Protein AF-A0A3A3F752-F1 (afdb_monomer_lite)

Secondary structure (DSSP, 8-state):
--HHHHHHHHHHHHHHHHHHHHHHHHHHHHTTGGGTS-HHHHHHHHHHHHHHHHHHHHHHHHTHHHHHHHHHHHHT----HHHHHHHHHHHHHHHHHHHHHHHHHHHHHHTT--HHHHHHHH-SPPHHHHHHHHHHHHHHHHHHHSS--HHHHHHHHHHHHHHHHHHT-HHHHHHHHHHHHHHHHTT--HHHHHHHHHHHHHHHHHHHHIIIIIS----S-TTTTTTHHHHHHHHHHHHHHHHHHHHHHTT-SGGGTTHHHHTHHHHHHHHHTT--SS--SHHHHHSPEEEE-SS-EEEE-S---HHHHHHHHHHHHIIIIIHHHHHHHHHHHHHHTT-HHHHHHHHHIIIIITTT--GGGSHHHHHHHHHHHHHHHHHH---------

Organism: NCBI:txid1703256

Radius of gyration: 21.26 Å; chains: 1; bounding box: 51×48×63 Å

Sequence (389 aa):
MTLNTKFLGVSLLFLSTVILHLGKVLVFYLYGIDKIVESSTVLLTNLDFIITILLLSLFFAFNSERIYKLKMYYFSFNISFAKIQVLKLFGFLGVCVLLFYAKESLALILKGVGRQEAVDILGRSSILKVLFGKFFVYSVVFVCLLNVDKITKLIFITGFLLSVVSFSSRSDVAVVFFIFFIVNMVNFNLTAFFKVLKYTVIVIVSVLFITLFIQNRQLESQFMGPFKPIEDFFLYGSYSMVLSERAIEFSESGEKYIFPFIGYLTEFFIVKLGSTNNTVDSDFISQFVLFYSDVRQHAANVSYPWWSWFYGSYSYLGVFVLKPIFILFLYYLTVRFKLYTFFIYFTYWFMFSSFNKFPLISIEGYITLISLAFLEFLLRVKVGYKVLK

Structure (mmCIF, N/CA/C/O backbone):
data_AF-A0A3A3F752-F1
#
_entry.id   AF-A0A3A3F752-F1
#
loop_
_atom_site.group_PDB
_atom_site.id
_atom_site.type_symbol
_atom_site.label_atom_id
_atom_site.label_alt_id
_atom_site.label_comp_id
_atom_site.label_asym_id
_atom_site.label_entity_id
_atom_site.label_seq_id
_atom_site.pdbx_PDB_ins_code
_atom_site.Cartn_x
_atom_site.Cartn_y
_atom_site.Cartn_z
_atom_site.occupancy
_atom_site.B_iso_or_equiv
_atom_site.auth_seq_id
_atom_site.auth_comp_id
_atom_site.auth_asym_id
_atom_site.auth_atom_id
_atom_site.pdbx_PDB_model_num
ATOM 1 N N . MET A 1 1 ? -21.730 19.555 13.519 1.00 50.38 1 MET A N 1
ATOM 2 C CA . MET A 1 1 ? -20.466 19.429 12.755 1.00 50.38 1 MET A CA 1
ATOM 3 C C . MET A 1 1 ? -20.820 19.560 11.282 1.00 50.38 1 MET A C 1
ATOM 5 O O . MET A 1 1 ? -21.542 18.713 10.770 1.00 50.38 1 MET A O 1
ATOM 9 N N . THR A 1 2 ? -20.472 20.687 10.665 1.00 52.34 2 THR A N 1
ATOM 10 C CA . THR A 1 2 ? -20.988 21.114 9.354 1.00 52.34 2 THR A CA 1
ATOM 11 C C . THR A 1 2 ? -20.383 20.296 8.211 1.00 52.34 2 THR A C 1
ATOM 13 O O . THR A 1 2 ? -19.216 19.898 8.277 1.00 52.34 2 THR A O 1
ATOM 16 N N . LEU A 1 3 ? -21.184 20.050 7.166 1.00 57.53 3 LEU A N 1
ATOM 17 C CA . LEU A 1 3 ? -20.846 19.301 5.943 1.00 57.53 3 LEU A CA 1
ATOM 18 C C . LEU A 1 3 ? -19.450 19.667 5.379 1.00 57.53 3 LEU A C 1
ATOM 20 O O . LEU A 1 3 ? -18.698 18.787 4.962 1.00 57.53 3 LEU A O 1
ATOM 24 N N . ASN A 1 4 ? -19.065 20.945 5.494 1.00 66.44 4 ASN A N 1
ATOM 25 C CA . ASN A 1 4 ? -17.784 21.504 5.043 1.00 66.44 4 ASN A CA 1
ATOM 26 C C . ASN A 1 4 ? -16.543 20.828 5.650 1.00 66.44 4 ASN A C 1
ATOM 28 O O . ASN A 1 4 ? -15.534 20.672 4.969 1.00 66.44 4 ASN A O 1
ATOM 32 N N . THR A 1 5 ? -16.601 20.385 6.910 1.00 69.00 5 THR A N 1
ATOM 33 C CA . THR A 1 5 ? -15.430 19.775 7.574 1.00 69.00 5 THR A CA 1
ATOM 34 C C . THR A 1 5 ? -15.098 18.386 7.031 1.00 69.00 5 THR A C 1
ATOM 36 O O . THR A 1 5 ? -13.926 18.045 6.897 1.00 69.00 5 THR A O 1
ATOM 39 N N . LYS A 1 6 ? -16.116 17.599 6.654 1.00 71.06 6 LYS A N 1
ATOM 40 C CA . LYS A 1 6 ? -15.928 16.268 6.056 1.00 71.06 6 LYS A CA 1
ATOM 41 C C . LYS A 1 6 ? -15.338 16.366 4.653 1.00 71.06 6 LYS A C 1
ATOM 43 O O . LYS A 1 6 ? -14.436 15.603 4.321 1.00 71.06 6 LYS A O 1
ATOM 48 N N . PHE A 1 7 ? -15.824 17.326 3.866 1.00 80.44 7 PHE A N 1
ATOM 49 C CA . PHE A 1 7 ? -15.326 17.579 2.518 1.00 80.44 7 PHE A CA 1
ATOM 50 C C . PHE A 1 7 ? -13.847 17.982 2.536 1.00 80.44 7 PHE A C 1
ATOM 52 O O . PHE A 1 7 ? -13.054 17.412 1.799 1.00 80.44 7 PHE A O 1
ATOM 59 N N . LEU A 1 8 ? -13.445 18.863 3.461 1.00 84.50 8 LEU A N 1
ATOM 60 C CA . LEU A 1 8 ? -12.057 19.316 3.581 1.00 84.50 8 LEU A CA 1
ATOM 61 C C . LEU A 1 8 ? -11.057 18.169 3.818 1.00 84.50 8 LEU A C 1
ATOM 63 O O . LEU A 1 8 ? -10.017 18.124 3.169 1.00 84.50 8 LEU A O 1
ATOM 67 N N . GLY A 1 9 ? -11.368 17.229 4.717 1.00 84.69 9 GLY A N 1
ATOM 68 C CA . GLY A 1 9 ? -10.490 16.087 5.001 1.00 84.69 9 GLY A CA 1
ATOM 69 C C . GLY A 1 9 ? -10.270 15.176 3.798 1.00 84.69 9 GLY A C 1
ATOM 70 O O . GLY A 1 9 ? -9.144 14.781 3.500 1.00 84.69 9 GLY A O 1
ATOM 71 N N . VAL A 1 10 ? -11.355 14.875 3.086 1.00 87.56 10 VAL A N 1
ATOM 72 C CA . VAL A 1 10 ? -11.317 14.072 1.861 1.00 87.56 10 VAL A CA 1
ATOM 73 C C . VAL A 1 10 ? -10.534 14.806 0.767 1.00 87.56 10 VAL A C 1
ATOM 75 O O . VAL A 1 10 ? -9.665 14.205 0.141 1.00 87.56 10 VAL A O 1
ATOM 78 N N . SER A 1 11 ? -10.739 16.114 0.601 1.00 90.44 11 SER A N 1
ATOM 79 C CA . SER A 1 11 ? -9.976 16.928 -0.353 1.00 90.44 11 SER A CA 1
ATOM 80 C C . SER A 1 11 ? -8.479 16.971 -0.037 1.00 90.44 11 SER A C 1
ATOM 82 O O . SER A 1 11 ? -7.671 16.858 -0.953 1.00 90.44 11 SER A O 1
ATOM 84 N N . LEU A 1 12 ? -8.082 17.071 1.239 1.00 90.25 12 LEU A N 1
ATOM 85 C CA . LEU A 1 12 ? -6.668 17.005 1.645 1.00 90.25 12 LEU A CA 1
ATOM 86 C C . LEU A 1 12 ? -6.037 15.651 1.314 1.00 90.25 12 LEU A C 1
ATOM 88 O O . LEU A 1 12 ? -4.879 15.583 0.905 1.00 90.25 12 LEU A O 1
ATOM 92 N N . LEU A 1 13 ? -6.801 14.575 1.478 1.00 91.50 13 LEU A N 1
ATOM 93 C CA . LEU A 1 13 ? -6.374 13.225 1.142 1.00 91.50 13 LEU A CA 1
ATOM 94 C C . LEU A 1 13 ? -6.145 13.083 -0.372 1.00 91.50 13 LEU A C 1
ATOM 96 O O . LEU A 1 13 ? -5.063 12.654 -0.769 1.00 91.50 13 LEU A O 1
ATOM 100 N N . PHE A 1 14 ? -7.065 13.564 -1.213 1.00 94.06 14 PHE A N 1
ATOM 101 C CA . PHE A 1 14 ? -6.862 13.618 -2.668 1.00 94.06 14 PHE A CA 1
ATOM 102 C C . PHE A 1 14 ? -5.700 14.525 -3.083 1.00 94.06 14 PHE A C 1
ATOM 104 O O . PHE A 1 14 ? -4.869 14.117 -3.892 1.00 94.06 14 PHE A O 1
ATOM 111 N N . LEU A 1 15 ? -5.587 15.714 -2.488 1.00 94.25 15 LEU A N 1
ATOM 112 C CA . LEU A 1 15 ? -4.490 16.640 -2.760 1.00 94.25 15 LEU A CA 1
ATOM 113 C C . LEU A 1 15 ? -3.134 16.006 -2.433 1.00 94.25 15 LEU A C 1
ATOM 115 O O . LEU A 1 15 ? -2.207 16.102 -3.231 1.00 94.25 15 LEU A O 1
ATOM 119 N N . SER A 1 16 ? -3.022 15.310 -1.298 1.00 93.12 16 SER A N 1
ATOM 120 C CA . SER A 1 16 ? -1.784 14.619 -0.924 1.00 93.12 16 SER A CA 1
ATOM 121 C C . SER A 1 16 ? -1.387 13.558 -1.952 1.00 93.12 16 SER A C 1
ATOM 123 O O . SER A 1 16 ? -0.221 13.466 -2.323 1.00 93.12 16 SER A O 1
ATOM 125 N N . THR A 1 17 ? -2.355 12.808 -2.478 1.00 95.25 17 THR A N 1
ATOM 126 C CA . THR A 1 17 ? -2.120 11.815 -3.525 1.00 95.25 17 THR A CA 1
ATOM 127 C C . THR A 1 17 ? -1.658 12.453 -4.834 1.00 95.25 17 THR A C 1
ATOM 129 O O . THR A 1 17 ? -0.716 11.955 -5.447 1.00 95.25 17 THR A O 1
ATOM 132 N N . VAL A 1 18 ? -2.258 13.579 -5.232 1.00 96.56 18 VAL A N 1
ATOM 133 C CA . VAL A 1 18 ? -1.828 14.353 -6.409 1.00 96.56 18 VAL A CA 1
ATOM 134 C C . VAL A 1 18 ? -0.402 14.865 -6.240 1.00 96.56 18 VAL A C 1
ATOM 136 O O . VAL A 1 18 ? 0.416 14.661 -7.131 1.00 96.56 18 VAL A O 1
ATOM 139 N N . ILE A 1 19 ? -0.068 15.453 -5.089 1.00 95.62 19 ILE A N 1
ATOM 140 C CA . ILE A 1 19 ? 1.294 15.931 -4.802 1.00 95.62 19 ILE A CA 1
ATOM 141 C C . ILE A 1 19 ? 2.303 14.780 -4.901 1.00 95.62 19 ILE A C 1
ATOM 143 O O . ILE A 1 19 ? 3.361 14.944 -5.505 1.00 95.62 19 ILE A O 1
ATOM 147 N N . LEU A 1 20 ? 1.978 13.608 -4.346 1.00 94.44 20 LEU A N 1
ATOM 148 C CA . LEU A 1 20 ? 2.876 12.454 -4.392 1.00 94.44 20 LEU A CA 1
ATOM 149 C C . LEU A 1 20 ? 3.078 11.920 -5.820 1.00 94.44 20 LEU A C 1
ATOM 151 O O . LEU A 1 20 ? 4.202 11.578 -6.189 1.00 94.44 20 LEU A O 1
ATOM 155 N N . HIS A 1 21 ? 2.020 11.876 -6.635 1.00 95.62 21 HIS A N 1
ATOM 156 C CA . HIS A 1 21 ? 2.127 11.475 -8.042 1.00 95.62 21 HIS A CA 1
ATOM 157 C C . HIS A 1 21 ? 2.943 12.479 -8.858 1.00 95.62 21 HIS A C 1
ATOM 159 O O . HIS A 1 21 ? 3.852 12.084 -9.583 1.00 95.62 21 HIS A O 1
ATOM 165 N N . LEU A 1 22 ? 2.692 13.778 -8.683 1.00 95.88 22 LEU A N 1
ATOM 166 C CA . LEU A 1 22 ? 3.460 14.831 -9.351 1.00 95.88 22 LEU A CA 1
ATOM 167 C C . LEU A 1 22 ? 4.937 14.805 -8.950 1.00 95.88 22 LEU A C 1
ATOM 169 O O . LEU A 1 22 ? 5.792 14.947 -9.815 1.00 95.88 22 LEU A O 1
ATOM 173 N N . GLY A 1 23 ? 5.253 14.562 -7.674 1.00 94.88 23 GLY A N 1
ATOM 174 C CA . GLY A 1 23 ? 6.637 14.404 -7.217 1.00 94.88 23 GLY A CA 1
ATOM 175 C C . GLY A 1 23 ? 7.350 13.229 -7.894 1.00 94.88 23 GLY A C 1
ATOM 176 O O . GLY A 1 23 ? 8.497 13.361 -8.314 1.00 94.88 23 GLY A O 1
ATOM 177 N N . LYS A 1 24 ? 6.653 12.101 -8.082 1.00 94.06 24 LYS A N 1
ATOM 178 C CA . LYS A 1 24 ? 7.168 10.947 -8.836 1.00 94.06 24 LYS A CA 1
ATOM 179 C C . LYS A 1 24 ? 7.424 11.295 -10.304 1.00 94.06 24 LYS A C 1
ATOM 181 O O . LYS A 1 24 ? 8.485 10.960 -10.821 1.00 94.06 24 LYS A O 1
ATOM 186 N N . VAL A 1 25 ? 6.469 11.949 -10.969 1.00 94.69 25 VAL A N 1
ATOM 187 C CA . VAL A 1 25 ? 6.603 12.368 -12.376 1.00 94.69 25 VAL A CA 1
ATOM 188 C C . VAL A 1 25 ? 7.740 13.381 -12.533 1.00 94.69 25 VAL A C 1
ATOM 190 O O . VAL A 1 25 ? 8.533 13.276 -13.460 1.00 94.69 25 VAL A O 1
ATOM 193 N N . LEU A 1 26 ? 7.885 14.318 -11.596 1.00 94.69 26 LEU A N 1
ATOM 194 C CA . LEU A 1 26 ? 8.992 15.270 -11.592 1.00 94.69 26 LEU A CA 1
ATOM 195 C C . LEU A 1 26 ? 10.344 14.548 -11.509 1.00 94.69 26 LEU A C 1
ATOM 197 O O . LEU A 1 26 ? 11.220 14.806 -12.327 1.00 94.69 26 LEU A O 1
ATOM 201 N N . VAL A 1 27 ? 10.508 13.616 -10.564 1.00 92.06 27 VAL A N 1
ATOM 202 C CA . VAL A 1 27 ? 11.750 12.835 -10.423 1.00 92.06 27 VAL A CA 1
ATOM 203 C C . VAL A 1 27 ? 12.013 11.952 -11.644 1.00 92.06 27 VAL A C 1
ATOM 205 O O . VAL A 1 27 ? 13.163 11.804 -12.043 1.00 92.06 27 VAL A O 1
ATOM 208 N N . PHE A 1 28 ? 10.972 11.404 -12.272 1.00 92.81 28 PHE A N 1
ATOM 209 C CA . PHE A 1 28 ? 11.093 10.642 -13.516 1.00 92.81 28 PHE A CA 1
ATOM 210 C C . PHE A 1 28 ? 11.789 11.449 -14.626 1.00 92.81 28 PHE A C 1
ATOM 212 O O . PHE A 1 28 ? 12.757 10.955 -15.202 1.00 92.81 28 PHE A O 1
ATOM 219 N N . TYR A 1 29 ? 11.372 12.701 -14.846 1.00 93.62 29 TYR A N 1
ATOM 220 C CA . TYR A 1 29 ? 12.014 13.597 -15.816 1.00 93.62 29 TYR A CA 1
ATOM 221 C C . TYR A 1 29 ? 13.384 14.104 -15.350 1.00 93.62 29 TYR A C 1
ATOM 223 O O . TYR A 1 29 ? 14.328 14.138 -16.132 1.00 93.62 29 TYR A O 1
ATOM 231 N N . LEU A 1 30 ? 13.531 14.478 -14.073 1.00 91.94 30 LEU A N 1
ATOM 232 C CA . LEU A 1 30 ? 14.802 15.004 -13.556 1.00 91.94 30 LEU A CA 1
ATOM 233 C C . LEU A 1 30 ? 15.951 13.990 -13.645 1.00 91.94 30 LEU A C 1
ATOM 235 O O . LEU A 1 30 ? 17.101 14.394 -13.786 1.00 91.94 30 LEU A O 1
ATOM 239 N N . TYR A 1 31 ? 15.649 12.693 -13.553 1.00 90.50 31 TYR A N 1
ATOM 240 C CA . TYR A 1 31 ? 16.646 11.624 -13.654 1.00 90.50 31 TYR A CA 1
ATOM 241 C C . TYR A 1 31 ? 16.802 11.086 -15.083 1.00 90.50 31 TYR A C 1
ATOM 243 O O . TYR A 1 31 ? 17.583 10.159 -15.280 1.00 90.50 31 TYR A O 1
ATOM 251 N N . GLY A 1 32 ? 16.084 11.630 -16.073 1.00 90.31 32 GLY A N 1
ATOM 252 C CA . GLY A 1 32 ? 16.171 11.183 -17.466 1.00 90.31 32 GLY A CA 1
ATOM 253 C C . GLY A 1 32 ? 15.598 9.785 -17.712 1.00 90.31 32 GLY A C 1
ATOM 254 O O . GLY A 1 32 ? 16.025 9.092 -18.634 1.00 90.31 32 GLY A O 1
ATOM 255 N N . ILE A 1 33 ? 14.674 9.317 -16.863 1.00 90.75 33 ILE A N 1
ATOM 256 C CA . ILE A 1 33 ? 14.029 8.000 -17.024 1.00 90.75 33 ILE A CA 1
ATOM 257 C C . ILE A 1 33 ? 13.031 8.038 -18.198 1.00 90.75 33 ILE A C 1
ATOM 259 O O . ILE A 1 33 ? 12.769 7.022 -18.835 1.00 90.75 33 ILE A O 1
ATOM 263 N N . ASP A 1 34 ? 12.526 9.217 -18.551 1.00 93.12 34 ASP A N 1
ATOM 264 C CA . ASP A 1 34 ? 11.662 9.449 -19.712 1.00 93.12 34 ASP A CA 1
ATOM 265 C C . ASP A 1 34 ? 12.302 9.084 -21.054 1.00 93.12 34 ASP A C 1
ATOM 267 O O . ASP A 1 34 ? 11.585 8.799 -22.008 1.00 93.12 34 ASP A O 1
ATOM 271 N N . LYS A 1 35 ? 13.633 9.037 -21.131 1.00 90.94 35 LYS A N 1
ATOM 272 C CA . LYS A 1 35 ? 14.351 8.669 -22.358 1.00 90.94 35 LYS A CA 1
ATOM 273 C C . LYS A 1 35 ? 14.390 7.169 -22.632 1.00 90.94 35 LYS A C 1
ATOM 275 O O . LYS A 1 35 ? 14.691 6.776 -23.755 1.00 90.94 35 LYS A O 1
ATOM 280 N N . ILE A 1 36 ? 14.136 6.344 -21.617 1.00 91.75 36 ILE A N 1
ATOM 281 C CA . ILE A 1 36 ? 14.185 4.877 -21.721 1.00 91.75 36 ILE A CA 1
ATOM 282 C C . ILE A 1 36 ? 12.806 4.221 -21.668 1.00 91.75 36 ILE A C 1
ATOM 284 O O . ILE A 1 36 ? 12.714 3.019 -21.874 1.00 91.75 36 ILE A O 1
ATOM 288 N N . VAL A 1 37 ? 11.761 4.991 -21.365 1.00 92.88 37 VAL A N 1
ATOM 289 C CA . VAL A 1 37 ? 10.375 4.518 -21.282 1.00 92.88 37 VAL A CA 1
ATOM 290 C C . VAL A 1 37 ? 9.588 5.101 -22.445 1.00 92.88 37 VAL A C 1
ATOM 292 O O . VAL A 1 37 ? 9.730 6.279 -22.778 1.00 92.88 37 VAL A O 1
ATOM 295 N N . GLU A 1 38 ? 8.711 4.306 -23.043 1.00 94.31 38 GLU A N 1
ATOM 296 C CA . GLU A 1 38 ? 7.852 4.770 -24.120 1.00 94.31 38 GLU A CA 1
ATOM 297 C C . GLU A 1 38 ? 6.897 5.883 -23.658 1.00 94.31 38 GLU A C 1
ATOM 299 O O . GLU A 1 38 ? 6.289 5.851 -22.583 1.00 94.31 38 GLU A O 1
ATOM 304 N N . SER A 1 39 ? 6.680 6.875 -24.525 1.00 94.38 39 SER A N 1
ATOM 305 C CA . SER A 1 39 ? 5.736 7.971 -24.251 1.00 94.38 39 SER A CA 1
ATOM 306 C C . SER A 1 39 ? 4.296 7.484 -24.007 1.00 94.38 39 SER A C 1
ATOM 308 O O . SER A 1 39 ? 3.565 8.071 -23.203 1.00 94.38 39 SER A O 1
ATOM 310 N N . SER A 1 40 ? 3.908 6.377 -24.650 1.00 94.19 40 SER A N 1
ATOM 311 C CA . SER A 1 40 ? 2.638 5.662 -24.467 1.00 94.19 40 SER A CA 1
ATOM 312 C C . SER A 1 40 ? 2.453 5.210 -23.010 1.00 94.19 40 SER A C 1
ATOM 314 O O . SER A 1 40 ? 1.403 5.456 -22.408 1.00 94.19 40 SER A O 1
ATOM 316 N N . THR A 1 41 ? 3.494 4.629 -22.413 1.00 94.81 41 THR A N 1
ATOM 317 C CA . THR A 1 41 ? 3.549 4.159 -21.026 1.00 94.81 41 THR A CA 1
ATOM 318 C C . THR A 1 41 ? 3.372 5.304 -20.029 1.00 94.81 41 THR A C 1
ATOM 320 O O . THR A 1 41 ? 2.605 5.198 -19.060 1.00 94.81 41 THR A O 1
ATOM 323 N N . VAL A 1 42 ? 4.036 6.437 -20.275 1.00 95.19 42 VAL A N 1
ATOM 324 C CA . VAL A 1 42 ? 3.914 7.640 -19.435 1.00 95.19 42 VAL A CA 1
ATOM 325 C C . VAL A 1 42 ? 2.492 8.202 -19.498 1.00 95.19 42 VAL A C 1
ATOM 327 O O . VAL A 1 42 ? 1.896 8.514 -18.461 1.00 95.19 42 VAL A O 1
ATOM 330 N N . LEU A 1 43 ? 1.915 8.288 -20.700 1.00 95.88 43 LEU A N 1
ATOM 331 C CA . LEU A 1 43 ? 0.537 8.738 -20.897 1.00 95.88 43 LEU A CA 1
ATOM 332 C C . LEU A 1 43 ? -0.459 7.824 -20.170 1.00 95.88 43 LEU A C 1
ATOM 334 O O . LEU A 1 43 ? -1.297 8.320 -19.415 1.00 95.88 43 LEU A O 1
ATOM 338 N N . LEU A 1 44 ? -0.344 6.504 -20.339 1.00 96.44 44 LEU A N 1
ATOM 339 C CA . LEU A 1 44 ? -1.207 5.520 -19.677 1.00 96.44 44 LEU A CA 1
ATOM 340 C C . LEU A 1 44 ? -1.115 5.603 -18.153 1.00 96.44 44 LEU A C 1
ATOM 342 O O . LEU A 1 44 ? -2.147 5.593 -17.482 1.00 96.44 44 LEU A O 1
ATOM 346 N N . THR A 1 45 ? 0.089 5.772 -17.605 1.00 96.25 45 THR A N 1
ATOM 347 C CA . THR A 1 45 ? 0.288 5.945 -16.159 1.00 96.25 45 THR A CA 1
ATOM 348 C C . THR A 1 45 ? -0.453 7.177 -15.626 1.00 96.25 45 THR A C 1
ATOM 350 O O . THR A 1 45 ? -1.080 7.122 -14.565 1.00 96.25 45 THR A O 1
ATOM 353 N N . ASN A 1 46 ? -0.412 8.294 -16.357 1.00 96.75 46 ASN A N 1
ATOM 354 C CA . ASN A 1 46 ? -1.095 9.528 -15.963 1.00 96.75 46 ASN A CA 1
ATOM 355 C C . ASN A 1 46 ? -2.618 9.442 -16.133 1.00 96.75 46 ASN A C 1
ATOM 357 O O . ASN A 1 46 ? -3.359 9.919 -15.271 1.00 96.75 46 ASN A O 1
ATOM 361 N N . LEU A 1 47 ? -3.098 8.812 -17.207 1.00 97.12 47 LEU A N 1
ATOM 362 C CA . LEU A 1 47 ? -4.529 8.597 -17.422 1.00 97.12 47 LEU A CA 1
ATOM 363 C C . LEU A 1 47 ? -5.119 7.666 -16.357 1.00 97.12 47 LEU A C 1
ATOM 365 O O . LEU A 1 47 ? -6.140 8.003 -15.755 1.00 97.12 47 LEU A O 1
ATOM 369 N N . ASP A 1 48 ? -4.451 6.548 -16.062 1.00 96.94 48 ASP A N 1
ATOM 370 C CA . ASP A 1 48 ? -4.839 5.625 -14.990 1.00 96.94 48 ASP A CA 1
ATOM 371 C C . ASP A 1 48 ? -4.948 6.340 -13.636 1.00 96.94 48 ASP A C 1
ATOM 373 O O . ASP A 1 48 ? -5.919 6.140 -12.895 1.00 96.94 48 ASP A O 1
ATOM 377 N N . PHE A 1 49 ? -3.985 7.218 -13.339 1.00 97.25 49 PHE A N 1
ATOM 378 C CA . PHE A 1 49 ? -4.004 8.064 -12.151 1.00 97.25 49 PHE A CA 1
ATOM 379 C C . PHE A 1 49 ? -5.240 8.966 -12.112 1.00 97.25 49 PHE A C 1
ATOM 381 O O . PHE A 1 49 ? -6.015 8.898 -11.156 1.00 97.25 49 PHE A O 1
ATOM 388 N N . ILE A 1 50 ? -5.467 9.768 -13.156 1.00 97.31 50 ILE A N 1
ATOM 389 C CA . ILE A 1 50 ? -6.598 10.708 -13.228 1.00 97.31 50 ILE A CA 1
ATOM 390 C C . ILE A 1 50 ? -7.929 9.973 -13.053 1.00 97.31 50 ILE A C 1
ATOM 392 O O . ILE A 1 50 ? -8.764 10.392 -12.249 1.00 97.31 50 ILE A O 1
ATOM 396 N N . ILE A 1 51 ? -8.119 8.858 -13.758 1.00 96.88 51 ILE A N 1
ATOM 397 C CA . ILE A 1 51 ? -9.361 8.080 -13.706 1.00 96.88 51 ILE A CA 1
ATOM 398 C C . ILE A 1 51 ? -9.561 7.461 -12.334 1.00 96.88 51 ILE A C 1
ATOM 400 O O . ILE A 1 51 ? -10.654 7.563 -11.779 1.00 96.88 51 ILE A O 1
ATOM 404 N N . THR A 1 52 ? -8.519 6.854 -11.763 1.00 97.00 52 THR A N 1
ATOM 405 C CA . THR A 1 52 ? -8.599 6.268 -10.422 1.00 97.00 52 THR A CA 1
ATOM 406 C C . THR A 1 52 ? -8.972 7.352 -9.408 1.00 97.00 52 THR A C 1
ATOM 408 O O . THR A 1 52 ? -9.900 7.168 -8.626 1.00 97.00 52 THR A O 1
ATOM 411 N N . ILE A 1 53 ? -8.336 8.523 -9.447 1.00 96.56 53 ILE A N 1
ATOM 412 C CA . ILE A 1 53 ? -8.634 9.622 -8.519 1.00 96.56 53 ILE A CA 1
ATOM 413 C C . ILE A 1 53 ? -10.036 10.199 -8.715 1.00 96.56 53 ILE A C 1
ATOM 415 O O . ILE A 1 53 ? -10.734 10.429 -7.722 1.00 96.56 53 ILE A O 1
ATOM 419 N N . LEU A 1 54 ? -10.486 10.382 -9.957 1.00 95.88 54 LEU A N 1
ATOM 420 C CA . LEU A 1 54 ? -11.845 10.830 -10.258 1.00 95.88 54 LEU A CA 1
ATOM 421 C C . LEU A 1 54 ? -12.884 9.826 -9.743 1.00 95.88 54 LEU A C 1
ATOM 423 O O . LEU A 1 54 ? -13.822 10.210 -9.043 1.00 95.88 54 LEU A O 1
ATOM 427 N N . LEU A 1 55 ? -12.683 8.538 -10.026 1.00 96.94 55 LEU A N 1
ATOM 428 C CA . LEU A 1 55 ? -13.547 7.444 -9.587 1.00 96.94 55 LEU A CA 1
ATOM 429 C C . LEU A 1 55 ? -13.693 7.420 -8.063 1.00 96.94 55 LEU A C 1
ATOM 431 O O . LEU A 1 55 ? -14.805 7.358 -7.537 1.00 96.94 55 LEU A O 1
ATOM 435 N N . LEU A 1 56 ? -12.568 7.502 -7.350 1.00 95.94 56 LEU A N 1
ATOM 436 C CA . LEU A 1 56 ? -12.553 7.534 -5.893 1.00 95.94 56 LEU A CA 1
ATOM 437 C C . LEU A 1 56 ? -13.215 8.804 -5.358 1.00 95.94 56 LEU A C 1
ATOM 439 O O . LEU A 1 56 ? -13.996 8.725 -4.413 1.00 95.94 56 LEU A O 1
ATOM 443 N N . SER A 1 57 ? -12.965 9.961 -5.972 1.00 93.75 57 SER A N 1
ATOM 444 C CA . SER A 1 57 ? -13.583 11.232 -5.569 1.00 93.75 57 SER A CA 1
ATOM 445 C C . SER A 1 57 ? -15.106 11.160 -5.666 1.00 93.75 57 SER A C 1
ATOM 447 O O . SER A 1 57 ? -15.805 11.490 -4.705 1.00 93.75 57 SER A O 1
ATOM 449 N N . LEU A 1 58 ? -15.624 10.640 -6.784 1.00 94.38 58 LEU A N 1
ATOM 450 C CA . LEU A 1 58 ? -17.054 10.405 -6.984 1.00 94.38 58 LEU A CA 1
ATOM 451 C C . LEU A 1 58 ? -17.601 9.388 -5.978 1.00 94.38 58 LEU A C 1
ATOM 453 O O . LEU A 1 58 ? -18.639 9.630 -5.360 1.00 94.38 58 LEU A O 1
ATOM 457 N N . PHE A 1 59 ? -16.892 8.278 -5.746 1.00 95.31 59 PHE A N 1
ATOM 458 C CA . PHE A 1 59 ? -17.309 7.274 -4.768 1.00 95.31 59 PHE A CA 1
ATOM 459 C C . PHE A 1 59 ? -17.446 7.871 -3.360 1.00 95.31 59 PHE A C 1
ATOM 461 O O . PHE A 1 59 ? -18.470 7.657 -2.702 1.00 95.31 59 PHE A O 1
ATOM 468 N N . PHE A 1 60 ? -16.449 8.640 -2.908 1.00 93.06 60 PHE A N 1
ATOM 469 C CA . PHE A 1 60 ? -16.457 9.308 -1.605 1.00 93.06 60 PHE A CA 1
ATOM 470 C C . PHE A 1 60 ? -17.555 10.369 -1.506 1.00 93.06 60 PHE A C 1
ATOM 472 O O . PHE A 1 60 ? -18.216 10.447 -0.469 1.00 93.06 60 PHE A O 1
ATOM 479 N N . ALA A 1 61 ? -17.787 11.146 -2.568 1.00 90.75 61 ALA A N 1
ATOM 480 C CA . ALA A 1 61 ? -18.852 12.145 -2.609 1.00 90.75 61 ALA A CA 1
ATOM 481 C C . ALA A 1 61 ? -20.238 11.490 -2.471 1.00 90.75 61 ALA A C 1
ATOM 483 O O . ALA A 1 61 ? -20.995 11.829 -1.557 1.00 90.75 61 ALA A O 1
ATOM 484 N N . PHE A 1 62 ? -20.536 10.487 -3.304 1.00 93.06 62 PHE A N 1
ATOM 485 C CA . PHE A 1 62 ? -21.847 9.830 -3.334 1.00 93.06 62 PHE A CA 1
ATOM 486 C C . PHE A 1 62 ? -22.108 8.890 -2.148 1.00 93.06 62 PHE A C 1
ATOM 488 O O . PHE A 1 62 ? -23.263 8.654 -1.797 1.00 93.06 62 PHE A O 1
ATOM 495 N N . ASN A 1 63 ? -21.068 8.352 -1.500 1.00 92.25 63 ASN A N 1
ATOM 496 C CA . ASN A 1 63 ? -21.211 7.417 -0.372 1.00 92.25 63 ASN A CA 1
ATOM 497 C C . ASN A 1 63 ? -20.753 8.000 0.974 1.00 92.25 63 ASN A C 1
ATOM 499 O O . ASN A 1 63 ? -20.597 7.248 1.940 1.00 92.25 63 ASN A O 1
ATOM 503 N N . SER A 1 64 ? -20.571 9.319 1.073 1.00 89.19 64 SER A N 1
ATOM 504 C CA . SER A 1 64 ? -20.047 10.002 2.267 1.00 89.19 64 SER A CA 1
ATOM 505 C C . SER A 1 64 ? -20.768 9.612 3.568 1.00 89.19 64 SER A C 1
ATOM 507 O O . SER A 1 64 ? -20.126 9.304 4.577 1.00 89.19 64 SER A O 1
ATOM 509 N N . GLU A 1 65 ? -22.101 9.529 3.556 1.00 88.50 65 GLU A N 1
ATOM 510 C CA . GLU A 1 65 ? -22.879 9.096 4.721 1.00 88.50 65 GLU A CA 1
ATOM 511 C C . GLU A 1 65 ? -22.651 7.631 5.095 1.00 88.50 65 GLU A C 1
ATOM 513 O O . GLU A 1 65 ? -22.548 7.296 6.279 1.00 88.50 65 GLU A O 1
ATOM 518 N N . ARG A 1 66 ? -22.575 6.740 4.100 1.00 91.12 66 ARG A N 1
ATOM 519 C CA . ARG A 1 66 ? -22.348 5.306 4.324 1.00 91.12 66 ARG A CA 1
ATOM 520 C C . ARG A 1 66 ? -20.951 5.066 4.888 1.00 91.12 66 ARG A C 1
ATOM 522 O O . ARG A 1 66 ? -20.813 4.293 5.832 1.00 91.12 66 ARG A O 1
ATOM 529 N N . ILE A 1 67 ? -19.948 5.780 4.377 1.00 90.50 67 ILE A N 1
ATOM 530 C CA . ILE A 1 67 ? -18.566 5.756 4.878 1.00 90.50 67 ILE A CA 1
ATOM 531 C C . ILE A 1 67 ? -18.509 6.277 6.320 1.00 90.50 67 ILE A C 1
ATOM 533 O O . ILE A 1 67 ? -17.859 5.684 7.184 1.00 90.50 67 ILE A O 1
ATOM 537 N N . TYR A 1 68 ? -19.237 7.352 6.626 1.00 86.75 68 TYR A N 1
ATOM 538 C CA . TYR A 1 68 ? -19.322 7.859 7.993 1.00 86.75 68 TYR A CA 1
ATOM 539 C C . TYR A 1 68 ? -19.966 6.835 8.943 1.00 86.75 68 TYR A C 1
ATOM 541 O O . TYR A 1 68 ? -19.412 6.544 10.005 1.00 86.75 68 TYR A O 1
ATOM 549 N N . LYS A 1 69 ? -21.092 6.227 8.546 1.00 87.69 69 LYS A N 1
ATOM 550 C CA . LYS A 1 69 ? -21.758 5.159 9.314 1.00 87.69 69 LYS A CA 1
ATOM 551 C C . LYS A 1 69 ? -20.850 3.940 9.504 1.00 87.69 69 LYS A C 1
ATOM 553 O O . LYS A 1 69 ? -20.846 3.362 10.586 1.00 87.69 69 LYS A O 1
ATOM 558 N N . LEU A 1 70 ? -20.059 3.582 8.493 1.00 87.88 70 LEU A N 1
ATOM 559 C CA . LEU A 1 70 ? -19.068 2.507 8.549 1.00 87.88 70 LEU A CA 1
ATOM 560 C C . LEU A 1 70 ? -18.013 2.758 9.638 1.00 87.88 70 LEU A C 1
ATOM 562 O O . LEU A 1 70 ? -17.765 1.889 10.474 1.00 87.88 70 LEU A O 1
ATOM 566 N N . LYS A 1 71 ? -17.445 3.968 9.673 1.00 85.50 71 LYS A N 1
ATOM 567 C CA . LYS A 1 71 ? -16.490 4.387 10.709 1.00 85.50 71 LYS A CA 1
ATOM 568 C C . LYS A 1 71 ? -17.118 4.367 12.103 1.00 85.50 71 LYS A C 1
ATOM 570 O O . LYS A 1 71 ? -16.525 3.835 13.037 1.00 85.50 71 LYS A O 1
ATOM 575 N N . MET A 1 72 ? -18.315 4.938 12.248 1.00 82.88 72 MET A N 1
ATOM 576 C CA . MET A 1 72 ? -19.022 4.960 13.533 1.00 82.88 72 MET A CA 1
ATOM 577 C C . MET A 1 72 ? -19.327 3.548 14.029 1.00 82.88 72 MET A C 1
ATOM 579 O O . MET A 1 72 ? -19.105 3.260 15.199 1.00 82.88 72 MET A O 1
ATOM 583 N N . TYR A 1 73 ? -19.759 2.653 13.138 1.00 80.88 73 TYR A N 1
ATOM 584 C CA . TYR A 1 73 ? -19.972 1.244 13.457 1.00 80.88 73 TYR A CA 1
ATOM 585 C C . TYR A 1 73 ? -18.697 0.601 14.014 1.00 80.88 73 TYR A C 1
ATOM 587 O O . TYR A 1 73 ? -18.737 -0.006 15.082 1.00 80.88 73 TYR A O 1
ATOM 595 N N . TYR A 1 74 ? -17.555 0.820 13.360 1.00 81.06 74 TYR A N 1
ATOM 596 C CA . TYR A 1 74 ? -16.269 0.293 13.808 1.00 81.06 74 TYR A CA 1
ATOM 597 C C . TYR A 1 74 ? -15.859 0.789 15.205 1.00 81.06 74 TYR A C 1
ATOM 599 O O . TYR A 1 74 ? -15.492 -0.003 16.069 1.00 81.06 74 TYR A O 1
ATOM 607 N N . PHE A 1 75 ? -15.956 2.096 15.461 1.00 77.94 75 PHE A N 1
ATOM 608 C CA . PHE A 1 75 ? -15.574 2.665 16.760 1.00 77.94 75 PHE A CA 1
ATOM 609 C C . PHE A 1 75 ? -16.634 2.486 17.855 1.00 77.94 75 PHE A C 1
ATOM 611 O O . PHE A 1 75 ? -16.331 2.692 19.027 1.00 77.94 75 PHE A O 1
ATOM 618 N N . SER A 1 76 ? -17.852 2.068 17.501 1.00 70.56 76 SER A N 1
ATOM 619 C CA . SER A 1 76 ? -18.901 1.719 18.468 1.00 70.56 76 SER A CA 1
ATOM 620 C C . SER A 1 76 ? -18.742 0.323 19.075 1.00 70.56 76 SER A C 1
ATOM 622 O O . SER A 1 76 ? -19.452 -0.013 20.024 1.00 70.56 76 SER A O 1
ATOM 624 N N . PHE A 1 77 ? -17.836 -0.509 18.548 1.00 68.50 77 PHE A N 1
ATOM 625 C CA . PHE A 1 77 ? -17.595 -1.830 19.114 1.00 68.50 77 PHE A CA 1
ATOM 626 C C . PHE A 1 77 ? -16.974 -1.719 20.510 1.00 68.50 77 PHE A C 1
ATOM 628 O O . PHE A 1 77 ? -15.777 -1.481 20.663 1.00 68.50 77 PHE A O 1
ATOM 635 N N . ASN A 1 78 ? -17.779 -2.006 21.534 1.00 64.00 78 ASN A N 1
ATOM 636 C CA . ASN A 1 78 ? -17.258 -2.424 22.829 1.00 64.00 78 ASN A CA 1
ATOM 637 C C . ASN A 1 78 ? -16.666 -3.825 22.666 1.00 64.00 78 ASN A C 1
ATOM 639 O O . ASN A 1 78 ? -17.380 -4.828 22.577 1.00 64.00 78 ASN A O 1
ATOM 643 N N . ILE A 1 79 ? -15.342 -3.888 22.563 1.00 68.38 79 ILE A N 1
ATOM 644 C CA . ILE A 1 79 ? -14.619 -5.149 22.452 1.00 68.38 79 ILE A CA 1
ATOM 645 C C . ILE A 1 79 ? -14.753 -5.867 23.796 1.00 68.38 79 ILE A C 1
ATOM 647 O O . ILE A 1 79 ? -14.235 -5.413 24.811 1.00 68.38 79 ILE A O 1
ATOM 651 N N . SER A 1 80 ? -15.476 -6.987 23.810 1.00 72.81 80 SER A N 1
ATOM 652 C CA . SER A 1 80 ? -15.632 -7.817 25.010 1.00 72.81 80 SER A CA 1
ATOM 653 C C . SER A 1 80 ? -14.270 -8.254 25.554 1.00 72.81 80 SER A C 1
ATOM 655 O O . SER A 1 80 ? -13.384 -8.582 24.763 1.00 72.81 80 SER A O 1
ATOM 657 N N . PHE A 1 81 ? -14.141 -8.383 26.876 1.00 71.25 81 PHE A N 1
ATOM 658 C CA . PHE A 1 81 ? -12.906 -8.816 27.541 1.00 71.25 81 PHE A CA 1
ATOM 659 C C . PHE A 1 81 ? -12.268 -10.064 26.902 1.00 71.25 81 PHE A C 1
ATOM 661 O O . PHE A 1 81 ? -11.075 -10.061 26.619 1.00 71.25 81 PHE A O 1
ATOM 668 N N . ALA A 1 82 ? -13.061 -11.089 26.568 1.00 74.62 82 ALA A N 1
ATOM 669 C CA . ALA A 1 82 ? -12.568 -12.310 25.921 1.00 74.62 82 ALA A CA 1
ATOM 670 C C . ALA A 1 82 ? -11.858 -12.053 24.575 1.00 74.62 82 ALA A C 1
ATOM 672 O O . ALA A 1 82 ? -10.819 -12.644 24.297 1.00 74.62 82 ALA A O 1
ATOM 673 N N . LYS A 1 83 ? -12.366 -11.123 23.756 1.00 79.38 83 LYS A N 1
ATOM 674 C CA . LYS A 1 83 ? -11.712 -10.721 22.498 1.00 79.38 83 LYS A CA 1
ATOM 675 C C . LYS A 1 83 ? -10.401 -9.996 22.748 1.00 79.38 83 LYS A C 1
ATOM 677 O O . LYS A 1 83 ? -9.447 -10.221 22.015 1.00 79.38 83 LYS A O 1
ATOM 682 N N . ILE A 1 84 ? -10.363 -9.135 23.768 1.00 82.44 84 ILE A N 1
ATOM 683 C CA . ILE A 1 84 ? -9.130 -8.452 24.170 1.00 82.44 84 ILE A CA 1
ATOM 684 C C . ILE A 1 84 ? -8.091 -9.501 24.569 1.00 82.44 84 ILE A C 1
ATOM 686 O O . ILE A 1 84 ? -6.960 -9.411 24.112 1.00 82.44 84 ILE A O 1
ATOM 690 N N . GLN A 1 85 ? -8.475 -10.539 25.320 1.00 85.38 85 GLN A N 1
ATOM 691 C CA . GLN A 1 85 ? -7.555 -11.620 25.690 1.00 85.38 85 GLN A CA 1
ATOM 692 C C . GLN A 1 85 ? -7.059 -12.425 24.483 1.00 85.38 85 GLN A C 1
ATOM 694 O O . GLN A 1 85 ? -5.862 -12.676 24.390 1.00 85.38 85 GLN A O 1
ATOM 699 N N . VAL A 1 86 ? -7.927 -12.777 23.525 1.00 87.19 86 VAL A N 1
ATOM 700 C CA . VAL A 1 86 ? -7.501 -13.464 22.287 1.00 87.19 86 VAL A CA 1
ATOM 701 C C . VAL A 1 86 ? -6.547 -12.587 21.474 1.00 87.19 86 VAL A C 1
ATOM 703 O O . VAL A 1 86 ? -5.491 -13.054 21.055 1.00 87.19 86 VAL A O 1
ATOM 706 N N . LEU A 1 87 ? -6.882 -11.307 21.290 1.00 87.75 87 LEU A N 1
ATOM 707 C CA . LEU A 1 87 ? -6.040 -10.344 20.578 1.00 87.75 87 LEU A CA 1
ATOM 708 C C . LEU A 1 87 ? -4.687 -10.159 21.279 1.00 87.75 87 LEU A C 1
ATOM 710 O O . LEU A 1 87 ? -3.650 -10.102 20.622 1.00 87.75 87 LEU A O 1
ATOM 714 N N . LYS A 1 88 ? -4.697 -10.100 22.613 1.00 90.12 88 LYS A N 1
ATOM 715 C CA . LYS A 1 88 ? -3.510 -9.978 23.460 1.00 90.12 88 LYS A CA 1
ATOM 716 C C . LYS A 1 88 ? -2.628 -11.219 23.376 1.00 90.12 88 LYS A C 1
ATOM 718 O O . LYS A 1 88 ? -1.424 -11.070 23.210 1.00 90.12 88 LYS A O 1
ATOM 723 N N . LEU A 1 89 ? -3.208 -12.418 23.448 1.00 92.06 89 LEU A N 1
ATOM 724 C CA . LEU A 1 89 ? -2.483 -13.682 23.318 1.00 92.06 89 LEU A CA 1
ATOM 725 C C . LEU A 1 89 ? -1.867 -13.819 21.924 1.00 92.06 89 LEU A C 1
ATOM 727 O O . LEU A 1 89 ? -0.674 -14.078 21.805 1.00 92.06 89 LEU A O 1
ATOM 731 N N . PHE A 1 90 ? -2.659 -13.590 20.874 1.00 92.56 90 PHE A N 1
ATOM 732 C CA . PHE A 1 90 ? -2.177 -13.650 19.496 1.00 92.56 90 PHE A CA 1
ATOM 733 C C . PHE A 1 90 ? -1.077 -12.611 19.238 1.00 92.56 90 PHE A C 1
ATOM 735 O O . PHE A 1 90 ? -0.042 -12.932 18.658 1.00 92.56 90 PHE A O 1
ATOM 742 N N . GLY A 1 91 ? -1.262 -11.382 19.731 1.00 93.25 91 GLY A N 1
ATOM 743 C CA . GLY A 1 91 ? -0.241 -10.339 19.685 1.00 93.25 91 GLY A CA 1
ATOM 744 C C . GLY A 1 91 ? 1.023 -10.732 20.454 1.00 93.25 91 GLY A C 1
ATOM 745 O O . GLY A 1 91 ? 2.125 -10.571 19.948 1.00 93.25 91 GLY A O 1
ATOM 746 N N . PHE A 1 92 ? 0.901 -11.306 21.648 1.00 95.44 92 PHE A N 1
ATOM 747 C CA . PHE A 1 92 ? 2.061 -11.751 22.420 1.00 95.44 92 PHE A CA 1
ATOM 748 C C . PHE A 1 92 ? 2.854 -12.843 21.686 1.00 95.44 92 PHE A C 1
ATOM 750 O O . PHE A 1 92 ? 4.069 -12.721 21.545 1.00 95.44 92 PHE A O 1
ATOM 757 N N . LEU A 1 93 ? 2.171 -13.851 21.133 1.00 95.12 93 LEU A N 1
ATOM 758 C CA . LEU A 1 93 ? 2.804 -14.888 20.311 1.00 95.12 93 LEU A CA 1
ATOM 759 C C . LEU A 1 93 ? 3.521 -14.287 19.097 1.00 95.12 93 LEU A C 1
ATOM 761 O O . LEU A 1 93 ? 4.670 -14.632 18.826 1.00 95.12 93 LEU A O 1
ATOM 765 N N . GLY A 1 94 ? 2.880 -13.342 18.407 1.00 94.50 94 GLY A N 1
ATOM 766 C CA . GLY A 1 94 ? 3.492 -12.640 17.284 1.00 94.50 94 GLY A CA 1
ATOM 767 C C . GLY A 1 94 ? 4.742 -11.851 17.676 1.00 94.50 94 GLY A C 1
ATOM 768 O O . GLY A 1 94 ? 5.727 -11.870 16.941 1.00 94.50 94 GLY A O 1
ATOM 769 N N . VAL A 1 95 ? 4.737 -11.200 18.845 1.00 96.25 95 VAL A N 1
ATOM 770 C CA . VAL A 1 95 ? 5.919 -10.520 19.396 1.00 96.25 95 VAL A CA 1
ATOM 771 C C . VAL A 1 95 ? 7.045 -11.517 19.653 1.00 96.25 95 VAL A C 1
ATOM 773 O O . VAL A 1 95 ? 8.168 -11.246 19.244 1.00 96.25 95 VAL A O 1
ATOM 776 N N . CYS A 1 96 ? 6.770 -12.674 20.263 1.00 95.25 96 CYS A N 1
ATOM 777 C CA . CYS A 1 96 ? 7.786 -13.707 20.490 1.00 95.25 96 CYS A CA 1
ATOM 778 C C . CYS A 1 96 ? 8.412 -14.195 19.176 1.00 95.25 96 CYS A C 1
ATOM 780 O O . CYS A 1 96 ? 9.635 -14.287 19.074 1.00 95.25 96 CYS A O 1
ATOM 782 N N . VAL A 1 97 ? 7.586 -14.453 18.156 1.00 93.25 97 VAL A N 1
ATOM 783 C CA . VAL A 1 97 ? 8.061 -14.871 16.829 1.00 93.25 97 VAL A CA 1
ATOM 784 C C . VAL A 1 97 ? 8.917 -13.782 16.185 1.00 93.25 97 VAL A C 1
ATOM 786 O O . VAL A 1 97 ? 10.004 -14.064 15.686 1.00 93.25 97 VAL A O 1
ATOM 789 N N . LEU A 1 98 ? 8.468 -12.527 16.207 1.00 92.81 98 LEU A N 1
ATOM 790 C CA . LEU A 1 98 ? 9.242 -11.430 15.628 1.00 92.81 98 LEU A CA 1
ATOM 791 C C . LEU A 1 98 ? 10.516 -11.133 16.412 1.00 92.81 98 LEU A C 1
ATOM 793 O O . LEU A 1 98 ? 11.510 -10.781 15.797 1.00 92.81 98 LEU A O 1
ATOM 797 N N . LEU A 1 99 ? 10.531 -11.304 17.734 1.00 93.25 99 LEU A N 1
ATOM 798 C CA . LEU A 1 99 ? 11.737 -11.145 18.547 1.00 93.25 99 LEU A CA 1
ATOM 799 C C . LEU A 1 99 ? 12.820 -12.149 18.128 1.00 93.25 99 LEU A C 1
ATOM 801 O O . LEU A 1 99 ? 13.986 -11.775 18.003 1.00 93.25 99 LEU A O 1
ATOM 805 N N . PHE A 1 100 ? 12.423 -13.400 17.872 1.00 90.69 100 PHE A N 1
ATOM 806 C CA . PHE A 1 100 ? 13.322 -14.443 17.382 1.00 90.69 100 PHE A CA 1
ATOM 807 C C . PHE A 1 100 ? 14.006 -14.020 16.071 1.00 90.69 100 PHE A C 1
ATOM 809 O O . PHE A 1 100 ? 15.232 -14.031 15.997 1.00 90.69 100 PHE A O 1
ATOM 816 N N . TYR A 1 101 ? 13.239 -13.538 15.086 1.00 88.25 101 TYR A N 1
ATOM 817 C CA . TYR A 1 101 ? 13.795 -13.069 13.807 1.00 88.25 101 TYR A CA 1
ATOM 818 C C . TYR A 1 101 ? 14.540 -11.729 13.908 1.00 88.25 101 TYR A C 1
ATOM 820 O O . TYR A 1 101 ? 15.557 -11.527 13.242 1.00 88.25 101 TYR A O 1
ATOM 828 N N . ALA A 1 102 ? 14.060 -10.805 14.743 1.00 86.50 102 ALA A N 1
ATOM 829 C CA . ALA A 1 102 ? 14.675 -9.497 14.940 1.00 86.50 102 ALA A CA 1
ATOM 830 C C . ALA A 1 102 ? 16.089 -9.629 15.506 1.00 86.50 102 ALA A C 1
ATOM 832 O O . ALA A 1 102 ? 16.954 -8.849 15.125 1.00 86.50 102 ALA A O 1
ATOM 833 N N . LYS A 1 103 ? 16.343 -10.622 16.371 1.00 88.06 103 LYS A N 1
ATOM 834 C CA . LYS A 1 103 ? 17.679 -10.897 16.918 1.00 88.06 103 LYS A CA 1
ATOM 835 C C . LYS A 1 103 ? 18.709 -11.133 15.810 1.00 88.06 103 LYS A C 1
ATOM 837 O O . LYS A 1 103 ? 19.789 -10.549 15.851 1.00 88.06 103 LYS A O 1
ATOM 842 N N . GLU A 1 104 ? 18.378 -11.968 14.829 1.00 83.69 104 GLU A N 1
ATOM 843 C CA . GLU A 1 104 ? 19.276 -12.299 13.716 1.00 83.69 104 GLU A CA 1
ATOM 844 C C . GLU A 1 104 ? 19.483 -11.101 12.787 1.00 83.69 104 GLU A C 1
ATOM 846 O O . GLU A 1 104 ? 20.617 -10.759 12.454 1.00 83.69 104 GLU A O 1
ATOM 851 N N . SER A 1 105 ? 18.397 -10.405 12.432 1.00 81.75 105 SER A N 1
ATOM 852 C CA . SER A 1 105 ? 18.475 -9.200 11.595 1.00 81.75 105 SER A CA 1
ATOM 853 C C . SER A 1 105 ? 19.295 -8.099 12.270 1.00 81.75 105 SER A C 1
ATOM 855 O O . SER A 1 105 ? 20.157 -7.498 11.637 1.00 81.75 105 SER A O 1
ATOM 857 N N . LEU A 1 106 ? 19.096 -7.876 13.570 1.00 81.62 106 LEU A N 1
ATOM 858 C CA . LEU A 1 106 ? 19.829 -6.875 14.344 1.00 81.62 106 LEU A CA 1
ATOM 859 C C . LEU A 1 106 ? 21.317 -7.222 14.458 1.00 81.62 106 LEU A C 1
ATOM 861 O O . LEU A 1 106 ? 22.152 -6.331 14.338 1.00 81.62 106 LEU A O 1
ATOM 865 N N . ALA A 1 107 ? 21.671 -8.501 14.609 1.00 84.06 107 ALA A N 1
ATOM 866 C CA . ALA A 1 107 ? 23.068 -8.929 14.607 1.00 84.06 107 ALA A CA 1
ATOM 867 C C . ALA A 1 107 ? 23.775 -8.632 13.272 1.00 84.06 107 ALA A C 1
ATOM 869 O O . ALA A 1 107 ? 24.933 -8.217 13.280 1.00 84.06 107 ALA A O 1
ATO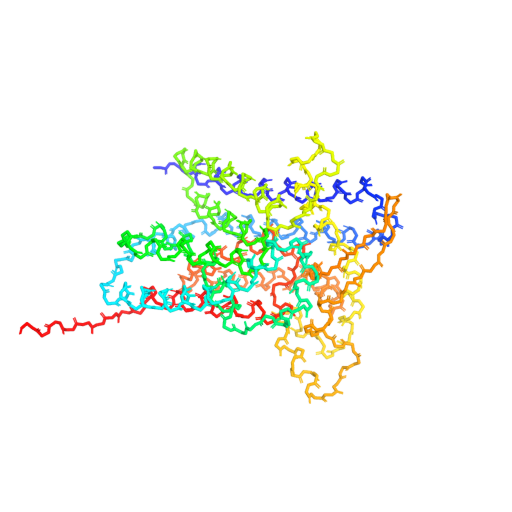M 870 N N . LEU A 1 108 ? 23.093 -8.809 12.135 1.00 80.56 108 LEU A N 1
ATOM 871 C CA . LEU A 1 108 ? 23.636 -8.470 10.812 1.00 80.56 108 LEU A CA 1
ATOM 872 C C . LEU A 1 108 ? 23.745 -6.956 10.604 1.00 80.56 108 LEU A C 1
ATOM 874 O O . LEU A 1 108 ? 24.776 -6.478 10.137 1.00 80.56 108 LEU A O 1
ATOM 878 N N . ILE A 1 109 ? 22.726 -6.202 11.027 1.00 75.50 109 ILE A N 1
ATOM 879 C CA . ILE A 1 109 ? 22.731 -4.732 10.998 1.00 75.50 109 ILE A CA 1
ATOM 880 C C . ILE A 1 109 ? 23.923 -4.180 11.789 1.00 75.50 109 ILE A C 1
ATOM 882 O O . ILE A 1 109 ? 24.658 -3.337 11.283 1.00 75.50 109 ILE A O 1
ATOM 886 N N . LEU A 1 110 ? 24.156 -4.680 13.009 1.00 80.00 110 LEU A N 1
ATOM 887 C CA . LEU A 1 110 ? 25.274 -4.241 13.854 1.00 80.00 110 LEU A CA 1
ATOM 888 C C . LEU A 1 110 ? 26.647 -4.593 13.267 1.00 80.00 110 LEU A C 1
ATOM 890 O O . LEU A 1 110 ? 27.621 -3.900 13.545 1.00 80.00 110 LEU A O 1
ATOM 894 N N . LYS A 1 111 ? 26.730 -5.645 12.445 1.00 81.31 111 LYS A N 1
ATOM 895 C CA . LYS A 1 111 ? 27.939 -5.995 11.682 1.00 81.31 111 LYS A CA 1
ATOM 896 C C . LYS A 1 111 ? 28.123 -5.141 10.422 1.00 81.31 111 LYS A C 1
ATOM 898 O O . LYS A 1 111 ? 29.106 -5.323 9.714 1.00 81.31 111 LYS A O 1
ATOM 903 N N . GLY A 1 112 ? 27.195 -4.228 10.136 1.00 71.81 112 GLY A N 1
ATOM 904 C CA . GLY A 1 112 ? 27.239 -3.350 8.971 1.00 71.81 112 GLY A CA 1
ATOM 905 C C . GLY A 1 112 ? 26.875 -4.031 7.651 1.00 71.81 112 GLY A C 1
ATOM 906 O O . GLY A 1 112 ? 27.099 -3.429 6.602 1.00 71.81 112 GLY A O 1
ATOM 907 N N . VAL A 1 113 ? 26.310 -5.244 7.696 1.00 75.06 113 VAL A N 1
ATOM 908 C CA . VAL A 1 113 ? 25.906 -6.013 6.511 1.00 75.06 113 VAL A CA 1
ATOM 909 C C . VAL A 1 113 ? 24.798 -5.264 5.773 1.00 75.06 113 VAL A C 1
ATOM 911 O O . VAL A 1 113 ? 23.788 -4.868 6.364 1.00 75.06 113 VAL A O 1
ATOM 914 N N . GLY A 1 114 ? 24.984 -5.061 4.468 1.00 67.50 114 GLY A N 1
ATOM 915 C CA . GLY A 1 114 ? 24.003 -4.375 3.634 1.00 67.50 114 GLY A CA 1
ATOM 916 C C . GLY A 1 114 ? 22.679 -5.142 3.569 1.00 67.50 114 GLY A C 1
ATOM 917 O O . GLY A 1 114 ? 22.639 -6.361 3.690 1.00 67.50 114 GLY A O 1
ATOM 918 N N . ARG A 1 115 ? 21.560 -4.444 3.331 1.00 64.56 115 ARG A N 1
ATOM 919 C CA . ARG A 1 115 ? 20.227 -5.083 3.281 1.00 64.56 115 ARG A CA 1
ATOM 920 C C . ARG A 1 115 ? 20.151 -6.245 2.287 1.00 64.56 115 ARG A C 1
ATOM 922 O O . ARG A 1 115 ? 19.490 -7.231 2.582 1.00 64.56 115 ARG A O 1
ATOM 929 N N . GLN A 1 116 ? 20.752 -6.088 1.109 1.00 66.38 116 GLN A N 1
ATOM 930 C CA . GLN A 1 116 ? 20.720 -7.107 0.060 1.00 66.38 116 GLN A CA 1
ATOM 931 C C . GLN A 1 116 ? 21.428 -8.381 0.532 1.00 66.38 116 GLN A C 1
ATOM 933 O O . GLN A 1 116 ? 20.804 -9.430 0.606 1.00 66.38 116 GLN A O 1
ATOM 938 N N . GLU A 1 117 ? 22.659 -8.236 1.016 1.00 69.06 117 GLU A N 1
ATOM 939 C CA . GLU A 1 117 ? 23.449 -9.325 1.593 1.00 69.06 117 GLU A CA 1
ATOM 940 C C . GLU A 1 117 ? 22.763 -9.964 2.817 1.00 69.06 117 GLU A C 1
ATOM 942 O O . GLU A 1 117 ? 22.770 -11.179 2.981 1.00 69.06 117 GLU A O 1
ATOM 947 N N . ALA A 1 118 ? 22.079 -9.174 3.651 1.00 68.94 118 ALA A N 1
ATOM 948 C CA . ALA A 1 118 ? 21.317 -9.699 4.783 1.00 68.94 118 ALA A CA 1
ATOM 949 C C . ALA A 1 118 ? 20.116 -10.562 4.354 1.00 68.94 118 ALA A C 1
ATOM 951 O O . ALA A 1 118 ? 19.772 -11.514 5.055 1.00 68.94 118 ALA A O 1
ATOM 952 N N . VAL A 1 119 ? 19.469 -10.245 3.227 1.00 68.00 119 VAL A N 1
ATOM 953 C CA . VAL A 1 119 ? 18.397 -11.080 2.656 1.00 68.00 119 VAL A CA 1
ATOM 954 C C . VAL A 1 119 ? 18.971 -12.384 2.107 1.00 68.00 119 VAL A C 1
ATOM 956 O O . VAL A 1 119 ? 18.365 -13.435 2.312 1.00 68.00 119 VAL A O 1
ATOM 959 N N . ASP A 1 120 ? 20.147 -12.327 1.487 1.00 70.81 120 ASP A N 1
ATOM 960 C CA . ASP A 1 120 ? 20.822 -13.508 0.947 1.00 70.81 120 ASP A CA 1
ATOM 961 C C . ASP A 1 120 ? 21.278 -14.457 2.072 1.00 70.81 120 ASP A C 1
ATOM 963 O O . ASP A 1 120 ? 21.075 -15.667 1.981 1.00 70.81 120 ASP A O 1
ATOM 967 N N . ILE A 1 121 ? 21.804 -13.915 3.181 1.00 73.31 121 ILE A N 1
ATOM 968 C CA . ILE A 1 121 ? 22.264 -14.688 4.351 1.00 73.31 121 ILE A CA 1
ATOM 969 C C . ILE A 1 121 ? 21.101 -15.303 5.139 1.00 73.31 121 ILE A C 1
ATOM 971 O O . ILE A 1 121 ? 21.174 -16.462 5.545 1.00 73.31 121 ILE A O 1
ATOM 975 N N . LEU A 1 122 ? 20.037 -14.536 5.404 1.00 70.25 122 LEU A N 1
ATOM 976 C CA . LEU A 1 122 ? 18.906 -15.008 6.220 1.00 70.25 122 LEU A CA 1
ATOM 977 C C . LEU A 1 122 ? 17.950 -15.930 5.447 1.00 70.25 122 LEU A C 1
ATOM 979 O O . LEU A 1 122 ? 17.034 -16.503 6.042 1.00 70.25 122 LEU A O 1
ATOM 983 N N . GLY A 1 123 ? 18.143 -16.067 4.134 1.00 63.25 123 GLY A N 1
ATOM 984 C CA . GLY A 1 123 ? 17.239 -16.791 3.254 1.00 63.25 123 GLY A CA 1
ATOM 985 C C . GLY A 1 123 ? 15.875 -16.108 3.098 1.00 63.25 123 GLY A C 1
ATOM 986 O O . GLY A 1 123 ? 15.575 -15.050 3.664 1.00 63.25 123 GLY A O 1
ATOM 987 N N . ARG A 1 124 ? 15.004 -16.726 2.288 1.00 61.56 124 ARG A N 1
ATOM 988 C CA . ARG A 1 124 ? 13.643 -16.218 2.052 1.00 61.56 124 ARG A CA 1
ATOM 989 C C . ARG A 1 124 ? 12.888 -16.091 3.382 1.00 61.56 124 ARG A C 1
ATOM 991 O O . ARG A 1 124 ? 12.938 -16.976 4.233 1.00 61.56 124 ARG A O 1
ATOM 998 N N . SER A 1 125 ? 12.159 -14.985 3.550 1.00 67.06 125 SER A N 1
ATOM 999 C CA . SER A 1 125 ? 11.442 -14.697 4.798 1.00 67.06 125 SER A CA 1
ATOM 1000 C C . SER A 1 125 ? 10.448 -15.811 5.139 1.00 67.06 125 SER A C 1
ATOM 1002 O O . SER A 1 125 ? 9.546 -16.103 4.357 1.00 67.06 125 SER A O 1
ATOM 1004 N N . SER A 1 126 ? 10.585 -16.394 6.333 1.00 79.88 126 SER A N 1
ATOM 1005 C CA . SER A 1 126 ? 9.630 -17.367 6.877 1.00 79.88 126 SER A CA 1
ATOM 1006 C C . SER A 1 126 ? 8.191 -16.849 6.792 1.00 79.88 126 SER A C 1
ATOM 1008 O O . SER A 1 126 ? 7.919 -15.690 7.116 1.00 79.88 126 SER A O 1
ATOM 1010 N N . ILE A 1 127 ? 7.250 -17.723 6.422 1.00 85.69 127 ILE A N 1
ATOM 1011 C CA . ILE A 1 127 ? 5.817 -17.393 6.337 1.00 85.69 127 ILE A CA 1
ATOM 1012 C C . ILE A 1 127 ? 5.317 -16.795 7.658 1.00 85.69 127 ILE A C 1
ATOM 1014 O O . ILE A 1 127 ? 4.549 -15.836 7.642 1.00 85.69 127 ILE A O 1
ATOM 1018 N N . LEU A 1 128 ? 5.796 -17.296 8.802 1.00 89.00 128 LEU A N 1
ATOM 1019 C CA . LEU A 1 128 ? 5.427 -16.769 10.119 1.00 89.00 128 LEU A CA 1
ATOM 1020 C C . LEU A 1 128 ? 5.943 -15.341 10.335 1.00 89.00 128 LEU A C 1
ATOM 1022 O O . LEU A 1 128 ? 5.206 -14.497 10.845 1.00 89.00 128 LEU A O 1
ATOM 1026 N N . LYS A 1 129 ? 7.176 -15.049 9.898 1.00 90.00 129 LYS A N 1
ATOM 1027 C CA . LYS A 1 129 ? 7.757 -13.699 9.939 1.00 90.00 129 LYS A CA 1
ATOM 1028 C C . LYS A 1 129 ? 6.890 -12.726 9.135 1.00 90.00 129 LYS A C 1
ATOM 1030 O O . LYS A 1 129 ? 6.552 -11.653 9.634 1.00 90.00 129 LYS A O 1
ATOM 1035 N N . VAL A 1 130 ? 6.495 -13.110 7.917 1.00 90.50 130 VAL A N 1
ATOM 1036 C CA . VAL A 1 130 ? 5.640 -12.293 7.032 1.00 90.50 130 VAL A CA 1
ATOM 1037 C C . VAL A 1 130 ? 4.241 -12.125 7.616 1.00 90.50 130 VAL A C 1
ATOM 1039 O O . VAL A 1 130 ? 3.743 -11.002 7.667 1.00 90.50 130 VAL A O 1
ATOM 1042 N N . LEU A 1 131 ? 3.631 -13.202 8.115 1.00 92.88 131 LEU A N 1
ATOM 1043 C CA . LEU A 1 131 ? 2.300 -13.179 8.720 1.00 92.88 131 LEU A CA 1
ATOM 1044 C C . LEU A 1 131 ? 2.228 -12.222 9.904 1.00 92.88 131 LEU A C 1
ATOM 1046 O O . LEU A 1 131 ? 1.429 -11.288 9.881 1.00 92.88 131 LEU A O 1
ATOM 1050 N N . PHE A 1 132 ? 3.078 -12.408 10.914 1.00 94.12 132 PHE A N 1
ATOM 1051 C CA . PHE A 1 132 ? 3.047 -11.542 12.090 1.00 94.12 132 PHE A CA 1
ATOM 1052 C C . PHE A 1 132 ? 3.522 -10.126 11.771 1.00 94.12 132 PHE A C 1
ATOM 1054 O O . PHE A 1 132 ? 2.930 -9.167 12.263 1.00 94.12 132 PHE A O 1
ATOM 1061 N N . GLY A 1 133 ? 4.518 -9.969 10.893 1.00 93.06 133 GLY A N 1
ATOM 1062 C CA . GLY A 1 133 ? 4.972 -8.657 10.441 1.00 93.06 133 GLY A CA 1
ATOM 1063 C C . GLY A 1 133 ? 3.852 -7.843 9.802 1.00 93.06 133 GLY A C 1
ATOM 1064 O O . GLY A 1 133 ? 3.539 -6.746 10.267 1.00 93.06 133 GLY A O 1
ATOM 1065 N N . LYS A 1 134 ? 3.187 -8.397 8.781 1.00 92.75 134 LYS A N 1
ATOM 1066 C CA . LYS A 1 134 ? 2.063 -7.720 8.121 1.00 92.75 134 LYS A CA 1
ATOM 1067 C C . LYS A 1 134 ? 0.877 -7.555 9.066 1.00 92.75 134 LYS A C 1
ATOM 1069 O O . LYS A 1 134 ? 0.282 -6.479 9.079 1.00 92.75 134 LYS A O 1
ATOM 1074 N N . PHE A 1 135 ? 0.587 -8.532 9.924 1.00 94.19 135 PHE A N 1
ATOM 1075 C CA . PHE A 1 135 ? -0.437 -8.374 10.952 1.00 94.19 135 PHE A CA 1
ATOM 1076 C C . PHE A 1 135 ? -0.196 -7.131 11.816 1.00 94.19 135 PHE A C 1
ATOM 1078 O O . PHE A 1 135 ? -1.098 -6.301 11.912 1.00 94.19 135 PHE A O 1
ATOM 1085 N N . PHE A 1 136 ? 0.998 -6.929 12.386 1.00 94.88 136 PHE A N 1
ATOM 1086 C CA . PHE A 1 136 ? 1.276 -5.741 13.207 1.00 94.88 136 PHE A CA 1
ATOM 1087 C C . PHE A 1 136 ? 1.255 -4.437 12.413 1.00 94.88 136 PHE A C 1
ATOM 1089 O O . PHE A 1 136 ? 0.635 -3.476 12.868 1.00 94.88 136 PHE A O 1
ATOM 1096 N N . VAL A 1 137 ? 1.870 -4.409 11.225 1.00 93.31 137 VAL A N 1
ATOM 1097 C CA . VAL A 1 137 ? 1.887 -3.218 10.354 1.00 93.31 137 VAL A CA 1
ATOM 1098 C C . VAL A 1 137 ? 0.468 -2.729 10.075 1.00 93.31 137 VAL A C 1
ATOM 1100 O O . VAL A 1 137 ? 0.178 -1.546 10.227 1.00 93.31 137 VAL A O 1
ATOM 1103 N N . TYR A 1 138 ? -0.449 -3.632 9.732 1.00 91.31 138 TYR A N 1
ATOM 1104 C CA . TYR A 1 138 ? -1.812 -3.231 9.395 1.00 91.31 138 TYR A CA 1
ATOM 1105 C C . TYR A 1 138 ? -2.730 -3.062 10.606 1.00 91.31 138 TYR A C 1
ATOM 1107 O O . TYR A 1 138 ? -3.703 -2.324 10.504 1.00 91.31 138 TYR A O 1
ATOM 1115 N N . SER A 1 139 ? -2.450 -3.691 11.751 1.00 91.69 139 SER A N 1
ATOM 1116 C CA . SER A 1 139 ? -3.329 -3.645 12.932 1.00 91.69 139 SER A CA 1
ATOM 1117 C C . SER A 1 139 ? -2.986 -2.550 13.945 1.00 91.69 139 SER A C 1
ATOM 1119 O O . SER A 1 139 ? -3.889 -2.092 14.648 1.00 91.69 139 SER A O 1
ATOM 1121 N N . VAL A 1 140 ? -1.729 -2.092 14.024 1.00 93.06 140 VAL A N 1
ATOM 1122 C CA . VAL A 1 140 ? -1.263 -1.187 15.095 1.00 93.06 140 VAL A CA 1
ATOM 1123 C C . VAL A 1 140 ? -2.077 0.107 15.178 1.00 93.06 140 VAL A C 1
ATOM 1125 O O . VAL A 1 140 ? -2.485 0.510 16.267 1.00 93.06 140 VAL A O 1
ATOM 1128 N N . VAL A 1 141 ? -2.398 0.727 14.036 1.00 90.69 141 VAL A N 1
ATOM 1129 C CA . VAL A 1 141 ? -3.210 1.956 13.994 1.00 90.69 141 VAL A CA 1
ATOM 1130 C C . VAL A 1 141 ? -4.598 1.698 14.566 1.00 90.69 141 VAL A C 1
ATOM 1132 O O . VAL A 1 141 ? -5.083 2.454 15.406 1.00 90.69 141 VAL A O 1
ATOM 1135 N N . PHE A 1 142 ? -5.231 0.610 14.135 1.00 88.06 142 PHE A N 1
ATOM 1136 C CA . PHE A 1 142 ? -6.571 0.258 14.573 1.00 88.06 142 PHE A CA 1
ATOM 1137 C C . PHE A 1 142 ? -6.613 -0.032 16.072 1.00 88.06 142 PHE A C 1
ATOM 1139 O O . PHE A 1 142 ? -7.427 0.561 16.773 1.00 88.06 142 PHE A O 1
ATOM 1146 N N . VAL A 1 143 ? -5.713 -0.875 16.582 1.00 88.06 143 VAL A N 1
ATOM 1147 C CA . VAL A 1 143 ? -5.664 -1.235 18.009 1.00 88.06 143 VAL A CA 1
ATOM 1148 C C . VAL A 1 143 ? -5.399 -0.015 18.890 1.00 88.06 143 VAL A C 1
ATOM 1150 O O . VAL A 1 143 ? -6.051 0.154 19.921 1.00 88.06 143 VAL A O 1
ATOM 1153 N N . CYS A 1 144 ? -4.515 0.890 18.467 1.00 86.94 144 CYS A N 1
ATOM 1154 C CA . CYS A 1 144 ? -4.236 2.119 19.209 1.00 86.94 144 CYS A CA 1
ATOM 1155 C C . CYS A 1 144 ? -5.453 3.053 19.313 1.00 86.94 144 CYS A C 1
ATOM 1157 O O . CYS A 1 144 ? -5.609 3.737 20.332 1.00 86.94 144 CYS A O 1
ATOM 1159 N N . LEU A 1 145 ? -6.317 3.065 18.294 1.00 84.62 145 LEU A N 1
ATOM 1160 C CA . LEU A 1 145 ? -7.534 3.880 18.260 1.00 84.62 145 LEU A CA 1
ATOM 1161 C C . LEU A 1 145 ? -8.736 3.222 18.953 1.00 84.62 145 LEU A C 1
ATOM 1163 O O . LEU A 1 145 ? -9.686 3.922 19.299 1.00 84.62 145 LEU A O 1
ATOM 1167 N N . LEU A 1 146 ? -8.707 1.908 19.177 1.00 83.31 146 LEU A N 1
ATOM 1168 C CA . LEU A 1 146 ? -9.746 1.198 19.920 1.00 83.31 146 LEU A CA 1
ATOM 1169 C C . LEU A 1 146 ? -9.627 1.45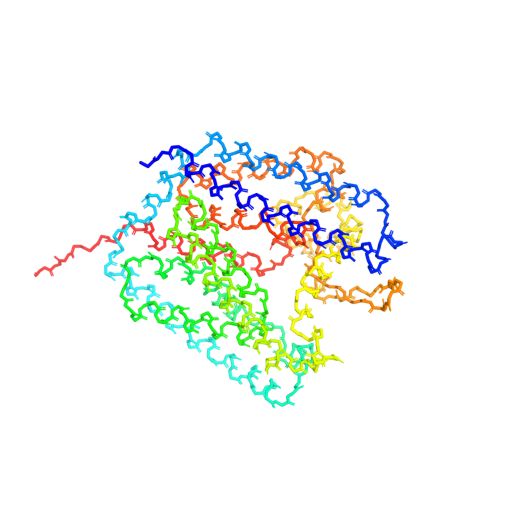8 21.432 1.00 83.31 146 LEU A C 1
ATOM 1171 O O . LEU A 1 146 ? -8.557 1.780 21.972 1.00 83.31 146 LEU A O 1
ATOM 1175 N N . ASN A 1 147 ? -10.752 1.299 22.132 1.00 81.81 147 ASN A N 1
ATOM 1176 C CA . ASN A 1 147 ? -10.815 1.388 23.589 1.00 81.81 147 ASN A CA 1
ATOM 1177 C C . ASN A 1 147 ? -10.368 0.064 24.236 1.00 81.81 147 ASN A C 1
ATOM 1179 O O . ASN A 1 147 ? -11.175 -0.686 24.777 1.00 81.81 147 ASN A O 1
ATOM 1183 N N . VAL A 1 148 ? -9.078 -0.246 24.105 1.00 85.19 148 VAL A N 1
ATOM 1184 C CA . VAL A 1 148 ? -8.421 -1.409 24.722 1.00 85.19 148 VAL A CA 1
ATOM 1185 C C . VAL A 1 148 ? -7.438 -0.964 25.803 1.00 85.19 148 VAL A C 1
ATOM 1187 O O . VAL A 1 148 ? -7.012 0.196 25.835 1.00 85.19 148 VAL A O 1
ATOM 1190 N N . ASP A 1 149 ? -7.060 -1.886 26.684 1.00 87.94 149 ASP A N 1
ATOM 1191 C CA . ASP A 1 149 ? -6.120 -1.622 27.769 1.00 87.94 149 ASP A CA 1
ATOM 1192 C C . ASP A 1 149 ? -4.715 -1.250 27.256 1.00 87.94 149 ASP A C 1
ATOM 1194 O O . ASP A 1 149 ? -4.306 -1.579 26.138 1.00 87.94 149 ASP A O 1
ATOM 1198 N N . LYS A 1 150 ? -3.950 -0.551 28.103 1.00 90.25 150 LYS A N 1
ATOM 1199 C CA . LYS A 1 150 ? -2.611 -0.049 27.756 1.00 90.25 150 LYS A CA 1
ATOM 1200 C C . LYS A 1 150 ? -1.625 -1.170 27.404 1.00 90.25 150 LYS A C 1
ATOM 1202 O O . LYS A 1 150 ? -0.752 -0.941 26.572 1.00 90.25 150 LYS A O 1
ATOM 1207 N N . ILE A 1 151 ? -1.764 -2.359 27.999 1.00 92.38 151 ILE A N 1
ATOM 1208 C CA . ILE A 1 151 ? -0.858 -3.490 27.753 1.00 92.38 151 ILE A CA 1
ATOM 1209 C C . ILE A 1 151 ? -1.082 -4.019 26.337 1.00 92.38 151 ILE A C 1
ATOM 1211 O O . ILE A 1 151 ? -0.118 -4.213 25.601 1.00 92.38 151 ILE A O 1
ATOM 1215 N N . THR A 1 152 ? -2.340 -4.179 25.920 1.00 90.19 152 THR A N 1
ATOM 1216 C CA . THR A 1 152 ? -2.670 -4.568 24.541 1.00 90.19 152 THR A CA 1
ATOM 1217 C C . THR A 1 152 ? -2.113 -3.560 23.531 1.00 90.19 152 THR A C 1
ATOM 1219 O O . THR A 1 152 ? -1.493 -3.963 22.551 1.00 90.19 152 THR A O 1
ATOM 1222 N N . LYS A 1 153 ? -2.230 -2.247 23.783 1.00 91.38 153 LYS A N 1
ATOM 1223 C CA . LYS A 1 153 ? -1.617 -1.229 22.903 1.00 91.38 153 LYS A CA 1
ATOM 1224 C C . LYS A 1 153 ? -0.095 -1.361 22.838 1.00 91.38 153 LYS A C 1
ATOM 1226 O O . LYS A 1 153 ? 0.468 -1.306 21.748 1.00 91.38 153 LYS A O 1
ATOM 1231 N N . LEU A 1 154 ? 0.556 -1.572 23.983 1.00 93.25 154 LEU A N 1
ATOM 1232 C CA . LEU A 1 154 ? 2.006 -1.746 24.056 1.00 93.25 154 LEU A CA 1
ATOM 1233 C C . LEU A 1 154 ? 2.471 -2.957 23.240 1.00 93.25 154 LEU A C 1
ATOM 1235 O O . LEU A 1 154 ? 3.393 -2.814 22.448 1.00 93.25 154 LEU A O 1
ATOM 1239 N N . ILE A 1 155 ? 1.792 -4.104 23.353 1.00 95.12 155 ILE A N 1
ATOM 1240 C CA . ILE A 1 155 ? 2.112 -5.317 22.579 1.00 95.12 155 ILE A CA 1
ATOM 1241 C C . ILE A 1 155 ? 2.106 -5.029 21.074 1.00 95.12 155 ILE A C 1
ATOM 1243 O O . ILE A 1 155 ? 3.030 -5.430 20.373 1.00 95.12 155 ILE A O 1
ATOM 1247 N N . PHE A 1 156 ? 1.102 -4.305 20.572 1.00 94.50 156 PHE A N 1
ATOM 1248 C CA . PHE A 1 156 ? 0.998 -3.995 19.142 1.00 94.50 156 PHE A CA 1
ATOM 1249 C C . PHE A 1 156 ? 2.041 -2.982 18.674 1.00 94.50 156 PHE A C 1
ATOM 1251 O O . PHE A 1 156 ? 2.575 -3.126 17.575 1.00 94.50 156 PHE A O 1
ATOM 1258 N N . ILE A 1 157 ? 2.371 -1.990 19.504 1.00 93.88 157 ILE A N 1
ATOM 1259 C CA . ILE A 1 157 ? 3.459 -1.048 19.218 1.00 93.88 157 ILE A CA 1
ATOM 1260 C C . ILE A 1 157 ? 4.799 -1.792 19.179 1.00 93.88 157 ILE A C 1
ATOM 1262 O O . ILE A 1 157 ? 5.554 -1.634 18.223 1.00 93.88 157 ILE A O 1
ATOM 1266 N N . THR A 1 158 ? 5.080 -2.642 20.170 1.00 93.69 158 THR A N 1
ATOM 1267 C CA . THR A 1 158 ? 6.301 -3.455 20.217 1.00 93.69 158 THR A CA 1
ATOM 1268 C C . THR A 1 158 ? 6.379 -4.408 19.029 1.00 93.69 158 THR A C 1
ATOM 1270 O O . THR A 1 158 ? 7.415 -4.467 18.373 1.00 93.69 158 THR A O 1
ATOM 1273 N N . GLY A 1 159 ? 5.291 -5.105 18.696 1.00 95.00 159 GLY A N 1
ATOM 1274 C CA . GLY A 1 159 ? 5.235 -5.988 17.531 1.00 95.00 159 GLY A CA 1
ATOM 1275 C C . GLY A 1 159 ? 5.478 -5.247 16.216 1.00 95.00 159 GLY A C 1
ATOM 1276 O O . GLY A 1 159 ? 6.246 -5.718 15.379 1.00 95.00 159 GLY A O 1
ATOM 1277 N N . PHE A 1 160 ? 4.916 -4.045 16.056 1.00 94.38 160 PHE A N 1
ATOM 1278 C CA . PHE A 1 160 ? 5.199 -3.189 14.903 1.00 94.38 160 PHE A CA 1
ATOM 1279 C C . PHE A 1 160 ? 6.680 -2.789 14.838 1.00 94.38 160 PHE A C 1
ATOM 1281 O O . PHE A 1 160 ? 7.309 -2.978 13.799 1.00 94.38 160 PHE A O 1
ATOM 1288 N N . LEU A 1 161 ? 7.271 -2.307 15.932 1.00 90.75 161 LEU A N 1
ATOM 1289 C CA . LEU A 1 161 ? 8.691 -1.936 15.955 1.00 90.75 161 LEU A CA 1
ATOM 1290 C C . LEU A 1 161 ? 9.597 -3.133 15.633 1.00 90.75 161 LEU A C 1
ATOM 1292 O O . LEU A 1 161 ? 10.508 -3.012 14.815 1.00 90.75 161 LEU A O 1
ATOM 1296 N N . LEU A 1 162 ? 9.306 -4.307 16.201 1.00 91.44 162 LEU A N 1
ATOM 1297 C CA . LEU A 1 162 ? 10.023 -5.539 15.876 1.00 91.44 162 LEU A CA 1
ATOM 1298 C C . LEU A 1 162 ? 9.845 -5.941 14.412 1.00 91.44 162 LEU A C 1
ATOM 1300 O O . LEU A 1 162 ? 10.801 -6.428 13.815 1.00 91.44 162 LEU A O 1
ATOM 1304 N N . SER A 1 163 ? 8.676 -5.718 13.805 1.00 91.31 163 SER A N 1
ATOM 1305 C CA . SER A 1 163 ? 8.485 -5.972 12.373 1.00 91.31 163 SER A CA 1
ATOM 1306 C C . SER A 1 163 ? 9.373 -5.064 11.516 1.00 91.31 163 SER A C 1
ATOM 1308 O O . SER A 1 163 ? 10.058 -5.556 10.623 1.00 91.31 163 SER A O 1
ATOM 1310 N N . VAL A 1 164 ? 9.464 -3.770 11.845 1.00 87.88 164 VAL A N 1
ATOM 1311 C CA . VAL A 1 164 ? 10.321 -2.813 11.127 1.00 87.88 164 VAL A CA 1
ATOM 1312 C C . VAL A 1 164 ? 11.789 -3.234 11.197 1.00 87.88 164 VAL A C 1
ATOM 1314 O O . VAL A 1 164 ? 12.472 -3.205 10.174 1.00 87.88 164 VAL A O 1
ATOM 1317 N N . VAL A 1 165 ? 12.255 -3.675 12.370 1.00 84.62 165 VAL A N 1
ATOM 1318 C CA . VAL A 1 165 ? 13.622 -4.189 12.565 1.00 84.62 165 VAL A CA 1
ATOM 1319 C C . VAL A 1 165 ? 13.831 -5.507 11.819 1.00 84.62 165 VAL A C 1
ATOM 1321 O O . VAL A 1 165 ? 14.814 -5.656 11.105 1.00 84.62 165 VAL A O 1
ATOM 1324 N N . SER A 1 166 ? 12.894 -6.449 11.929 1.00 83.50 166 SER A N 1
ATOM 1325 C CA . SER A 1 166 ? 13.004 -7.780 11.312 1.00 83.50 166 SER A CA 1
ATOM 1326 C C . SER A 1 166 ? 13.029 -7.725 9.783 1.00 83.50 166 SER A C 1
ATOM 1328 O O . SER A 1 166 ? 13.648 -8.570 9.140 1.00 83.50 166 SER A O 1
ATOM 1330 N N . PHE A 1 167 ? 12.314 -6.775 9.178 1.00 78.88 167 PHE A N 1
ATOM 1331 C CA . PHE A 1 167 ? 12.276 -6.590 7.723 1.00 78.88 167 PHE A CA 1
ATOM 1332 C C . PHE A 1 167 ? 13.249 -5.519 7.219 1.00 78.88 167 PHE A C 1
ATOM 1334 O O . PHE A 1 167 ? 13.384 -5.352 6.004 1.00 78.88 167 PHE A O 1
ATOM 1341 N N . SER A 1 168 ? 13.892 -4.769 8.121 1.00 72.12 168 SER A N 1
ATOM 1342 C CA . SER A 1 168 ? 14.708 -3.587 7.807 1.00 72.12 168 SER A CA 1
ATOM 1343 C C . SER A 1 168 ? 14.020 -2.644 6.809 1.00 72.12 168 SER A C 1
ATOM 1345 O O . SER A 1 168 ? 14.644 -2.111 5.881 1.00 72.12 168 SER A O 1
ATOM 1347 N N . SER A 1 169 ? 12.700 -2.479 6.958 1.00 74.00 169 SER A N 1
ATOM 1348 C CA . SER A 1 169 ? 11.828 -1.933 5.917 1.00 74.00 169 SER A CA 1
ATOM 1349 C C . SER A 1 169 ? 11.251 -0.567 6.286 1.00 74.00 169 SER A C 1
ATOM 1351 O O . SER A 1 169 ? 10.395 -0.431 7.159 1.00 74.00 169 SER A O 1
ATOM 1353 N N . ARG A 1 170 ? 11.684 0.463 5.549 1.00 77.00 170 ARG A N 1
ATOM 1354 C CA . ARG A 1 170 ? 11.174 1.842 5.655 1.00 77.00 170 ARG A CA 1
ATOM 1355 C C . ARG A 1 170 ? 9.733 1.968 5.143 1.00 77.00 170 ARG A C 1
ATOM 1357 O O . ARG A 1 170 ? 8.981 2.815 5.619 1.00 77.00 170 ARG A O 1
ATOM 1364 N N . SER A 1 171 ? 9.329 1.110 4.202 1.00 81.44 171 SER A N 1
ATOM 1365 C CA . SER A 1 171 ? 7.997 1.168 3.591 1.00 81.44 171 SER A CA 1
ATOM 1366 C C . SER A 1 171 ? 6.887 0.804 4.574 1.00 81.44 171 SER A C 1
ATOM 1368 O O . SER A 1 171 ? 5.794 1.349 4.472 1.00 81.44 171 SER A O 1
ATOM 1370 N N . ASP A 1 172 ? 7.159 -0.066 5.550 1.00 86.75 172 ASP A N 1
ATOM 1371 C CA . ASP A 1 172 ? 6.159 -0.467 6.545 1.00 86.75 172 ASP A CA 1
ATOM 1372 C C . ASP A 1 172 ? 5.800 0.700 7.4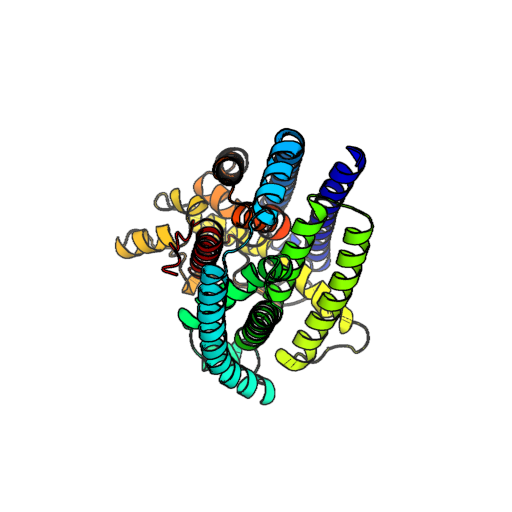89 1.00 86.75 172 ASP A C 1
ATOM 1374 O O . ASP A 1 172 ? 4.640 0.854 7.872 1.00 86.75 172 ASP A O 1
ATOM 1378 N N . VAL A 1 173 ? 6.751 1.598 7.782 1.00 87.38 173 VAL A N 1
ATOM 1379 C CA . VAL A 1 173 ? 6.480 2.847 8.522 1.00 87.38 173 VAL A CA 1
ATOM 1380 C C . VAL A 1 173 ? 5.598 3.790 7.703 1.00 87.38 173 VAL A C 1
ATOM 1382 O O . VAL A 1 173 ? 4.636 4.353 8.231 1.00 87.38 173 VAL A O 1
ATOM 1385 N N . ALA A 1 174 ? 5.881 3.931 6.404 1.00 87.94 174 ALA A N 1
ATOM 1386 C CA . ALA A 1 174 ? 5.061 4.740 5.504 1.00 87.94 174 ALA A CA 1
ATOM 1387 C C . ALA A 1 174 ? 3.627 4.189 5.389 1.00 87.94 174 ALA A C 1
ATOM 1389 O O . ALA A 1 174 ? 2.673 4.962 5.429 1.00 87.94 174 ALA A O 1
ATOM 1390 N N . VAL A 1 175 ? 3.451 2.863 5.326 1.00 91.00 175 VAL A N 1
ATOM 1391 C CA . VAL A 1 175 ? 2.127 2.209 5.327 1.00 91.00 175 VAL A CA 1
ATOM 1392 C C . VAL A 1 175 ? 1.336 2.582 6.583 1.00 91.00 175 VAL A C 1
ATOM 1394 O O . VAL A 1 175 ? 0.200 3.045 6.474 1.00 91.00 175 VAL A O 1
ATOM 1397 N N . VAL A 1 176 ? 1.935 2.438 7.771 1.00 91.94 176 VAL A N 1
ATOM 1398 C CA . VAL A 1 176 ? 1.295 2.813 9.047 1.00 91.94 176 VAL A CA 1
ATOM 1399 C C . VAL A 1 176 ? 0.898 4.286 9.052 1.00 91.94 176 VAL A C 1
ATOM 1401 O O . VAL A 1 176 ? -0.215 4.621 9.469 1.00 91.94 176 VAL A O 1
ATOM 1404 N N . PHE A 1 177 ? 1.769 5.162 8.547 1.00 91.56 177 PHE A N 1
ATOM 1405 C CA . PHE A 1 177 ? 1.471 6.584 8.410 1.00 91.56 177 PHE A CA 1
ATOM 1406 C C . PHE A 1 177 ? 0.270 6.841 7.499 1.00 91.56 177 PHE A C 1
ATOM 1408 O O . PHE A 1 177 ? -0.651 7.544 7.909 1.00 91.56 177 PHE A O 1
ATOM 1415 N N . PHE A 1 178 ? 0.233 6.254 6.299 1.00 92.75 178 PHE A N 1
ATOM 1416 C CA . PHE A 1 178 ? -0.883 6.453 5.375 1.00 92.75 178 PHE A CA 1
ATOM 1417 C C . PHE A 1 178 ? -2.199 5.916 5.944 1.00 92.75 178 PHE A C 1
ATOM 1419 O O . PHE A 1 178 ? -3.218 6.598 5.859 1.00 92.75 178 PHE A O 1
ATOM 1426 N N . ILE A 1 179 ? -2.194 4.752 6.599 1.00 93.44 179 ILE A N 1
ATOM 1427 C CA . ILE A 1 179 ? -3.387 4.222 7.282 1.00 93.44 179 ILE A CA 1
ATOM 1428 C C . ILE A 1 179 ? -3.852 5.195 8.370 1.00 93.44 179 ILE A C 1
ATOM 1430 O O . ILE A 1 179 ? -5.034 5.541 8.430 1.00 93.44 179 ILE A O 1
ATOM 1434 N N . PHE A 1 180 ? -2.931 5.686 9.205 1.00 91.31 180 PHE A N 1
ATOM 1435 C CA . PHE A 1 180 ? -3.241 6.686 10.226 1.00 91.31 180 PHE A CA 1
ATOM 1436 C C . PHE A 1 180 ? -3.804 7.975 9.613 1.00 91.31 180 PHE A C 1
ATOM 1438 O O . PHE A 1 180 ? -4.807 8.504 10.104 1.00 91.31 180 PHE A O 1
ATOM 1445 N N . PHE A 1 181 ? -3.205 8.460 8.527 1.00 91.81 181 PHE A N 1
ATOM 1446 C CA . PHE A 1 181 ? -3.647 9.637 7.791 1.00 91.81 181 PHE A CA 1
ATOM 1447 C C . PHE A 1 181 ? -5.085 9.468 7.285 1.00 91.81 181 PHE A C 1
ATOM 1449 O O . PHE A 1 181 ? -5.948 10.278 7.623 1.00 91.81 181 PHE A O 1
ATOM 1456 N N . ILE A 1 182 ? -5.384 8.367 6.590 1.00 93.12 182 ILE A N 1
ATOM 1457 C CA . ILE A 1 182 ? -6.719 8.076 6.045 1.00 93.12 182 ILE A CA 1
ATOM 1458 C C . ILE A 1 182 ? -7.765 8.017 7.164 1.00 93.12 182 ILE A C 1
ATOM 1460 O O . ILE A 1 182 ? -8.804 8.677 7.081 1.00 93.12 182 ILE A O 1
ATOM 1464 N N . VAL A 1 183 ? -7.498 7.282 8.251 1.00 89.31 183 VAL A N 1
ATOM 1465 C CA . VAL A 1 183 ? -8.456 7.136 9.365 1.00 89.31 183 VAL A CA 1
ATOM 1466 C C . VAL A 1 183 ? -8.831 8.492 9.979 1.00 89.31 183 VAL A C 1
ATOM 1468 O O . VAL A 1 183 ? -9.996 8.710 10.348 1.00 89.31 183 VAL A O 1
ATOM 1471 N N . ASN A 1 184 ? -7.870 9.416 10.067 1.00 86.69 184 ASN A N 1
ATOM 1472 C CA . ASN A 1 184 ? -8.082 10.760 10.604 1.00 86.69 184 ASN A CA 1
ATOM 1473 C C . ASN A 1 184 ? -8.733 11.717 9.589 1.00 86.69 184 ASN A C 1
ATOM 1475 O O . ASN A 1 184 ? -9.563 12.533 9.991 1.00 86.69 184 ASN A O 1
ATOM 1479 N N . MET A 1 185 ? -8.439 11.589 8.293 1.00 85.88 185 MET A N 1
ATOM 1480 C CA . MET A 1 185 ? -8.991 12.464 7.248 1.00 85.88 185 MET A CA 1
ATOM 1481 C C . MET A 1 185 ? -10.446 12.144 6.876 1.00 85.88 185 MET A C 1
ATOM 1483 O O . MET A 1 185 ? -11.216 13.061 6.600 1.00 85.88 185 MET A O 1
ATOM 1487 N N . VAL A 1 186 ? -10.881 10.880 6.977 1.00 77.38 186 VAL A N 1
ATOM 1488 C CA . VAL A 1 186 ? -12.274 10.459 6.681 1.00 77.38 186 VAL A CA 1
ATOM 1489 C C . VAL A 1 186 ? -13.323 11.134 7.592 1.00 77.38 186 VAL A C 1
ATOM 1491 O O . VAL A 1 186 ? -14.507 11.168 7.267 1.00 77.38 186 VAL A O 1
ATOM 1494 N N . ASN A 1 187 ? -12.924 11.699 8.738 1.00 70.25 187 ASN A N 1
ATOM 1495 C CA . ASN A 1 187 ? -13.789 12.580 9.534 1.00 70.25 187 ASN A CA 1
ATOM 1496 C C . ASN A 1 187 ? -12.956 13.695 10.167 1.00 70.25 187 ASN A C 1
ATOM 1498 O O . ASN A 1 187 ? -12.675 13.671 11.369 1.00 70.25 187 ASN A O 1
ATOM 1502 N N . PHE A 1 188 ? -12.516 14.613 9.317 1.00 76.38 188 PHE A N 1
ATOM 1503 C CA . PHE A 1 188 ? -11.588 15.667 9.680 1.00 76.38 188 PHE A CA 1
ATOM 1504 C C . PHE A 1 188 ? -12.136 16.612 10.754 1.00 76.38 188 PHE A C 1
ATOM 1506 O O . PHE A 1 188 ? -13.276 17.075 10.709 1.00 76.38 188 PHE A O 1
ATOM 1513 N N . ASN A 1 189 ? -11.270 16.930 11.710 1.00 79.12 189 ASN A N 1
ATOM 1514 C CA . ASN A 1 189 ? -11.392 18.071 12.605 1.00 79.12 189 ASN A CA 1
ATOM 15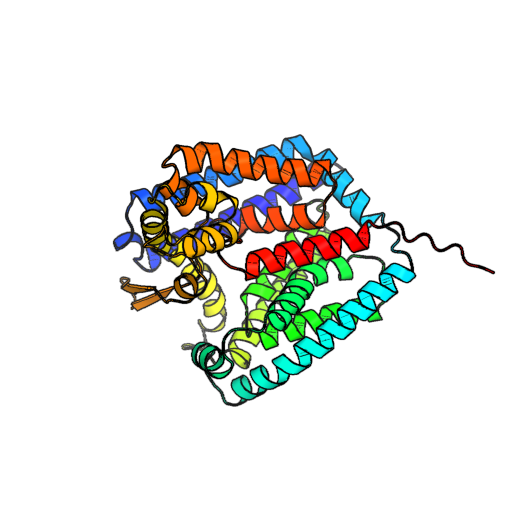15 C C . ASN A 1 189 ? -9.995 18.673 12.833 1.00 79.12 189 ASN A C 1
ATOM 1517 O O . ASN A 1 189 ? -8.982 18.029 12.554 1.00 79.12 189 ASN A O 1
ATOM 1521 N N . LEU A 1 190 ? -9.925 19.902 13.352 1.00 78.94 190 LEU A N 1
ATOM 1522 C CA . LEU A 1 190 ? -8.643 20.587 13.580 1.00 78.94 190 LEU A CA 1
ATOM 1523 C C . LEU A 1 190 ? -7.706 19.785 14.496 1.00 78.94 190 LEU A C 1
ATOM 1525 O O . LEU A 1 190 ? -6.506 19.707 14.256 1.00 78.94 190 LEU A O 1
ATOM 1529 N N . THR A 1 191 ? -8.245 19.107 15.510 1.00 84.38 191 THR A N 1
ATOM 1530 C CA . THR A 1 191 ? -7.452 18.228 16.378 1.00 84.38 191 THR A CA 1
ATOM 1531 C C . THR A 1 191 ? -6.827 17.062 15.604 1.00 84.38 191 THR A C 1
ATOM 1533 O O . THR A 1 191 ? -5.688 16.686 15.871 1.00 84.38 191 THR A O 1
ATOM 1536 N N . ALA A 1 192 ? -7.545 16.481 14.644 1.00 79.31 192 ALA A N 1
ATOM 1537 C CA . ALA A 1 192 ? -7.058 15.419 13.773 1.00 79.31 192 ALA A CA 1
ATOM 1538 C C . ALA A 1 192 ? -5.963 15.937 12.833 1.00 79.31 192 ALA A C 1
ATOM 1540 O O . ALA A 1 192 ? -4.976 15.233 12.635 1.00 79.31 192 ALA A O 1
ATOM 1541 N N . PHE A 1 193 ? -6.083 17.172 12.332 1.00 77.75 193 PHE A N 1
ATOM 1542 C CA . PHE A 1 193 ? -5.028 17.826 11.552 1.00 77.75 193 PHE A CA 1
ATOM 1543 C C . PHE A 1 193 ? -3.719 17.939 12.341 1.00 77.75 193 PHE A C 1
ATOM 1545 O O . PHE A 1 193 ? -2.692 17.426 11.902 1.00 77.75 193 PHE A O 1
ATOM 1552 N N . PHE A 1 194 ? -3.758 18.524 13.543 1.00 82.31 194 PHE A N 1
ATOM 1553 C CA . PHE A 1 194 ? -2.561 18.660 14.381 1.00 82.31 194 PHE A CA 1
ATOM 1554 C C . PHE A 1 194 ? -1.990 17.309 14.822 1.00 82.31 194 PHE A C 1
ATOM 1556 O O . PHE A 1 194 ? -0.771 17.152 14.909 1.00 82.31 194 PHE A O 1
ATOM 1563 N N . LYS A 1 195 ? -2.848 16.305 15.055 1.00 84.19 195 LYS A N 1
ATOM 1564 C CA . LYS A 1 195 ? -2.397 14.925 15.282 1.00 84.19 195 LYS A CA 1
ATOM 1565 C C . LYS A 1 195 ? -1.620 14.410 14.075 1.00 84.19 195 LYS A C 1
ATOM 1567 O O . LYS A 1 195 ? -0.489 13.975 14.253 1.00 84.19 195 LYS A O 1
ATOM 1572 N N . VAL A 1 196 ? -2.190 14.480 12.872 1.00 81.81 196 VAL A N 1
ATOM 1573 C CA . VAL A 1 196 ? -1.515 14.062 11.633 1.00 81.81 196 VAL A CA 1
ATOM 1574 C C . VAL A 1 196 ? -0.182 14.772 11.472 1.00 81.81 196 VAL A C 1
ATOM 1576 O O . VAL A 1 196 ? 0.820 14.088 11.316 1.00 81.81 196 VAL A O 1
ATOM 1579 N N . LEU A 1 197 ? -0.143 16.097 11.623 1.00 81.38 197 LEU A N 1
ATOM 1580 C CA . LEU A 1 197 ? 1.091 16.873 11.521 1.00 81.38 197 LEU A CA 1
ATOM 1581 C C . LEU A 1 197 ? 2.173 16.371 12.494 1.00 81.38 197 LEU A C 1
ATOM 1583 O O . LEU A 1 197 ? 3.305 16.119 12.083 1.00 81.38 197 LEU A O 1
ATOM 1587 N N . LYS A 1 198 ? 1.816 16.146 13.767 1.00 84.12 198 LYS A N 1
ATOM 1588 C CA . LYS A 1 198 ? 2.731 15.583 14.774 1.00 84.12 198 LYS A CA 1
ATOM 1589 C C . LYS A 1 198 ? 3.259 14.204 14.361 1.00 84.12 198 LYS A C 1
ATOM 1591 O O . LYS A 1 198 ? 4.452 13.943 14.498 1.00 84.12 198 LYS A O 1
ATOM 1596 N N . TYR A 1 199 ? 2.392 13.318 13.872 1.00 83.25 199 TYR A N 1
ATOM 1597 C CA . TYR A 1 199 ? 2.803 11.977 13.444 1.00 83.25 199 TYR A CA 1
ATOM 1598 C C . TYR A 1 199 ? 3.634 11.992 12.157 1.00 83.25 199 TYR A C 1
ATOM 1600 O O . TYR A 1 199 ? 4.538 11.170 12.042 1.00 83.25 199 TYR A O 1
ATOM 1608 N N . THR A 1 200 ? 3.411 12.939 11.240 1.00 78.94 200 THR A N 1
ATOM 1609 C CA . THR A 1 200 ? 4.272 13.141 10.063 1.00 78.94 200 THR A CA 1
ATOM 1610 C C . THR A 1 200 ? 5.714 13.403 10.489 1.00 78.94 200 THR A C 1
ATOM 1612 O O . THR A 1 200 ? 6.628 12.756 9.986 1.00 78.94 200 THR A O 1
ATOM 1615 N N . VAL A 1 201 ? 5.924 14.287 11.473 1.00 79.69 201 VAL A N 1
ATOM 1616 C CA . VAL A 1 201 ? 7.266 14.577 12.007 1.00 79.69 201 VAL A CA 1
ATOM 1617 C C . VAL A 1 201 ? 7.901 13.322 12.613 1.00 79.69 201 VAL A C 1
ATOM 1619 O O . VAL A 1 201 ? 9.044 13.002 12.300 1.00 79.69 201 VAL A O 1
ATOM 1622 N N . ILE A 1 202 ? 7.152 12.563 13.423 1.00 83.88 202 ILE A N 1
ATOM 1623 C CA . ILE A 1 202 ? 7.640 11.307 14.024 1.00 83.88 202 ILE A CA 1
ATOM 1624 C C . ILE A 1 202 ? 8.051 10.299 12.945 1.00 83.88 202 ILE A C 1
ATOM 1626 O O . ILE A 1 202 ? 9.080 9.638 13.081 1.00 83.88 202 ILE A O 1
ATOM 1630 N N . VAL A 1 203 ? 7.268 10.178 11.875 1.00 80.06 203 VAL A N 1
ATOM 1631 C CA . VAL A 1 203 ? 7.541 9.257 10.766 1.00 80.06 203 VAL A CA 1
ATOM 1632 C C . VAL A 1 203 ? 8.798 9.665 10.013 1.00 80.06 203 VAL A C 1
ATOM 1634 O O . VAL A 1 203 ? 9.650 8.810 9.790 1.00 80.06 203 VAL A O 1
ATOM 1637 N N . ILE A 1 204 ? 8.959 10.951 9.692 1.00 77.56 204 ILE A N 1
ATOM 1638 C CA . ILE A 1 204 ? 10.175 11.467 9.046 1.00 77.56 204 ILE A CA 1
ATOM 1639 C C . ILE A 1 204 ? 11.403 11.139 9.904 1.00 77.56 204 ILE A C 1
ATOM 1641 O O . ILE A 1 204 ? 12.348 10.526 9.411 1.00 77.56 204 ILE A O 1
ATOM 1645 N N . VAL A 1 205 ? 11.361 11.452 11.204 1.00 80.75 205 VAL A N 1
ATOM 1646 C CA . VAL A 1 205 ? 12.459 11.150 12.139 1.00 80.75 205 VAL A CA 1
ATOM 1647 C C . VAL A 1 205 ? 12.734 9.646 12.214 1.00 80.75 205 VAL A C 1
ATOM 1649 O O . VAL A 1 205 ? 13.889 9.228 12.171 1.00 80.75 205 VAL A O 1
ATOM 1652 N N . SER A 1 206 ? 11.691 8.818 12.267 1.00 79.06 206 SER A N 1
ATOM 1653 C CA . SER A 1 206 ? 11.833 7.358 12.317 1.00 79.06 206 SER A CA 1
ATOM 1654 C C . SER A 1 206 ? 12.463 6.804 11.038 1.00 79.06 206 SER A C 1
ATOM 1656 O O . SER A 1 206 ? 13.346 5.956 11.109 1.00 79.06 206 SER A O 1
ATOM 1658 N N . VAL A 1 207 ? 12.059 7.293 9.861 1.00 78.75 207 VAL A N 1
ATOM 1659 C CA . VAL A 1 207 ? 12.630 6.881 8.568 1.00 78.75 207 VAL A CA 1
ATOM 1660 C C . VAL A 1 207 ? 14.096 7.297 8.456 1.00 78.75 207 VAL A C 1
ATOM 1662 O O . VAL A 1 207 ? 14.911 6.499 7.986 1.00 78.75 207 VAL A O 1
ATOM 1665 N N . LEU A 1 208 ? 14.449 8.500 8.916 1.00 73.69 208 LEU A N 1
ATOM 1666 C CA . LEU A 1 208 ? 15.841 8.951 8.989 1.00 73.69 208 LEU A CA 1
ATOM 1667 C C . LEU A 1 208 ? 16.664 8.041 9.904 1.00 73.69 208 LEU A C 1
ATOM 1669 O O . LEU A 1 208 ? 17.709 7.545 9.489 1.00 73.69 208 LEU A O 1
ATOM 1673 N N . PHE A 1 209 ? 16.153 7.744 11.101 1.00 75.62 209 PHE A N 1
ATOM 1674 C CA . PHE A 1 209 ? 16.807 6.851 12.056 1.00 75.62 209 PHE A CA 1
ATOM 1675 C C . PHE A 1 209 ? 17.004 5.438 11.483 1.00 75.62 209 PHE A C 1
ATOM 1677 O O . PHE A 1 209 ? 18.105 4.898 11.537 1.00 75.62 209 PHE A O 1
ATOM 1684 N N . ILE A 1 210 ? 15.978 4.855 10.853 1.00 75.12 210 ILE A N 1
ATOM 1685 C CA . ILE A 1 210 ? 16.081 3.544 10.190 1.00 75.12 210 ILE A CA 1
ATOM 1686 C C . ILE A 1 210 ? 17.107 3.594 9.047 1.00 75.12 210 ILE A C 1
ATOM 1688 O O . ILE A 1 210 ? 17.901 2.672 8.881 1.00 75.12 210 ILE A O 1
ATOM 1692 N N . THR A 1 211 ? 17.127 4.660 8.249 1.00 71.56 211 THR A N 1
ATOM 1693 C CA . THR A 1 211 ? 18.085 4.776 7.136 1.00 71.56 211 THR A CA 1
ATOM 1694 C C . THR A 1 211 ? 19.528 4.818 7.647 1.00 71.56 211 THR A C 1
ATOM 1696 O O . THR A 1 211 ? 20.377 4.100 7.123 1.00 71.56 211 THR A O 1
ATOM 1699 N N . LEU A 1 212 ? 19.781 5.615 8.688 1.00 70.00 212 LEU A N 1
ATOM 1700 C CA . LEU A 1 212 ? 21.102 5.804 9.287 1.00 70.00 212 LEU A CA 1
ATOM 1701 C C . LEU A 1 212 ? 21.606 4.552 10.008 1.00 70.00 212 LEU A C 1
ATOM 1703 O O . LEU A 1 212 ? 22.701 4.078 9.728 1.00 70.00 212 LEU A O 1
ATOM 1707 N N . PHE A 1 213 ? 20.805 4.014 10.927 1.00 68.44 213 PHE A N 1
ATOM 1708 C CA . PHE A 1 213 ? 21.260 2.974 11.851 1.00 68.44 213 PHE A CA 1
ATOM 1709 C C . PHE A 1 213 ? 20.961 1.558 11.366 1.00 68.44 213 PHE A C 1
ATOM 1711 O O . PHE A 1 213 ? 21.727 0.645 11.650 1.00 68.44 213 PHE A O 1
ATOM 1718 N N . ILE A 1 214 ? 19.850 1.352 10.652 1.00 62.94 214 ILE A N 1
ATOM 1719 C CA . ILE A 1 214 ? 19.399 0.007 10.261 1.00 62.94 214 ILE A CA 1
ATOM 1720 C C . ILE A 1 214 ? 19.893 -0.378 8.868 1.00 62.94 214 ILE A C 1
ATOM 1722 O O . ILE A 1 214 ? 20.147 -1.550 8.617 1.00 62.94 214 ILE A O 1
ATOM 1726 N N . GLN A 1 215 ? 20.034 0.575 7.945 1.00 62.47 215 GLN A N 1
ATOM 1727 C CA . GLN A 1 215 ? 20.461 0.267 6.573 1.00 62.47 215 GLN A CA 1
ATOM 1728 C C . GLN A 1 215 ? 21.942 0.551 6.306 1.00 62.47 215 GLN A C 1
ATOM 1730 O O . GLN A 1 215 ? 22.384 0.303 5.185 1.00 62.47 215 GLN A O 1
ATOM 1735 N N . ASN A 1 216 ? 22.679 1.060 7.304 1.00 60.53 216 ASN A N 1
ATOM 1736 C CA . ASN A 1 216 ? 24.106 1.402 7.243 1.00 60.53 216 ASN A CA 1
ATOM 1737 C C . ASN A 1 216 ? 24.508 2.145 5.950 1.00 60.53 216 ASN A C 1
ATOM 1739 O O . ASN A 1 216 ? 25.603 1.976 5.417 1.00 60.53 216 ASN A O 1
ATOM 1743 N N . ARG A 1 217 ? 23.591 2.947 5.392 1.00 59.31 217 ARG A N 1
ATOM 1744 C CA . ARG A 1 217 ? 23.860 3.732 4.188 1.00 59.31 217 ARG A CA 1
ATOM 1745 C C . ARG A 1 217 ? 24.565 5.002 4.625 1.00 59.31 217 ARG A C 1
ATOM 1747 O O . ARG A 1 217 ? 23.931 5.875 5.2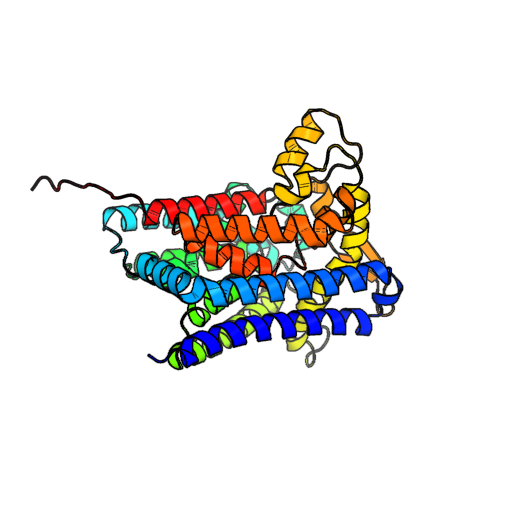17 1.00 59.31 217 ARG A O 1
ATOM 1754 N N . GLN A 1 218 ? 25.859 5.110 4.320 1.00 55.56 218 GLN A N 1
ATOM 1755 C CA . GLN A 1 218 ? 26.580 6.368 4.489 1.00 55.56 218 GLN A CA 1
ATOM 1756 C C . GLN A 1 218 ? 25.838 7.462 3.709 1.00 55.56 218 GLN A C 1
ATOM 1758 O O . GLN A 1 218 ? 25.526 7.313 2.523 1.00 55.56 218 GLN A O 1
ATOM 1763 N N . LEU A 1 219 ? 25.482 8.546 4.398 1.00 55.47 219 LEU A N 1
ATOM 1764 C CA . LEU A 1 219 ? 24.918 9.716 3.744 1.00 55.47 219 LEU A CA 1
ATOM 1765 C C . LEU A 1 219 ? 26.040 10.346 2.914 1.00 55.47 219 LEU A C 1
ATOM 1767 O O . LEU A 1 219 ? 26.935 10.974 3.465 1.00 55.47 219 LEU A O 1
ATOM 1771 N N . GLU A 1 220 ? 25.987 10.146 1.594 1.00 48.56 220 GLU A N 1
ATOM 1772 C CA . GLU A 1 220 ? 26.971 10.641 0.612 1.00 48.56 220 GLU A CA 1
ATOM 1773 C C . GLU A 1 220 ? 27.213 12.161 0.708 1.00 48.56 220 GLU A C 1
ATOM 1775 O O . GLU A 1 220 ? 28.255 12.644 0.281 1.00 48.56 220 GLU A O 1
ATOM 1780 N N . SER A 1 221 ? 26.295 12.922 1.321 1.00 50.78 221 SER A N 1
ATOM 1781 C CA . SER A 1 221 ? 26.560 14.290 1.773 1.00 50.78 221 SER A CA 1
ATOM 1782 C C . SER A 1 221 ? 25.858 14.601 3.100 1.00 50.78 221 SER A C 1
ATOM 1784 O O . SER A 1 221 ? 24.722 14.183 3.336 1.00 50.78 221 SER A O 1
ATOM 1786 N N . GLN A 1 222 ? 26.511 15.386 3.966 1.00 50.44 222 GLN A N 1
ATOM 1787 C CA . GLN A 1 222 ? 25.938 15.840 5.243 1.00 50.44 222 GLN A CA 1
ATOM 1788 C C . GLN A 1 222 ? 24.724 16.773 5.049 1.00 50.44 222 GLN A C 1
ATOM 1790 O O . GLN A 1 222 ? 23.876 16.859 5.933 1.00 50.44 222 GLN A O 1
ATOM 1795 N N . PHE A 1 223 ? 24.612 17.432 3.886 1.00 50.03 223 PHE A N 1
ATOM 1796 C CA . PHE A 1 223 ? 23.569 18.425 3.600 1.00 50.03 223 PHE A CA 1
ATOM 1797 C C . PHE A 1 223 ? 22.361 17.852 2.834 1.00 50.03 223 PHE A C 1
ATOM 1799 O O . PHE A 1 223 ? 21.224 18.152 3.188 1.00 50.03 223 PHE A O 1
ATOM 1806 N N . MET A 1 224 ? 22.563 16.980 1.832 1.00 56.00 224 MET A N 1
ATOM 1807 C CA . MET A 1 224 ? 21.444 16.281 1.166 1.00 56.00 224 MET A CA 1
ATOM 1808 C C . MET A 1 224 ? 21.047 14.984 1.872 1.00 56.00 224 MET A C 1
ATOM 1810 O O . MET A 1 224 ? 19.997 14.414 1.579 1.00 56.00 224 MET A O 1
ATOM 1814 N N . GLY A 1 225 ? 21.852 14.514 2.825 1.00 63.53 225 GLY A N 1
ATOM 1815 C CA . GLY A 1 225 ? 21.614 13.273 3.550 1.00 63.53 225 GLY A CA 1
ATOM 1816 C C . GLY A 1 225 ? 20.201 13.130 4.143 1.00 63.53 225 GLY A C 1
ATOM 1817 O O . GLY A 1 225 ? 19.587 12.079 3.952 1.00 63.53 225 GLY A O 1
ATOM 1818 N N . PRO A 1 226 ? 19.621 14.170 4.775 1.00 66.56 226 PRO A N 1
ATOM 1819 C CA . PRO A 1 226 ? 18.239 14.126 5.261 1.00 66.56 226 PRO A CA 1
ATOM 1820 C C . PRO A 1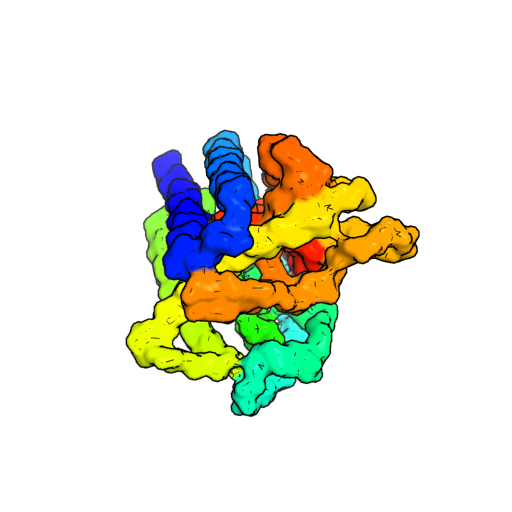 226 ? 17.167 14.086 4.159 1.00 66.56 226 PRO A C 1
ATOM 1822 O O . PRO A 1 226 ? 16.071 13.579 4.393 1.00 66.56 226 PRO A O 1
ATOM 1825 N N . PHE A 1 227 ? 17.459 14.599 2.961 1.00 74.12 227 PHE A N 1
ATOM 1826 C CA . PHE A 1 227 ? 16.533 14.596 1.822 1.00 74.12 227 PHE A CA 1
ATOM 1827 C C . PHE A 1 227 ? 16.616 13.311 0.992 1.00 74.12 227 PHE A C 1
ATOM 1829 O O . PHE A 1 227 ? 15.640 12.952 0.334 1.00 74.12 227 PHE A O 1
ATOM 1836 N N . LYS A 1 228 ? 17.723 12.564 1.088 1.00 75.56 228 LYS A N 1
ATOM 1837 C CA . LYS A 1 228 ? 17.942 11.307 0.356 1.00 75.56 228 LYS A CA 1
ATOM 1838 C C . LYS A 1 228 ? 16.808 10.282 0.529 1.00 75.56 228 LYS A C 1
ATOM 1840 O O . LYS A 1 228 ? 16.421 9.680 -0.463 1.00 75.56 228 LYS A O 1
ATOM 1845 N N . PRO A 1 229 ? 16.191 10.077 1.712 1.00 76.81 229 PRO A N 1
ATOM 1846 C CA . PRO A 1 229 ? 15.036 9.179 1.821 1.00 76.81 229 PRO A CA 1
ATOM 1847 C C . PRO A 1 229 ? 13.780 9.662 1.084 1.00 76.81 229 PRO A C 1
ATOM 1849 O O . PRO A 1 229 ? 12.974 8.833 0.668 1.00 76.81 229 PRO A O 1
ATOM 1852 N N . ILE A 1 230 ? 13.599 10.978 0.942 1.00 81.81 230 ILE A N 1
ATOM 1853 C CA . ILE A 1 230 ? 12.482 11.570 0.191 1.00 81.81 230 ILE A CA 1
ATOM 1854 C C . ILE A 1 230 ? 12.735 11.402 -1.311 1.00 81.81 230 ILE A C 1
ATOM 1856 O O . ILE A 1 230 ? 11.843 10.969 -2.036 1.00 81.81 230 ILE A O 1
ATOM 1860 N N . GLU A 1 231 ? 13.960 11.674 -1.760 1.00 83.81 231 GLU A N 1
ATOM 1861 C CA . GLU A 1 231 ? 14.409 11.395 -3.127 1.00 83.81 231 GLU A CA 1
ATOM 1862 C C . GLU A 1 231 ? 14.247 9.906 -3.467 1.00 83.81 231 GLU A C 1
ATOM 1864 O O . GLU A 1 231 ? 13.541 9.579 -4.417 1.00 83.81 231 GLU A O 1
ATOM 1869 N N . ASP A 1 232 ? 14.801 9.005 -2.644 1.00 82.75 232 ASP A N 1
ATOM 1870 C CA . ASP A 1 232 ? 14.670 7.545 -2.770 1.00 82.75 232 ASP A CA 1
ATOM 1871 C C . ASP A 1 232 ? 13.195 7.128 -2.891 1.00 82.75 232 ASP A C 1
ATOM 1873 O O . ASP A 1 232 ? 12.872 6.224 -3.658 1.00 82.75 232 ASP A O 1
ATOM 1877 N N . PHE A 1 233 ? 12.293 7.757 -2.127 1.00 86.56 233 PHE A N 1
ATOM 1878 C CA . PHE A 1 233 ? 10.864 7.446 -2.156 1.00 86.56 233 PHE A CA 1
ATOM 1879 C C . PHE A 1 233 ? 10.236 7.766 -3.519 1.00 86.56 233 PHE A C 1
ATOM 1881 O O . PHE A 1 233 ? 9.542 6.919 -4.087 1.00 86.56 233 PHE A O 1
ATOM 1888 N N . PHE A 1 234 ? 10.490 8.959 -4.063 1.00 90.81 234 PHE A N 1
ATOM 1889 C CA . PHE A 1 234 ? 9.956 9.355 -5.369 1.00 90.81 234 PHE A CA 1
ATOM 1890 C C . PHE A 1 234 ? 10.640 8.629 -6.526 1.00 90.81 234 PHE A C 1
ATOM 1892 O O . PHE A 1 234 ? 9.956 8.193 -7.453 1.00 90.81 234 PHE A O 1
ATOM 1899 N N . LEU A 1 235 ? 11.956 8.436 -6.439 1.00 88.31 235 LEU A N 1
ATOM 1900 C CA . LEU A 1 235 ? 12.753 7.711 -7.424 1.00 88.31 235 LEU A CA 1
ATOM 1901 C C . LEU A 1 235 ? 12.337 6.237 -7.492 1.00 88.31 235 LEU A C 1
ATOM 1903 O O . LEU A 1 235 ? 12.095 5.697 -8.563 1.00 88.31 235 LEU A O 1
ATOM 1907 N N . TYR A 1 236 ? 12.146 5.579 -6.349 1.00 85.94 236 TYR A N 1
ATOM 1908 C CA . TYR A 1 236 ? 11.631 4.209 -6.340 1.00 85.94 236 TYR A CA 1
ATOM 1909 C C . TYR A 1 236 ? 10.188 4.127 -6.862 1.00 85.94 236 TYR A C 1
ATOM 1911 O O . TYR A 1 236 ? 9.797 3.133 -7.477 1.00 85.94 236 TYR A O 1
ATOM 1919 N N . GLY A 1 237 ? 9.397 5.185 -6.657 1.00 89.44 237 GLY A N 1
ATOM 1920 C CA . GLY A 1 237 ? 8.096 5.346 -7.294 1.00 89.44 237 GLY A CA 1
ATOM 1921 C C . GLY A 1 237 ? 8.204 5.398 -8.818 1.00 89.44 237 GLY A C 1
ATOM 1922 O O . GLY A 1 237 ? 7.457 4.691 -9.495 1.00 89.44 237 GLY A O 1
ATOM 1923 N N . SER A 1 238 ? 9.126 6.187 -9.377 1.00 92.12 238 SER A N 1
ATOM 1924 C CA . SER A 1 238 ? 9.275 6.359 -10.832 1.00 92.12 238 SER A CA 1
ATOM 1925 C C . SER A 1 238 ? 9.732 5.083 -11.538 1.00 92.12 238 SER A C 1
ATOM 1927 O O . SER A 1 238 ? 9.292 4.831 -12.657 1.00 92.12 238 SER A O 1
ATOM 1929 N N . TYR A 1 239 ? 10.474 4.207 -10.853 1.00 92.88 239 TYR A N 1
ATOM 1930 C CA . TYR A 1 239 ? 10.862 2.889 -11.377 1.00 92.88 239 TYR A CA 1
ATOM 1931 C C . TYR A 1 239 ? 9.676 2.032 -11.825 1.00 92.88 239 TYR A C 1
ATOM 1933 O O . TYR A 1 239 ? 9.825 1.179 -12.695 1.00 92.88 239 TYR A O 1
ATOM 1941 N N . SER A 1 240 ? 8.487 2.258 -11.263 1.00 93.50 240 SER A N 1
ATOM 1942 C CA . SER A 1 240 ? 7.292 1.536 -11.702 1.00 93.50 240 SER A CA 1
ATOM 1943 C C . SER A 1 240 ? 6.877 1.824 -13.141 1.00 93.50 240 SER A C 1
ATOM 1945 O O . SER A 1 240 ? 6.247 0.969 -13.749 1.00 93.50 240 SER A O 1
ATOM 1947 N N . MET A 1 241 ? 7.243 2.980 -13.705 1.00 93.56 241 MET A N 1
ATOM 1948 C CA . MET A 1 241 ? 7.006 3.263 -15.124 1.00 93.56 241 MET A CA 1
ATOM 1949 C C . MET A 1 241 ? 7.897 2.373 -15.999 1.00 93.56 241 MET A C 1
ATOM 1951 O O . MET A 1 241 ? 7.393 1.750 -16.923 1.00 93.56 241 MET A O 1
ATOM 1955 N N . VAL A 1 242 ? 9.169 2.189 -15.631 1.00 93.38 242 VAL A N 1
ATOM 1956 C CA . VAL A 1 242 ? 10.087 1.260 -16.319 1.00 93.38 242 VAL A CA 1
ATOM 1957 C C . VAL A 1 242 ? 9.598 -0.185 -16.195 1.00 93.38 242 VAL A C 1
ATOM 1959 O O . VAL A 1 242 ? 9.481 -0.911 -17.175 1.00 93.38 242 VAL A O 1
ATOM 1962 N N . LEU A 1 243 ? 9.250 -0.614 -14.978 1.00 93.81 243 LEU A N 1
ATOM 1963 C CA . LEU A 1 243 ? 8.780 -1.983 -14.744 1.00 93.81 243 LEU A CA 1
ATOM 1964 C C . LEU A 1 243 ? 7.407 -2.271 -15.367 1.00 93.81 243 LEU A C 1
ATOM 1966 O O . LEU A 1 243 ? 7.034 -3.437 -15.496 1.00 93.81 243 LEU A O 1
ATOM 1970 N N . SER A 1 244 ? 6.645 -1.243 -15.741 1.00 95.31 244 SER A N 1
ATOM 1971 C CA . SER A 1 244 ? 5.336 -1.432 -16.360 1.00 95.31 244 SER A CA 1
ATOM 1972 C C . SER A 1 244 ? 5.428 -2.074 -17.740 1.00 95.31 244 SER A C 1
ATOM 1974 O O . SER A 1 244 ? 4.629 -2.960 -18.015 1.00 95.31 244 SER A O 1
ATOM 1976 N N . GLU A 1 245 ? 6.432 -1.730 -18.549 1.00 93.31 245 GLU A N 1
ATOM 1977 C CA . GLU A 1 245 ? 6.635 -2.306 -19.887 1.00 93.31 245 GLU A CA 1
ATOM 1978 C C . GLU A 1 245 ? 6.907 -3.807 -19.796 1.00 93.31 245 GLU A C 1
ATOM 1980 O O . GLU A 1 245 ? 6.253 -4.609 -20.459 1.00 93.31 245 GLU A O 1
ATOM 1985 N N . ARG A 1 246 ? 7.758 -4.205 -18.843 1.00 92.00 246 ARG A N 1
ATOM 1986 C CA . ARG A 1 246 ? 7.993 -5.621 -18.546 1.00 92.00 246 ARG A CA 1
ATOM 1987 C C . ARG A 1 246 ? 6.731 -6.329 -18.048 1.00 92.00 246 ARG A C 1
ATOM 1989 O O . ARG A 1 246 ? 6.491 -7.478 -18.396 1.00 92.00 246 ARG A O 1
ATOM 1996 N N . ALA A 1 247 ? 5.916 -5.681 -17.215 1.00 93.25 247 ALA A N 1
ATOM 1997 C CA . ALA A 1 247 ? 4.649 -6.275 -16.780 1.00 93.25 247 ALA A CA 1
ATOM 1998 C C . ALA A 1 247 ? 3.650 -6.439 -17.934 1.00 93.25 247 ALA A C 1
ATOM 2000 O O . ALA A 1 247 ? 2.924 -7.429 -17.940 1.00 93.25 247 ALA A O 1
ATOM 2001 N N . ILE A 1 248 ? 3.619 -5.500 -18.886 1.00 94.44 248 ILE A N 1
ATOM 2002 C CA . ILE A 1 248 ? 2.776 -5.584 -20.084 1.00 94.44 248 ILE A CA 1
ATOM 2003 C C . ILE A 1 248 ? 3.170 -6.830 -20.873 1.00 94.44 248 ILE A C 1
ATOM 2005 O O . ILE A 1 248 ? 2.335 -7.724 -20.988 1.00 94.44 248 ILE A O 1
ATOM 2009 N N . GLU A 1 249 ? 4.445 -6.953 -21.252 1.00 91.50 249 GLU A N 1
ATOM 2010 C CA . GLU A 1 249 ? 4.996 -8.105 -21.985 1.00 91.50 249 GLU A CA 1
ATOM 2011 C C . GLU A 1 249 ? 4.675 -9.442 -21.291 1.00 91.50 249 GLU A C 1
ATOM 2013 O O . GLU A 1 249 ? 4.184 -10.392 -21.901 1.00 91.50 249 GLU A O 1
ATOM 2018 N N . PHE A 1 250 ? 4.866 -9.516 -19.970 1.00 90.12 250 PHE A N 1
ATOM 2019 C CA . PHE A 1 250 ? 4.610 -10.739 -19.201 1.00 90.12 250 PHE A CA 1
ATOM 2020 C C . PHE A 1 250 ? 3.122 -11.082 -19.045 1.00 90.12 250 PHE A C 1
ATOM 2022 O O . PHE A 1 250 ? 2.814 -12.165 -18.540 1.00 90.12 250 PHE A O 1
ATOM 2029 N N . SER A 1 251 ? 2.204 -10.194 -19.425 1.00 89.44 251 SER A N 1
ATOM 2030 C CA . SER A 1 251 ? 0.755 -10.356 -19.236 1.00 89.44 251 SER A CA 1
ATOM 2031 C C . SER A 1 251 ? -0.037 -10.601 -20.523 1.00 89.44 251 SER A C 1
ATOM 2033 O O . SER A 1 251 ? -1.249 -10.810 -20.439 1.00 89.44 251 SER A O 1
ATOM 2035 N N . GLU A 1 252 ? 0.636 -10.626 -21.678 1.00 84.81 252 GLU A N 1
ATOM 2036 C CA . GLU A 1 252 ? 0.021 -10.842 -22.998 1.00 84.81 252 GLU A CA 1
ATOM 2037 C C . GLU A 1 252 ? -0.443 -12.291 -23.230 1.00 84.81 252 GLU A C 1
ATOM 2039 O O . GLU A 1 252 ? -1.268 -12.546 -24.110 1.00 84.81 252 GLU A O 1
ATOM 2044 N N . SER A 1 253 ? 0.038 -13.264 -22.445 1.00 80.88 253 SER A N 1
ATOM 2045 C CA . SER A 1 253 ? -0.399 -14.654 -22.601 1.00 80.88 253 SER A CA 1
ATOM 2046 C C . SER A 1 253 ? -1.854 -14.839 -22.145 1.00 80.88 253 SER A C 1
ATOM 2048 O O . SER A 1 253 ? -2.242 -14.455 -21.043 1.00 80.88 253 SER A O 1
ATOM 2050 N N . GLY A 1 254 ? -2.687 -15.461 -22.992 1.00 78.56 254 GLY A N 1
ATOM 2051 C CA . GLY A 1 254 ? -4.132 -15.598 -22.742 1.00 78.56 254 GLY A CA 1
ATOM 2052 C C . GLY A 1 254 ? -4.490 -16.384 -21.470 1.00 78.56 254 GLY A C 1
ATOM 2053 O O . GLY A 1 254 ? -5.550 -16.200 -20.883 1.00 78.56 254 GLY A O 1
ATOM 2054 N N . GLU A 1 255 ? -3.593 -17.219 -20.961 1.00 82.19 255 GLU A N 1
ATOM 2055 C CA . GLU A 1 255 ? -3.763 -17.882 -19.659 1.00 82.19 255 GLU A CA 1
ATOM 2056 C C . GLU A 1 255 ? -3.785 -16.908 -18.465 1.00 82.19 255 GLU A C 1
ATOM 2058 O O . GLU A 1 255 ? -4.285 -17.248 -17.391 1.00 82.19 255 GLU A O 1
ATOM 2063 N N . LYS A 1 256 ? -3.296 -15.675 -18.650 1.00 86.00 256 LYS A N 1
ATOM 2064 C CA . LYS A 1 256 ? -3.156 -14.662 -17.599 1.00 86.00 256 LYS A CA 1
ATOM 2065 C C . LYS A 1 256 ? -4.291 -13.656 -17.528 1.00 86.00 256 LYS A C 1
ATOM 2067 O O . LYS A 1 256 ? -4.220 -12.746 -16.708 1.00 86.00 256 LYS A O 1
ATOM 2072 N N . TYR A 1 257 ? -5.385 -13.844 -18.265 1.00 91.00 257 TYR A N 1
ATOM 2073 C CA . TYR A 1 257 ? -6.551 -12.952 -18.191 1.00 91.00 257 TYR A CA 1
ATOM 2074 C C . TYR A 1 257 ? -7.064 -12.728 -16.751 1.00 91.00 257 TYR A C 1
ATOM 2076 O O . TYR A 1 257 ? -7.514 -11.640 -16.404 1.00 91.00 257 TYR A O 1
ATOM 2084 N N . ILE A 1 258 ? -6.952 -13.717 -15.857 1.00 93.25 258 ILE A N 1
ATOM 2085 C CA . ILE A 1 258 ? -7.409 -13.586 -14.458 1.00 93.25 258 ILE A CA 1
ATOM 2086 C C . ILE A 1 258 ? -6.344 -12.920 -13.556 1.00 93.25 258 ILE A C 1
ATOM 2088 O O . ILE A 1 258 ? -6.667 -12.396 -12.481 1.00 93.25 258 ILE A O 1
ATOM 2092 N N . PHE A 1 259 ? -5.080 -12.874 -13.988 1.00 93.44 259 PHE A N 1
ATOM 2093 C CA . PHE A 1 259 ? -3.960 -12.360 -13.197 1.00 93.44 259 PHE A CA 1
ATOM 2094 C C . PHE A 1 259 ? -4.147 -10.904 -12.735 1.00 93.44 259 PHE A C 1
ATOM 2096 O O . PHE A 1 259 ? -3.914 -10.640 -11.557 1.00 93.44 259 PHE A O 1
ATOM 2103 N N . PRO A 1 260 ? -4.651 -9.951 -13.540 1.00 95.19 260 PRO A N 1
ATOM 2104 C CA . PRO A 1 260 ? -4.873 -8.582 -13.067 1.00 95.19 260 PRO A CA 1
ATOM 2105 C C . PRO A 1 260 ? -5.848 -8.481 -11.883 1.00 95.19 260 PRO A C 1
ATOM 2107 O O . PRO A 1 260 ? -5.745 -7.559 -11.075 1.00 95.19 260 PRO A O 1
ATOM 2110 N N . PHE A 1 261 ? -6.778 -9.426 -11.730 1.00 95.38 261 PHE A N 1
ATOM 2111 C CA . PHE A 1 261 ? -7.772 -9.408 -10.651 1.00 95.38 261 PHE A CA 1
ATOM 2112 C C . PHE A 1 261 ? -7.271 -10.078 -9.373 1.00 95.38 261 PHE A C 1
ATOM 2114 O O . PHE A 1 261 ? -7.548 -9.610 -8.268 1.00 95.38 261 PHE A O 1
ATOM 2121 N N . ILE A 1 262 ? -6.560 -11.195 -9.529 1.00 93.69 262 ILE A N 1
ATOM 2122 C CA . ILE A 1 262 ? -6.230 -12.105 -8.431 1.00 93.69 262 ILE A CA 1
ATOM 2123 C C . ILE A 1 262 ? -4.704 -12.193 -8.241 1.00 93.69 262 ILE A C 1
ATOM 2125 O O . ILE A 1 262 ? -4.225 -12.274 -7.120 1.00 93.69 262 ILE A O 1
ATOM 2129 N N . GLY A 1 263 ? -3.883 -12.070 -9.273 1.00 92.62 263 GLY A N 1
ATOM 2130 C CA . GLY A 1 263 ? -2.422 -12.028 -9.145 1.00 92.62 263 GLY A CA 1
ATOM 2131 C C . GLY A 1 263 ? -1.825 -13.385 -8.791 1.00 92.62 263 GLY A C 1
ATOM 2132 O O . GLY A 1 263 ? -2.235 -14.398 -9.350 1.00 92.62 263 GLY A O 1
ATOM 2133 N N . TYR A 1 264 ? -0.888 -13.420 -7.841 1.00 90.31 264 TYR A N 1
ATOM 2134 C CA . TYR A 1 264 ? -0.036 -14.573 -7.515 1.00 90.31 264 TYR A CA 1
ATOM 2135 C C . TYR A 1 264 ? -0.772 -15.915 -7.401 1.00 90.31 264 TYR A C 1
ATOM 2137 O O . TYR A 1 264 ? -0.257 -16.942 -7.832 1.00 90.31 264 TYR A O 1
ATOM 2145 N N . LEU A 1 265 ? -1.983 -15.929 -6.831 1.00 89.19 265 LEU A N 1
ATOM 2146 C CA . LEU A 1 265 ? -2.749 -17.168 -6.685 1.00 89.19 265 LEU A CA 1
ATOM 2147 C C . LEU A 1 265 ? -3.109 -17.790 -8.040 1.00 89.19 265 LEU A C 1
ATOM 2149 O O . LEU A 1 265 ? -3.101 -19.009 -8.152 1.00 89.19 265 LEU A O 1
ATOM 2153 N N . THR A 1 266 ? -3.397 -16.981 -9.064 1.00 90.19 266 THR A N 1
ATOM 2154 C CA . THR A 1 266 ? -3.635 -17.499 -10.422 1.00 90.19 266 THR A CA 1
ATOM 2155 C C . THR A 1 266 ? -2.364 -18.085 -11.011 1.00 90.19 266 THR A C 1
ATOM 2157 O O . THR A 1 266 ? -2.401 -19.209 -11.503 1.00 90.19 266 THR A O 1
ATOM 2160 N N . GLU A 1 267 ? -1.230 -17.400 -10.851 1.00 86.81 267 GLU A N 1
ATOM 2161 C CA . GLU A 1 267 ? 0.059 -17.886 -11.342 1.00 86.81 267 GLU A CA 1
ATOM 2162 C C . GLU A 1 267 ? 0.427 -19.237 -10.724 1.00 86.81 267 GLU A C 1
ATOM 2164 O O . GLU A 1 267 ? 0.862 -20.145 -11.424 1.00 86.81 267 GLU A O 1
ATOM 2169 N N . PHE A 1 268 ? 0.172 -19.419 -9.425 1.00 83.25 268 PHE A N 1
ATOM 2170 C CA . PHE A 1 268 ? 0.403 -20.692 -8.744 1.00 83.25 268 PHE A CA 1
ATOM 2171 C C . PHE A 1 268 ? -0.332 -21.867 -9.408 1.00 83.25 268 PHE A C 1
ATOM 2173 O O . PHE A 1 268 ? 0.215 -22.969 -9.483 1.00 83.25 268 PHE A O 1
ATOM 2180 N N . PHE A 1 269 ? -1.560 -21.652 -9.890 1.00 85.69 269 PHE A N 1
ATOM 2181 C CA . PHE A 1 269 ? -2.305 -22.681 -10.614 1.00 85.69 269 PHE A CA 1
ATOM 2182 C C . PHE A 1 269 ? -1.797 -22.851 -12.049 1.00 85.69 269 PHE A C 1
ATOM 2184 O O . PHE A 1 269 ? -1.597 -23.987 -12.468 1.00 85.69 269 PHE A O 1
ATOM 2191 N N . ILE A 1 270 ? -1.525 -21.759 -12.770 1.00 85.38 270 ILE A N 1
ATOM 2192 C CA . ILE A 1 270 ? -1.030 -21.793 -14.160 1.00 85.38 270 ILE A CA 1
ATOM 2193 C C . ILE A 1 270 ? 0.318 -22.530 -14.248 1.00 85.38 270 ILE A C 1
ATOM 2195 O O . ILE A 1 270 ? 0.492 -23.411 -15.089 1.00 85.38 270 ILE A O 1
ATOM 2199 N N . VAL A 1 271 ? 1.247 -22.245 -13.330 1.00 84.81 271 VAL A N 1
ATOM 2200 C CA . VAL A 1 271 ? 2.562 -22.909 -13.255 1.00 84.81 271 VAL A CA 1
ATOM 2201 C C . VAL A 1 271 ? 2.413 -24.401 -12.988 1.00 84.81 271 VAL A C 1
ATOM 2203 O O . VAL A 1 271 ? 3.073 -25.215 -13.627 1.00 84.81 271 VAL A O 1
ATOM 2206 N N . LYS A 1 272 ? 1.517 -24.788 -12.073 1.00 83.25 272 LYS A N 1
ATOM 2207 C CA . LYS A 1 272 ? 1.254 -26.206 -11.781 1.00 83.25 272 LYS A CA 1
ATOM 2208 C C . LYS A 1 272 ? 0.651 -26.964 -12.958 1.00 83.25 272 LYS A C 1
ATOM 2210 O O . LYS A 1 272 ? 0.836 -28.173 -13.043 1.00 83.25 272 LYS A O 1
ATOM 2215 N N . LEU A 1 273 ? -0.067 -26.268 -13.834 1.00 83.81 273 LEU A N 1
ATOM 2216 C CA . LEU A 1 273 ? -0.616 -26.824 -15.067 1.00 83.81 273 LEU A CA 1
ATOM 2217 C C . LEU A 1 273 ? 0.404 -26.826 -16.220 1.00 83.81 273 LEU A C 1
ATOM 2219 O O . LEU A 1 273 ? 0.096 -27.340 -17.291 1.00 83.81 273 LEU A O 1
ATOM 2223 N N . GLY A 1 274 ? 1.610 -26.279 -16.012 1.00 78.38 274 GLY A N 1
ATOM 2224 C CA . GLY A 1 274 ? 2.680 -26.240 -17.013 1.00 78.38 274 GLY A CA 1
ATOM 2225 C C . GLY A 1 274 ? 2.344 -25.391 -18.239 1.00 78.38 274 GLY A C 1
ATOM 2226 O O . GLY A 1 274 ? 2.866 -25.656 -19.316 1.00 78.38 274 GLY A O 1
ATOM 2227 N N . SER A 1 275 ? 1.430 -24.426 -18.104 1.00 72.94 275 SER A N 1
ATOM 2228 C CA . SER A 1 275 ? 0.852 -23.720 -19.255 1.00 72.94 275 SER A CA 1
ATOM 2229 C C . SER A 1 275 ? 1.622 -22.459 -19.669 1.00 72.94 275 SER A C 1
ATOM 2231 O O . SER A 1 275 ? 1.538 -22.073 -20.830 1.00 72.94 275 SER A O 1
ATOM 2233 N N . THR A 1 276 ? 2.435 -21.878 -18.774 1.00 73.31 276 THR A N 1
ATOM 2234 C CA . THR A 1 276 ? 3.118 -20.592 -19.003 1.00 73.31 276 THR A CA 1
ATOM 2235 C C . THR A 1 276 ? 4.626 -20.730 -19.183 1.00 73.31 276 THR A C 1
ATOM 2237 O O . THR A 1 276 ? 5.300 -21.404 -18.404 1.00 73.31 276 THR A O 1
ATOM 2240 N N . ASN A 1 277 ? 5.167 -20.010 -20.167 1.00 71.31 277 ASN A N 1
ATOM 2241 C CA . ASN A 1 277 ? 6.612 -19.820 -20.341 1.00 71.31 277 ASN A CA 1
ATOM 2242 C C . ASN A 1 277 ? 7.145 -18.601 -19.564 1.00 71.31 277 ASN A C 1
ATOM 2244 O O . ASN A 1 277 ? 8.344 -18.502 -19.319 1.00 71.31 277 ASN A O 1
ATOM 2248 N N . ASN A 1 278 ? 6.260 -17.686 -19.155 1.00 79.12 278 ASN A N 1
ATOM 2249 C CA . ASN A 1 278 ? 6.613 -16.395 -18.564 1.00 79.12 278 ASN A CA 1
ATOM 2250 C C . ASN A 1 278 ? 6.112 -16.303 -17.121 1.00 79.12 278 ASN A C 1
ATOM 2252 O O . ASN A 1 278 ? 5.241 -15.498 -16.822 1.00 79.12 278 ASN A O 1
ATOM 2256 N N . THR A 1 279 ? 6.617 -17.124 -16.209 1.00 83.56 279 THR A N 1
ATOM 2257 C CA . THR A 1 279 ? 6.096 -17.190 -14.834 1.00 83.56 279 THR A CA 1
ATOM 2258 C C . THR A 1 279 ? 6.278 -15.885 -14.035 1.00 83.56 279 THR A C 1
ATOM 2260 O O . THR A 1 279 ? 7.382 -15.354 -13.937 1.00 83.56 279 THR A O 1
ATOM 2263 N N . VAL A 1 280 ? 5.206 -15.395 -13.400 1.00 84.19 280 VAL A N 1
ATOM 2264 C CA . VAL A 1 280 ? 5.196 -14.252 -12.458 1.00 84.19 280 VAL A CA 1
ATOM 2265 C C . VAL A 1 280 ? 5.079 -14.758 -11.017 1.00 84.19 280 VAL A C 1
ATOM 2267 O O . VAL A 1 280 ? 4.039 -14.666 -10.360 1.00 84.19 280 VAL A O 1
ATOM 2270 N N . ASP A 1 281 ? 6.164 -15.336 -10.513 1.00 77.81 281 ASP A N 1
ATOM 2271 C CA . ASP A 1 281 ? 6.250 -15.887 -9.163 1.00 77.81 281 ASP A CA 1
ATOM 2272 C C . ASP A 1 281 ? 7.114 -15.023 -8.223 1.00 77.81 281 ASP A C 1
ATOM 2274 O O . ASP A 1 281 ? 7.432 -13.861 -8.484 1.00 77.81 281 ASP A O 1
ATOM 2278 N N . SER A 1 282 ? 7.477 -15.587 -7.067 1.00 73.44 282 SER A N 1
ATOM 2279 C CA . SER A 1 282 ? 8.344 -14.891 -6.111 1.00 73.44 282 SER A CA 1
ATOM 2280 C C . SER A 1 282 ? 9.744 -14.626 -6.669 1.00 73.44 282 SER A C 1
ATOM 2282 O O . SER A 1 282 ? 10.359 -13.635 -6.275 1.00 73.44 282 SER A O 1
ATOM 2284 N N . ASP A 1 283 ? 10.231 -15.465 -7.586 1.00 76.81 283 ASP A N 1
ATOM 2285 C CA . ASP A 1 283 ? 11.527 -15.280 -8.224 1.00 76.81 283 ASP A CA 1
ATOM 2286 C C . ASP A 1 283 ? 11.478 -14.102 -9.195 1.00 76.81 283 ASP A C 1
ATOM 2288 O O . ASP A 1 283 ? 12.273 -13.173 -9.040 1.00 76.81 283 ASP A O 1
ATOM 2292 N N . PHE A 1 284 ? 10.470 -14.032 -10.068 1.00 84.06 284 PHE A N 1
ATOM 2293 C CA . PHE A 1 284 ? 10.250 -12.874 -10.949 1.00 84.06 284 PHE A CA 1
ATOM 2294 C C . PHE A 1 284 ? 10.250 -11.533 -10.193 1.00 84.06 284 PHE A C 1
ATOM 2296 O O . PHE A 1 284 ? 10.847 -10.546 -10.623 1.00 84.06 284 PHE A O 1
ATOM 2303 N N . ILE A 1 285 ? 9.591 -11.491 -9.034 1.00 80.75 285 ILE A N 1
ATOM 2304 C CA . ILE A 1 285 ? 9.423 -10.263 -8.242 1.00 80.75 285 ILE A CA 1
ATOM 2305 C C . ILE A 1 285 ? 10.704 -9.885 -7.488 1.00 80.75 285 ILE A C 1
ATOM 2307 O O . ILE A 1 285 ? 10.928 -8.702 -7.216 1.00 80.75 285 ILE A O 1
ATOM 2311 N N . SER A 1 286 ? 11.527 -10.875 -7.135 1.00 75.69 286 SER A N 1
ATOM 2312 C CA . SER A 1 286 ? 12.806 -10.680 -6.447 1.00 75.69 286 SER A CA 1
ATOM 2313 C C . SER A 1 286 ? 13.932 -10.229 -7.379 1.00 75.69 286 SER A C 1
ATOM 2315 O O . SER A 1 286 ? 14.841 -9.531 -6.924 1.00 75.69 286 SER A O 1
ATOM 2317 N N . GLN A 1 287 ? 13.856 -10.574 -8.669 1.00 79.19 287 GLN A N 1
ATOM 2318 C CA . GLN A 1 287 ? 14.857 -10.206 -9.665 1.00 79.19 287 GLN A CA 1
ATOM 2319 C C . GLN A 1 287 ? 14.931 -8.687 -9.838 1.00 79.19 287 GLN A C 1
ATOM 2321 O O . GLN A 1 287 ? 13.932 -8.009 -10.087 1.00 79.19 287 GLN A O 1
ATOM 2326 N N . PHE A 1 288 ? 16.145 -8.152 -9.727 1.00 81.12 288 PHE A N 1
ATOM 2327 C CA . PHE A 1 288 ? 16.411 -6.751 -10.014 1.00 81.12 288 PHE A CA 1
ATOM 2328 C C . PHE A 1 288 ? 16.532 -6.535 -11.519 1.00 81.12 288 PHE A C 1
ATOM 2330 O O . PHE A 1 288 ? 17.331 -7.181 -12.193 1.00 81.12 288 PHE A O 1
ATOM 2337 N N . VAL A 1 289 ? 15.759 -5.586 -12.031 1.00 83.31 289 VAL A N 1
ATOM 2338 C CA . VAL A 1 289 ? 15.878 -5.078 -13.395 1.00 83.31 289 VAL A CA 1
ATOM 2339 C C . VAL A 1 289 ? 16.855 -3.918 -13.375 1.00 83.31 289 VAL A C 1
ATOM 2341 O O . VAL A 1 289 ? 16.630 -2.925 -12.677 1.00 83.31 289 VAL A O 1
ATOM 2344 N N . LEU A 1 290 ? 17.950 -4.070 -14.114 1.00 86.56 290 LEU A N 1
ATOM 2345 C CA . LEU A 1 290 ? 18.951 -3.030 -14.293 1.00 86.56 290 LEU A CA 1
ATOM 2346 C C . LEU A 1 290 ? 18.583 -2.176 -15.501 1.00 86.56 290 LEU A C 1
ATOM 2348 O O . LEU A 1 290 ? 18.276 -2.708 -16.564 1.00 86.56 290 LEU A O 1
ATOM 2352 N N . PHE A 1 291 ? 18.645 -0.861 -15.339 1.00 82.81 291 PHE A N 1
ATOM 2353 C CA . PHE A 1 291 ? 18.456 0.088 -16.431 1.00 82.81 291 PHE A CA 1
ATOM 2354 C C . PHE A 1 291 ? 19.364 1.302 -16.244 1.00 82.81 291 PHE A C 1
ATOM 2356 O O . PHE A 1 291 ? 19.809 1.605 -15.133 1.00 82.81 291 PHE A O 1
ATOM 2363 N N . TYR A 1 292 ? 19.654 1.984 -17.345 1.00 85.19 292 TYR A N 1
ATOM 2364 C CA . TYR A 1 292 ? 20.569 3.119 -17.382 1.00 85.19 292 TYR A CA 1
ATOM 2365 C C . TYR A 1 292 ? 19.767 4.395 -17.600 1.00 85.19 292 TYR A C 1
ATOM 2367 O O . TYR A 1 292 ? 19.083 4.523 -18.609 1.00 85.19 292 TYR A O 1
ATOM 2375 N N . SER A 1 293 ? 19.825 5.309 -16.634 1.00 82.69 293 SER A N 1
ATOM 2376 C CA . SER A 1 293 ? 19.304 6.667 -16.791 1.00 82.69 293 SER A CA 1
ATOM 2377 C C . SER A 1 293 ? 20.436 7.623 -17.171 1.00 82.69 293 SER A C 1
ATOM 2379 O O . SER A 1 293 ? 21.608 7.237 -17.155 1.00 82.69 293 SER A O 1
ATOM 2381 N N . ASP A 1 294 ? 20.103 8.885 -17.449 1.00 77.19 294 ASP A N 1
ATOM 2382 C CA . ASP A 1 294 ? 21.102 9.930 -17.710 1.00 77.19 294 ASP A CA 1
ATOM 2383 C C . ASP A 1 294 ? 22.069 10.147 -16.534 1.00 77.19 294 ASP A C 1
ATOM 2385 O O . ASP A 1 294 ? 23.195 10.604 -16.725 1.00 77.19 294 ASP A O 1
ATOM 2389 N N . VAL A 1 295 ? 21.623 9.858 -15.307 1.00 78.06 295 VAL A N 1
ATOM 2390 C CA . VAL A 1 295 ? 22.385 10.150 -14.087 1.00 78.06 295 VAL A CA 1
ATOM 2391 C C . VAL A 1 295 ? 23.253 8.964 -13.679 1.00 78.06 295 VAL A C 1
ATOM 2393 O O . VAL A 1 295 ? 24.407 9.144 -13.291 1.00 78.06 295 VAL A O 1
ATOM 2396 N N . ARG A 1 296 ? 22.690 7.749 -13.694 1.00 78.62 296 ARG A N 1
ATOM 2397 C CA . ARG A 1 296 ? 23.378 6.531 -13.243 1.00 78.62 296 ARG A CA 1
ATOM 2398 C C . ARG A 1 296 ? 22.653 5.262 -13.672 1.00 78.62 296 ARG A C 1
ATOM 2400 O O . ARG A 1 296 ? 21.510 5.275 -14.120 1.00 78.62 296 ARG A O 1
ATOM 2407 N N . GLN A 1 297 ? 23.302 4.129 -13.433 1.00 82.81 297 GLN A N 1
ATOM 2408 C CA . GLN A 1 297 ? 22.623 2.841 -13.431 1.00 82.81 297 GLN A CA 1
ATOM 2409 C C . GLN A 1 297 ? 21.700 2.725 -12.209 1.00 82.81 297 GLN A C 1
ATOM 2411 O O . GLN A 1 297 ? 22.082 3.051 -11.081 1.00 82.81 297 GLN A O 1
ATOM 2416 N N . HIS A 1 298 ? 20.489 2.231 -12.434 1.00 83.12 298 HIS A N 1
ATOM 2417 C CA . HIS A 1 298 ? 19.493 1.966 -11.405 1.00 83.12 298 HIS A CA 1
ATOM 2418 C C . HIS A 1 298 ? 19.118 0.483 -11.398 1.00 83.12 298 HIS A C 1
ATOM 2420 O O . HIS A 1 298 ? 19.207 -0.207 -12.412 1.00 83.12 298 HIS A O 1
ATOM 2426 N N . ALA A 1 299 ? 18.677 0.007 -10.234 1.00 80.88 299 ALA A N 1
ATOM 2427 C CA . ALA A 1 299 ? 18.153 -1.336 -10.042 1.00 80.88 299 ALA A CA 1
ATOM 2428 C C . ALA A 1 299 ? 16.768 -1.240 -9.402 1.00 80.88 299 ALA A C 1
ATOM 2430 O O . ALA A 1 299 ? 16.609 -0.616 -8.346 1.00 80.88 299 ALA A O 1
ATOM 2431 N N . ALA A 1 300 ? 15.774 -1.863 -10.027 1.00 81.00 300 ALA A N 1
ATOM 2432 C CA . ALA A 1 300 ? 14.406 -1.880 -9.533 1.00 81.00 300 ALA A CA 1
ATOM 2433 C C . ALA A 1 300 ? 13.861 -3.301 -9.449 1.00 81.00 300 ALA A C 1
ATOM 2435 O O . ALA A 1 300 ? 14.085 -4.126 -10.326 1.00 81.00 300 ALA A O 1
ATOM 2436 N N . ASN A 1 301 ? 13.100 -3.568 -8.399 1.00 80.75 301 ASN A N 1
ATOM 2437 C CA . ASN A 1 301 ? 12.315 -4.781 -8.238 1.00 80.75 301 ASN A CA 1
ATOM 2438 C C . ASN A 1 301 ? 10.983 -4.421 -7.572 1.00 80.75 301 ASN A C 1
ATOM 2440 O O . ASN A 1 301 ? 10.850 -3.337 -7.004 1.00 80.75 301 ASN A O 1
ATOM 2444 N N . VAL A 1 302 ? 10.002 -5.327 -7.612 1.00 78.81 302 VAL A N 1
ATOM 2445 C CA . VAL A 1 302 ? 8.752 -5.257 -6.820 1.00 78.81 302 VAL A CA 1
ATOM 2446 C C . VAL A 1 302 ? 7.786 -4.098 -7.160 1.00 78.81 302 VAL A C 1
ATOM 2448 O O . VAL A 1 302 ? 6.620 -4.154 -6.762 1.00 78.81 302 VAL A O 1
ATOM 2451 N N . SER A 1 303 ? 8.203 -3.094 -7.935 1.00 86.19 303 SER A N 1
ATOM 2452 C CA . SER A 1 303 ? 7.403 -1.915 -8.304 1.00 86.19 303 SER A CA 1
ATOM 2453 C C . SER A 1 303 ? 6.630 -2.088 -9.619 1.00 86.19 303 SER A C 1
ATOM 2455 O O . SER A 1 303 ? 6.644 -1.207 -10.466 1.00 86.19 303 SER A O 1
ATOM 2457 N N . TYR A 1 304 ? 5.960 -3.221 -9.824 1.00 92.94 304 TYR A N 1
ATOM 2458 C CA . TYR A 1 304 ? 5.125 -3.435 -11.014 1.00 92.94 304 TYR A CA 1
ATOM 2459 C C . TYR A 1 304 ? 3.736 -2.814 -10.794 1.00 92.94 304 TYR A C 1
ATOM 2461 O O . TYR A 1 304 ? 2.986 -3.342 -9.963 1.00 92.94 304 TYR A O 1
ATOM 2469 N N . PRO A 1 305 ? 3.368 -1.709 -11.469 1.00 95.12 305 PRO A N 1
ATOM 2470 C CA . PRO A 1 305 ? 2.122 -1.007 -11.190 1.00 95.12 305 PRO A CA 1
ATOM 2471 C C . PRO A 1 305 ? 0.915 -1.849 -11.601 1.00 95.12 305 PRO A C 1
ATOM 2473 O O . PRO A 1 305 ? 0.989 -2.704 -12.473 1.00 95.12 305 PRO A O 1
ATOM 2476 N N . TRP A 1 306 ? -0.230 -1.643 -10.957 1.00 95.88 306 TRP A N 1
ATOM 2477 C CA . TRP A 1 306 ? -1.365 -2.541 -11.170 1.00 95.88 306 TRP A CA 1
ATOM 2478 C C . TRP A 1 306 ? -2.029 -2.378 -12.544 1.00 95.88 306 TRP A C 1
ATOM 2480 O O . TRP A 1 306 ? -2.511 -3.348 -13.122 1.00 95.88 306 TRP A O 1
ATOM 2490 N N . TRP A 1 307 ? -2.037 -1.153 -13.071 1.00 96.69 307 TRP A N 1
ATOM 2491 C CA . TRP A 1 307 ? -2.660 -0.837 -14.356 1.00 96.69 307 TRP A CA 1
ATOM 2492 C C . TRP A 1 307 ? -2.002 -1.572 -15.528 1.00 96.69 307 TRP A C 1
ATOM 2494 O O . TRP A 1 307 ? -2.699 -1.924 -16.474 1.00 96.69 307 TRP A O 1
ATOM 2504 N N . SER A 1 308 ? -0.696 -1.848 -15.455 1.00 96.75 308 SER A N 1
ATOM 2505 C CA . SER A 1 308 ? 0.054 -2.449 -16.560 1.00 96.75 308 SER A CA 1
ATOM 2506 C C . SER A 1 308 ? -0.357 -3.897 -16.812 1.00 96.75 308 SER A C 1
ATOM 2508 O O . SER A 1 308 ? -0.440 -4.311 -17.959 1.00 96.75 308 SER A O 1
ATOM 2510 N N . TRP A 1 309 ? -0.729 -4.632 -15.761 1.00 96.12 309 TRP A N 1
ATOM 2511 C CA . TRP A 1 309 ? -1.293 -5.981 -15.878 1.00 96.12 309 TRP A CA 1
ATOM 2512 C C . TRP A 1 309 ? -2.660 -5.967 -16.564 1.00 96.12 309 TRP A C 1
ATOM 2514 O O . TRP A 1 309 ? -2.940 -6.786 -17.430 1.00 96.12 309 TRP A O 1
ATOM 2524 N N . PHE A 1 310 ? -3.519 -5.007 -16.207 1.00 96.75 310 PHE A N 1
ATOM 2525 C CA . PHE A 1 310 ? -4.792 -4.827 -16.905 1.00 96.75 310 PHE A CA 1
ATOM 2526 C C . PHE A 1 310 ? -4.585 -4.447 -18.370 1.00 96.75 310 PHE A C 1
ATOM 2528 O O . PHE A 1 310 ? -5.325 -4.931 -19.223 1.00 96.75 310 PHE A O 1
ATOM 2535 N N . TYR A 1 311 ? -3.598 -3.597 -18.654 1.00 96.94 311 TYR A N 1
ATOM 2536 C CA . TYR A 1 311 ? -3.283 -3.191 -20.014 1.00 96.94 311 TYR A CA 1
ATOM 2537 C C . TYR A 1 311 ? -2.715 -4.338 -20.850 1.00 96.94 311 TYR A C 1
ATOM 2539 O O . TYR A 1 311 ? -3.214 -4.569 -21.940 1.00 96.94 311 TYR A O 1
ATOM 2547 N N . GLY A 1 312 ? -1.723 -5.092 -20.383 1.00 94.62 312 GLY A N 1
ATOM 2548 C CA . GLY A 1 312 ? -1.180 -6.160 -21.226 1.00 94.62 312 GLY A CA 1
ATOM 2549 C C . GLY A 1 312 ? -2.153 -7.329 -21.414 1.00 94.62 312 GLY A C 1
ATOM 2550 O O . GLY A 1 312 ? -2.204 -7.897 -22.498 1.00 94.62 312 GLY A O 1
ATOM 2551 N N . SER A 1 313 ? -3.039 -7.612 -20.448 1.00 94.56 313 SER A N 1
ATOM 2552 C CA . SER A 1 313 ? -4.075 -8.639 -20.641 1.00 94.56 313 SER A CA 1
ATOM 2553 C C . SER A 1 313 ? -5.305 -8.165 -21.428 1.00 94.56 313 SER A C 1
ATOM 2555 O O . SER A 1 313 ? -5.930 -8.969 -22.104 1.00 94.56 313 SER A O 1
ATOM 2557 N N . TYR A 1 314 ? -5.717 -6.896 -21.345 1.00 95.75 314 TYR A N 1
ATOM 2558 C CA . TYR A 1 314 ? -6.996 -6.430 -21.923 1.00 95.75 314 TYR A CA 1
ATOM 2559 C C . TYR A 1 314 ? -6.897 -5.108 -22.696 1.00 95.75 314 TYR A C 1
ATOM 2561 O O . TYR A 1 314 ? -7.913 -4.469 -22.990 1.00 95.75 314 TYR A O 1
ATOM 2569 N N . SER A 1 315 ? -5.682 -4.659 -22.990 1.00 94.88 315 SER A N 1
ATOM 2570 C CA . SER A 1 315 ? -5.381 -3.368 -23.610 1.00 94.88 315 SER A CA 1
ATOM 2571 C C . SER A 1 315 ? -6.093 -2.214 -22.883 1.00 94.88 315 SER A C 1
ATOM 2573 O O . SER A 1 315 ? -6.263 -2.208 -21.659 1.00 94.88 315 SER A O 1
ATOM 2575 N N . TYR A 1 316 ? -6.555 -1.214 -23.632 1.00 96.25 316 TYR A N 1
ATOM 2576 C CA . TYR A 1 316 ? -7.280 -0.063 -23.102 1.00 96.25 316 TYR A CA 1
ATOM 2577 C C . TYR A 1 316 ? -8.547 -0.438 -22.310 1.00 96.25 316 TYR A C 1
ATOM 2579 O O . TYR A 1 316 ? -8.856 0.220 -21.314 1.00 96.25 316 TYR A O 1
ATOM 2587 N N . LEU A 1 317 ? -9.257 -1.513 -22.682 1.00 96.75 317 LEU A N 1
ATOM 2588 C CA . LEU A 1 317 ? -10.447 -1.967 -21.946 1.00 96.75 317 LEU A CA 1
ATOM 2589 C C . LEU A 1 317 ? -10.107 -2.371 -20.506 1.00 96.75 317 LEU A C 1
ATOM 2591 O O . LEU A 1 317 ? -10.887 -2.107 -19.586 1.00 96.75 317 LEU A O 1
ATOM 2595 N N . GLY A 1 318 ? -8.926 -2.951 -20.288 1.00 95.94 318 GLY A N 1
ATOM 2596 C CA . GLY A 1 318 ? -8.437 -3.297 -18.958 1.00 95.94 318 GLY A CA 1
ATOM 2597 C C . GLY A 1 318 ? -8.340 -2.090 -18.033 1.00 95.94 318 GLY A C 1
ATOM 2598 O O . GLY A 1 318 ? -8.879 -2.107 -16.925 1.00 95.94 318 GLY A O 1
ATOM 2599 N N . VAL A 1 319 ? -7.675 -1.033 -18.501 1.00 96.25 319 VAL A N 1
ATOM 2600 C CA . VAL A 1 319 ? -7.382 0.167 -17.702 1.00 96.25 319 VAL A CA 1
ATOM 2601 C C . VAL A 1 319 ? -8.617 1.050 -17.534 1.00 96.25 319 VAL A C 1
ATOM 2603 O O . VAL A 1 319 ? -8.891 1.515 -16.430 1.00 96.25 319 VAL A O 1
ATOM 2606 N N . PHE A 1 320 ? -9.386 1.270 -18.604 1.00 97.06 320 PHE A N 1
ATOM 2607 C CA . PHE A 1 320 ? -10.487 2.239 -18.602 1.00 97.06 320 PHE A CA 1
ATOM 2608 C C . PHE A 1 320 ? -11.825 1.674 -18.125 1.00 97.06 320 PHE A C 1
ATOM 2610 O O . PHE A 1 320 ? -12.691 2.445 -17.714 1.00 97.06 320 PHE A O 1
ATOM 2617 N N . VAL A 1 321 ? -12.013 0.351 -18.167 1.00 97.62 321 VAL A N 1
ATOM 2618 C CA . VAL A 1 321 ? -13.305 -0.279 -17.855 1.00 97.62 321 VAL A CA 1
ATOM 2619 C C . VAL A 1 321 ? -13.160 -1.306 -16.738 1.00 97.62 321 VAL A C 1
ATOM 2621 O O . VAL A 1 321 ? -13.750 -1.138 -15.668 1.00 97.62 321 VAL A O 1
ATOM 2624 N N . LEU A 1 322 ? -12.353 -2.350 -16.942 1.00 97.69 322 LEU A N 1
ATOM 2625 C CA . LEU A 1 322 ? -12.300 -3.488 -16.018 1.00 97.69 322 LEU A CA 1
ATOM 2626 C C . LEU A 1 322 ? -11.719 -3.108 -14.651 1.00 97.69 322 LEU A C 1
ATOM 2628 O O . LEU A 1 322 ? -12.320 -3.431 -13.623 1.00 97.69 322 LEU A O 1
ATOM 2632 N N . LYS A 1 323 ? -10.597 -2.379 -14.620 1.00 96.88 323 LYS A N 1
ATOM 2633 C CA . LYS A 1 323 ? -9.974 -1.922 -13.371 1.00 96.88 323 LYS A CA 1
ATOM 2634 C C . LYS A 1 323 ? -10.907 -0.989 -12.575 1.00 96.88 323 LYS A C 1
ATOM 2636 O O . LYS A 1 323 ? -11.126 -1.276 -11.395 1.00 96.88 323 LYS A O 1
ATOM 2641 N N . PRO A 1 324 ? -11.523 0.065 -13.156 1.00 97.69 324 PRO A N 1
ATOM 2642 C CA . PRO A 1 324 ? -12.518 0.885 -12.461 1.00 97.69 324 PRO A CA 1
ATOM 2643 C C . PRO A 1 324 ? -13.702 0.096 -11.898 1.00 97.69 324 PRO A C 1
ATOM 2645 O O . PRO A 1 324 ? -14.060 0.287 -10.733 1.00 97.69 324 PRO A O 1
ATOM 2648 N N . ILE A 1 325 ? -14.284 -0.822 -12.681 1.00 97.94 325 ILE A N 1
ATOM 2649 C CA . ILE A 1 325 ? -15.382 -1.685 -12.215 1.00 97.94 325 ILE A CA 1
ATOM 2650 C C . ILE A 1 325 ? -14.927 -2.522 -11.019 1.00 97.94 325 ILE A C 1
ATOM 2652 O O . ILE A 1 325 ? -15.639 -2.605 -10.018 1.00 97.94 325 ILE A O 1
ATOM 2656 N N . PHE A 1 326 ? -13.728 -3.100 -11.085 1.00 97.44 326 PHE A N 1
ATOM 2657 C CA . PHE A 1 326 ? -13.193 -3.924 -10.008 1.00 97.44 326 PHE A CA 1
ATOM 2658 C C . PHE A 1 326 ? -12.909 -3.115 -8.731 1.00 97.44 326 PHE A C 1
ATOM 2660 O O . PHE A 1 326 ? -13.265 -3.552 -7.635 1.00 97.44 326 PHE A O 1
ATOM 2667 N N . ILE A 1 327 ? -12.364 -1.899 -8.852 1.00 97.44 327 ILE A N 1
ATOM 2668 C CA . ILE A 1 327 ? -12.184 -0.970 -7.721 1.00 97.44 327 ILE A CA 1
ATOM 2669 C C . ILE A 1 327 ? -13.535 -0.647 -7.067 1.00 97.44 327 ILE A C 1
ATOM 2671 O O . ILE A 1 327 ? -13.676 -0.763 -5.845 1.00 97.44 327 ILE A O 1
ATOM 2675 N N . LEU A 1 328 ? -14.546 -0.277 -7.863 1.00 97.56 328 LEU A N 1
ATOM 2676 C CA . LEU A 1 328 ? -15.892 0.011 -7.357 1.00 97.56 328 LEU A CA 1
ATOM 2677 C C . LEU A 1 328 ? -16.527 -1.208 -6.691 1.00 97.56 328 LEU A C 1
ATOM 2679 O O . LEU A 1 328 ? -17.158 -1.065 -5.643 1.00 97.56 328 LEU A O 1
ATOM 2683 N N . PHE A 1 329 ? -16.346 -2.396 -7.266 1.00 97.50 329 PHE A N 1
ATOM 2684 C CA . PHE A 1 329 ? -16.837 -3.647 -6.703 1.00 97.50 329 PHE A CA 1
ATOM 2685 C C . PHE A 1 329 ? -16.235 -3.905 -5.317 1.00 97.50 329 PHE A C 1
ATOM 2687 O O . PHE A 1 329 ? -16.979 -4.115 -4.358 1.00 97.50 329 PHE A O 1
ATOM 2694 N N . LEU A 1 330 ? -14.912 -3.795 -5.164 1.00 97.00 330 LEU A N 1
ATOM 2695 C CA . LEU A 1 330 ? -14.243 -3.970 -3.869 1.00 97.00 330 LEU A CA 1
ATOM 2696 C C . LEU A 1 330 ? -14.738 -2.957 -2.827 1.00 97.00 330 LEU A C 1
ATOM 2698 O O . LEU A 1 330 ? -15.064 -3.328 -1.693 1.00 97.00 330 LEU A O 1
ATOM 2702 N N . TYR A 1 331 ? -14.891 -1.687 -3.205 1.00 96.62 331 TYR A N 1
ATOM 2703 C CA . TYR A 1 331 ? -15.474 -0.684 -2.315 1.00 96.62 331 TYR A CA 1
ATOM 2704 C C . TYR A 1 331 ? -16.927 -0.970 -1.949 1.00 96.62 331 TYR A C 1
ATOM 2706 O O . TYR A 1 331 ? -17.299 -0.861 -0.777 1.00 96.62 331 TYR A O 1
ATOM 2714 N N . TYR A 1 332 ? -17.744 -1.369 -2.920 1.00 95.81 332 TYR A N 1
ATOM 2715 C CA . TYR A 1 332 ? -19.128 -1.754 -2.686 1.00 95.81 332 TYR A CA 1
ATOM 2716 C C . TYR A 1 332 ? -19.210 -2.890 -1.663 1.00 95.81 332 TYR A C 1
ATOM 2718 O O . TYR A 1 332 ? -19.961 -2.766 -0.693 1.00 95.81 332 TYR A O 1
ATOM 2726 N N . LEU A 1 333 ? -18.394 -3.942 -1.806 1.00 96.31 333 LEU A N 1
ATOM 2727 C CA . LEU A 1 333 ? -18.333 -5.046 -0.843 1.00 96.31 333 LEU A CA 1
ATOM 2728 C C . LEU A 1 333 ? -17.955 -4.549 0.557 1.00 96.31 333 LEU A C 1
ATOM 2730 O O . LEU A 1 333 ? -18.634 -4.886 1.530 1.00 96.31 333 LEU A O 1
ATOM 2734 N N . THR A 1 334 ? -16.918 -3.712 0.681 1.00 95.31 334 THR A N 1
ATOM 2735 C CA . THR A 1 334 ? -16.503 -3.211 2.003 1.00 95.31 334 THR A CA 1
ATOM 2736 C C . THR A 1 334 ? -17.584 -2.379 2.682 1.00 95.31 334 THR A C 1
ATOM 2738 O O . THR A 1 334 ? -17.855 -2.583 3.864 1.00 95.31 334 THR A O 1
ATOM 2741 N N . VAL A 1 335 ? -18.284 -1.506 1.957 1.00 92.94 335 VAL A N 1
ATOM 2742 C CA . VAL A 1 335 ? -19.390 -0.724 2.526 1.00 92.94 335 VAL A CA 1
ATOM 2743 C C . VAL A 1 335 ? -20.597 -1.616 2.838 1.00 92.94 335 VAL A C 1
ATOM 2745 O O . VAL A 1 335 ? -21.157 -1.524 3.934 1.00 92.94 335 VAL A O 1
ATOM 2748 N N . ARG A 1 336 ? -20.979 -2.518 1.924 1.00 92.81 336 ARG A N 1
ATOM 2749 C CA . ARG A 1 336 ? -22.136 -3.422 2.062 1.00 92.81 336 ARG A CA 1
ATOM 2750 C C . ARG A 1 336 ? -22.000 -4.352 3.260 1.00 92.81 336 ARG A C 1
ATOM 2752 O O . ARG A 1 336 ? -22.941 -4.473 4.046 1.00 92.81 336 ARG A O 1
ATOM 2759 N N . PHE A 1 337 ? -20.834 -4.976 3.409 1.00 91.81 337 PHE A N 1
ATOM 2760 C CA . PHE A 1 337 ? -20.529 -5.884 4.513 1.00 91.81 337 PHE A CA 1
ATOM 2761 C C . PHE A 1 337 ? -19.997 -5.163 5.747 1.00 91.81 337 PHE A C 1
ATOM 2763 O O . PHE A 1 337 ? -19.751 -5.810 6.758 1.00 91.81 337 PHE A O 1
ATOM 2770 N N . LYS A 1 338 ? -19.866 -3.836 5.713 1.00 90.44 338 LYS A N 1
ATOM 2771 C CA . LYS A 1 338 ? -19.361 -2.977 6.793 1.00 90.44 338 LYS A CA 1
ATOM 2772 C C . LYS A 1 338 ? -17.881 -3.178 7.174 1.00 90.44 338 LYS A C 1
ATOM 2774 O O . LYS A 1 338 ? -17.520 -2.965 8.329 1.00 90.44 338 LYS A O 1
ATOM 2779 N N . LEU A 1 339 ? -17.043 -3.656 6.254 1.00 92.38 339 LEU A N 1
ATOM 2780 C CA . LEU A 1 339 ? -15.642 -4.044 6.478 1.00 92.38 339 LEU A CA 1
ATOM 2781 C C . LEU A 1 339 ? -14.726 -2.809 6.545 1.00 92.38 339 LEU A C 1
ATOM 2783 O O . LEU A 1 339 ? -14.131 -2.420 5.540 1.00 92.38 339 LEU A O 1
ATOM 2787 N N . TYR A 1 340 ? -14.646 -2.146 7.702 1.00 91.12 340 TYR A N 1
ATOM 2788 C CA . TYR A 1 340 ? -13.931 -0.866 7.815 1.00 91.12 340 TYR A CA 1
ATOM 2789 C C . TYR A 1 340 ? -12.418 -1.018 7.655 1.00 91.12 340 TYR A C 1
ATOM 2791 O O . TYR A 1 340 ? -11.794 -0.177 7.007 1.00 91.12 340 TYR A O 1
ATOM 2799 N N . THR A 1 341 ? -11.820 -2.087 8.184 1.00 92.12 341 THR A N 1
ATOM 2800 C CA . THR A 1 341 ? -10.374 -2.293 8.061 1.00 92.12 341 THR A CA 1
ATOM 2801 C C . THR A 1 341 ? -9.989 -2.505 6.593 1.00 92.12 341 THR A C 1
ATOM 2803 O O . THR A 1 341 ? -9.056 -1.865 6.106 1.00 92.12 341 THR A O 1
ATOM 2806 N N . PHE A 1 342 ? -10.770 -3.297 5.847 1.00 95.25 342 PHE A N 1
ATOM 2807 C CA . PHE A 1 342 ? -10.597 -3.446 4.397 1.00 95.25 342 PHE A CA 1
ATOM 2808 C C . PHE A 1 342 ? -10.854 -2.149 3.632 1.00 95.25 342 PHE A C 1
ATOM 2810 O O . PHE A 1 342 ? -10.102 -1.835 2.718 1.00 95.25 342 PHE A O 1
ATOM 2817 N N . PHE A 1 343 ? -11.872 -1.371 4.006 1.00 95.50 343 PHE A N 1
ATOM 2818 C CA . PHE A 1 343 ? -12.153 -0.082 3.369 1.00 95.50 343 PHE A CA 1
ATOM 2819 C C . PHE A 1 343 ? -10.954 0.876 3.463 1.00 95.50 343 PHE A C 1
ATOM 2821 O O . PHE A 1 343 ? -10.563 1.500 2.474 1.00 95.50 343 PHE A O 1
ATOM 2828 N N . ILE A 1 344 ? -10.341 0.975 4.647 1.00 95.06 344 ILE A N 1
ATOM 2829 C CA . ILE A 1 344 ? -9.151 1.808 4.867 1.00 95.06 344 ILE A CA 1
ATOM 2830 C C . ILE A 1 344 ? -7.947 1.253 4.102 1.00 95.06 344 ILE A C 1
ATOM 2832 O O . ILE A 1 344 ? -7.236 2.027 3.467 1.00 95.06 344 ILE A O 1
ATOM 2836 N N . TYR A 1 345 ? -7.745 -0.068 4.107 1.00 95.12 345 TYR A N 1
ATOM 2837 C CA . TYR A 1 345 ? -6.679 -0.708 3.337 1.00 95.12 345 TYR A CA 1
ATOM 2838 C C . TYR A 1 345 ? -6.818 -0.469 1.828 1.00 95.12 345 TYR A C 1
ATOM 2840 O O . TYR A 1 345 ? -5.851 -0.069 1.187 1.00 95.12 345 TYR A O 1
ATOM 2848 N N . PHE A 1 346 ? -8.012 -0.648 1.261 1.00 96.44 346 PHE A N 1
ATOM 2849 C CA . PHE A 1 346 ? -8.266 -0.384 -0.156 1.00 96.44 346 PHE A CA 1
ATOM 2850 C C . PHE A 1 346 ? -8.111 1.095 -0.501 1.00 96.44 346 PHE A C 1
ATOM 2852 O O . PHE A 1 346 ? -7.546 1.414 -1.539 1.00 96.44 346 PHE A O 1
ATOM 2859 N N . THR A 1 347 ? -8.493 2.001 0.400 1.00 96.25 347 THR A N 1
ATOM 2860 C CA . THR A 1 347 ? -8.212 3.436 0.230 1.00 96.25 347 THR A CA 1
ATOM 2861 C C . THR A 1 347 ? -6.719 3.723 0.216 1.00 96.25 347 THR A C 1
ATOM 2863 O O . THR A 1 347 ? -6.250 4.439 -0.665 1.00 96.25 347 THR A O 1
ATOM 2866 N N . TYR A 1 348 ? -5.955 3.124 1.131 1.00 95.44 348 TYR A N 1
ATOM 2867 C CA . TYR A 1 348 ? -4.498 3.217 1.110 1.00 95.44 348 TYR A CA 1
ATOM 2868 C C . TYR A 1 348 ? -3.935 2.706 -0.215 1.00 95.44 348 TYR A C 1
ATOM 2870 O O . TYR A 1 348 ? -3.165 3.398 -0.883 1.00 95.44 348 TYR A O 1
ATOM 2878 N N . TRP A 1 349 ? -4.342 1.505 -0.611 1.00 94.69 349 TRP A N 1
ATOM 2879 C CA . TRP A 1 349 ? -3.813 0.864 -1.795 1.00 94.69 349 TRP A CA 1
ATOM 2880 C C . TRP A 1 349 ? -4.142 1.664 -3.056 1.00 94.69 349 TRP A C 1
ATOM 2882 O O . TRP A 1 349 ? -3.218 2.058 -3.767 1.00 94.69 349 TRP A O 1
ATOM 2892 N N . PHE A 1 350 ? -5.414 1.945 -3.334 1.00 95.94 350 PHE A N 1
ATOM 2893 C CA . PHE A 1 350 ? -5.804 2.582 -4.590 1.00 95.94 350 PHE A CA 1
ATOM 2894 C C . PHE A 1 350 ? -5.274 4.006 -4.723 1.00 95.94 350 PHE A C 1
ATOM 2896 O O . PHE A 1 350 ? -4.899 4.386 -5.827 1.00 95.94 350 PHE A O 1
ATOM 2903 N N . MET A 1 351 ? -5.157 4.754 -3.622 1.00 94.50 351 MET A N 1
ATOM 2904 C CA . MET A 1 351 ? -4.663 6.131 -3.667 1.00 94.50 351 MET A CA 1
ATOM 2905 C C . MET A 1 351 ? -3.143 6.249 -3.630 1.00 94.50 351 MET A C 1
ATOM 2907 O O . MET A 1 351 ? -2.597 7.123 -4.288 1.00 94.50 351 MET A O 1
ATOM 2911 N N . PHE A 1 352 ? -2.436 5.412 -2.872 1.00 93.38 352 PHE A N 1
ATOM 2912 C CA . PHE A 1 352 ? -1.004 5.637 -2.628 1.00 93.38 352 PHE A CA 1
ATOM 2913 C C . PHE A 1 352 ? -0.096 4.557 -3.215 1.00 93.38 352 PHE A C 1
ATOM 2915 O O . PHE A 1 352 ? 1.066 4.834 -3.503 1.00 93.38 352 PHE A O 1
ATOM 2922 N N . SER A 1 353 ? -0.589 3.329 -3.399 1.00 92.62 353 SER A N 1
ATOM 2923 C CA . SER A 1 353 ? 0.261 2.194 -3.784 1.00 92.62 353 SER A CA 1
ATOM 2924 C C . SER A 1 353 ? -0.022 1.642 -5.179 1.00 92.62 353 SER A C 1
ATOM 2926 O O . SER A 1 353 ? 0.897 1.102 -5.787 1.00 92.62 353 SER A O 1
ATOM 2928 N N . SER A 1 354 ? -1.247 1.740 -5.700 1.00 92.94 354 SER A N 1
ATOM 2929 C CA . SER A 1 354 ? -1.660 1.038 -6.928 1.00 92.94 354 SER A CA 1
ATOM 2930 C C . SER A 1 354 ? -0.888 1.479 -8.177 1.00 92.94 354 SER A C 1
ATOM 2932 O O . SER A 1 354 ? -0.635 0.665 -9.066 1.00 92.94 354 SER A O 1
ATOM 2934 N N . PHE A 1 355 ? -0.434 2.734 -8.185 1.00 92.69 355 PHE A N 1
ATOM 2935 C CA . PHE A 1 355 ? 0.387 3.335 -9.239 1.00 92.69 355 PHE A CA 1
ATOM 2936 C C . PHE A 1 355 ? 1.855 2.907 -9.203 1.00 92.69 355 PHE A C 1
ATOM 2938 O O . PHE A 1 355 ? 2.601 3.238 -10.119 1.00 92.69 355 PHE A O 1
ATOM 2945 N N . ASN A 1 356 ? 2.278 2.221 -8.139 1.00 91.81 356 ASN A N 1
ATOM 2946 C CA . ASN A 1 356 ? 3.656 1.774 -7.948 1.00 91.81 356 ASN A CA 1
ATOM 2947 C C . ASN A 1 356 ? 3.759 0.251 -7.871 1.00 91.81 356 ASN A C 1
ATOM 2949 O O . ASN A 1 356 ? 4.765 -0.305 -8.280 1.00 91.81 356 ASN A O 1
ATOM 2953 N N . LYS A 1 357 ? 2.750 -0.430 -7.319 1.00 91.62 357 LYS A N 1
ATOM 2954 C CA . LYS A 1 357 ? 2.784 -1.873 -7.077 1.00 91.62 357 LYS A CA 1
ATOM 2955 C C . LYS A 1 357 ? 1.389 -2.494 -7.140 1.00 91.62 357 LYS A C 1
ATOM 2957 O O . LYS A 1 357 ? 0.444 -1.997 -6.521 1.00 91.62 357 LYS A O 1
ATOM 2962 N N . PHE A 1 358 ? 1.290 -3.647 -7.792 1.00 92.56 358 PHE A N 1
ATOM 2963 C CA . PHE A 1 358 ? 0.172 -4.573 -7.669 1.00 92.56 358 PHE A CA 1
ATOM 2964 C C . PHE A 1 358 ? 0.273 -5.329 -6.329 1.00 92.56 358 PHE A C 1
ATOM 2966 O O . PHE A 1 358 ? 1.226 -6.076 -6.116 1.00 92.56 358 PHE A O 1
ATOM 2973 N N . PRO A 1 359 ? -0.651 -5.160 -5.367 1.00 88.12 359 PRO A N 1
ATOM 2974 C CA . PRO A 1 359 ? -0.512 -5.750 -4.037 1.00 88.12 359 PRO A CA 1
ATOM 2975 C C . PRO A 1 359 ? -0.635 -7.259 -4.030 1.00 88.12 359 PRO A C 1
ATOM 2977 O O . PRO A 1 359 ? -0.059 -7.867 -3.142 1.00 88.12 359 PRO A O 1
ATOM 2980 N N . LEU A 1 360 ? -1.364 -7.860 -4.974 1.00 92.94 360 LEU A N 1
ATOM 2981 C CA . LEU A 1 360 ? -1.551 -9.309 -5.030 1.00 92.94 360 LEU A CA 1
ATOM 2982 C C . LEU A 1 360 ? -0.514 -9.991 -5.919 1.00 92.94 360 LEU A C 1
ATOM 2984 O O . LEU A 1 360 ? -0.640 -11.179 -6.188 1.00 92.94 360 LEU A O 1
ATOM 2988 N N . ILE A 1 361 ? 0.526 -9.266 -6.344 1.00 90.12 361 ILE A N 1
ATOM 2989 C CA . ILE A 1 361 ? 1.598 -9.829 -7.166 1.00 90.12 361 ILE A CA 1
ATOM 2990 C C . ILE A 1 361 ? 2.391 -10.909 -6.424 1.00 90.12 361 ILE A C 1
ATOM 2992 O O . ILE A 1 361 ? 2.913 -11.809 -7.059 1.00 90.12 361 ILE A O 1
ATOM 2996 N N . SER A 1 362 ? 2.449 -10.866 -5.087 1.00 88.44 362 SER A N 1
ATOM 2997 C CA . SER A 1 362 ? 3.172 -11.846 -4.270 1.00 88.44 362 SER A CA 1
ATOM 2998 C C . SER A 1 362 ? 2.323 -12.420 -3.136 1.00 88.44 362 SER A C 1
ATOM 3000 O O . SER A 1 362 ? 1.301 -11.854 -2.730 1.00 88.44 362 SER A O 1
ATOM 3002 N N . ILE A 1 363 ? 2.804 -13.520 -2.549 1.00 86.19 363 ILE A N 1
ATOM 3003 C CA . ILE A 1 363 ? 2.200 -14.151 -1.368 1.00 86.19 363 ILE A CA 1
ATOM 3004 C C . ILE A 1 363 ? 2.087 -13.200 -0.164 1.00 86.19 363 ILE A C 1
ATOM 3006 O O . ILE A 1 363 ? 1.161 -13.322 0.635 1.00 86.19 363 ILE A O 1
ATOM 3010 N N . GLU A 1 364 ? 2.967 -12.200 -0.046 1.00 87.25 364 GLU A N 1
ATOM 3011 C CA . GLU A 1 364 ? 2.886 -11.189 1.018 1.00 87.25 364 GLU A CA 1
ATOM 3012 C C . GLU A 1 364 ? 1.583 -10.376 0.950 1.00 87.25 364 GLU A C 1
ATOM 3014 O O . GLU A 1 364 ? 1.027 -9.987 1.983 1.00 87.25 364 GLU A O 1
ATOM 3019 N N . GLY A 1 365 ? 1.081 -10.130 -0.264 1.00 89.81 365 GLY A N 1
ATOM 3020 C CA . GLY A 1 365 ? -0.204 -9.480 -0.504 1.00 89.81 365 GLY A CA 1
ATOM 3021 C C . GLY A 1 365 ? -1.372 -10.283 0.041 1.00 89.81 365 GLY A C 1
ATOM 3022 O O . GLY A 1 365 ? -2.228 -9.764 0.754 1.00 89.81 365 GLY A O 1
ATOM 3023 N N . TYR A 1 366 ? -1.354 -11.586 -0.215 1.00 91.81 366 TYR A N 1
ATOM 3024 C CA . TYR A 1 366 ? -2.340 -12.524 0.309 1.00 91.81 366 TYR A CA 1
ATOM 3025 C C . TYR A 1 366 ? -2.286 -12.636 1.827 1.00 91.81 366 TYR A C 1
ATOM 3027 O O . TYR A 1 366 ? -3.318 -12.565 2.491 1.00 91.81 366 TYR A O 1
ATOM 3035 N N . ILE A 1 367 ? -1.083 -12.728 2.392 1.00 92.38 367 ILE A N 1
ATOM 3036 C CA . ILE A 1 367 ? -0.877 -12.726 3.842 1.00 92.38 367 ILE A CA 1
ATOM 3037 C C . ILE A 1 367 ? -1.396 -11.421 4.470 1.00 92.38 367 ILE A C 1
ATOM 3039 O O . ILE A 1 367 ? -1.990 -11.446 5.552 1.00 92.38 367 ILE A O 1
ATOM 3043 N N . THR A 1 368 ? -1.244 -10.288 3.779 1.00 92.44 368 THR A N 1
ATOM 3044 C CA . THR A 1 368 ? -1.848 -9.012 4.187 1.00 92.44 368 THR A CA 1
ATOM 3045 C C . THR A 1 368 ? -3.376 -9.110 4.215 1.00 92.44 368 THR A C 1
ATOM 3047 O O . THR A 1 368 ? -3.977 -8.779 5.237 1.00 92.44 368 THR A O 1
ATOM 3050 N N . LEU A 1 369 ? -4.017 -9.621 3.155 1.00 94.38 369 LEU A N 1
ATOM 3051 C CA . LEU A 1 369 ? -5.475 -9.805 3.129 1.00 94.38 369 LEU A CA 1
ATOM 3052 C C . LEU A 1 369 ? -5.967 -10.751 4.237 1.00 94.38 369 LEU A C 1
ATOM 3054 O O . LEU A 1 369 ? -6.963 -10.450 4.893 1.00 94.38 369 LEU A O 1
ATOM 3058 N N . ILE A 1 370 ? -5.255 -11.853 4.492 1.00 93.56 370 ILE A N 1
ATOM 3059 C CA . ILE A 1 370 ? -5.561 -12.799 5.580 1.00 93.56 370 ILE A CA 1
ATOM 3060 C C . ILE A 1 370 ? -5.455 -12.106 6.942 1.00 93.56 370 ILE A C 1
ATOM 3062 O O . ILE A 1 370 ? -6.334 -12.263 7.788 1.00 93.56 370 ILE A O 1
ATOM 3066 N N . SER A 1 371 ? -4.418 -11.292 7.147 1.00 91.81 371 SER A N 1
ATOM 3067 C CA . SER A 1 371 ? -4.219 -10.535 8.389 1.00 91.81 371 SER A CA 1
ATOM 3068 C C . SER A 1 371 ? -5.359 -9.543 8.644 1.00 91.81 371 SER A C 1
ATOM 3070 O O . SER A 1 371 ? -5.849 -9.428 9.769 1.00 91.81 371 SER A O 1
ATOM 3072 N N . LEU A 1 372 ? -5.821 -8.855 7.594 1.00 93.19 372 LEU A N 1
ATOM 3073 C CA . LEU A 1 372 ? -6.969 -7.947 7.660 1.00 93.19 372 LEU A CA 1
ATOM 3074 C C . LEU A 1 372 ? -8.276 -8.706 7.919 1.00 93.19 372 LEU A C 1
ATOM 3076 O O . LEU A 1 372 ? -9.077 -8.267 8.744 1.00 93.19 372 LEU A O 1
ATOM 3080 N N . ALA A 1 373 ? -8.475 -9.855 7.266 1.00 92.94 373 ALA A N 1
ATOM 3081 C CA . ALA A 1 373 ? -9.628 -10.728 7.487 1.00 92.94 373 ALA A CA 1
ATOM 3082 C C . ALA A 1 373 ? -9.693 -11.214 8.936 1.00 92.94 373 ALA A C 1
ATOM 3084 O O . ALA A 1 373 ? -10.752 -11.145 9.558 1.00 92.94 373 ALA A O 1
ATOM 3085 N N . PHE A 1 374 ? -8.557 -11.636 9.492 1.00 90.19 374 PHE A N 1
ATOM 3086 C CA . PHE A 1 374 ? -8.455 -12.048 10.885 1.00 90.19 374 PHE A CA 1
ATOM 3087 C C . PHE A 1 374 ? -8.798 -10.903 11.847 1.00 90.19 374 PHE A C 1
ATOM 3089 O O . PHE A 1 374 ? -9.610 -11.088 12.755 1.00 90.19 374 PHE A O 1
ATOM 3096 N N . LEU A 1 375 ? -8.254 -9.700 11.624 1.00 88.19 375 LEU A N 1
ATOM 3097 C CA . LEU A 1 375 ? -8.566 -8.528 12.449 1.00 88.19 375 LEU A CA 1
ATOM 3098 C C . LEU A 1 375 ? -10.059 -8.171 12.390 1.00 88.19 375 LEU A C 1
ATOM 3100 O O . LEU A 1 375 ? -10.702 -7.993 13.424 1.00 88.19 375 LEU A O 1
ATOM 3104 N N . GLU A 1 376 ? -10.629 -8.108 11.190 1.00 89.00 376 GLU A N 1
ATOM 3105 C CA . GLU A 1 376 ? -12.042 -7.790 10.978 1.00 89.00 376 GLU A CA 1
ATOM 3106 C C . GLU A 1 376 ? -12.960 -8.858 11.610 1.00 89.00 376 GLU A C 1
ATOM 3108 O O . GLU A 1 376 ? -13.961 -8.521 12.251 1.00 89.00 376 GLU A O 1
ATOM 3113 N N . PHE A 1 377 ? -12.596 -10.141 11.508 1.00 87.25 377 PHE A N 1
ATOM 3114 C CA . PHE A 1 377 ? -13.295 -11.249 12.163 1.00 87.25 377 PHE A CA 1
ATOM 3115 C C . PHE A 1 377 ? -13.299 -11.095 13.689 1.00 87.25 377 PHE A C 1
ATOM 3117 O O . PHE A 1 377 ? -14.372 -11.112 14.301 1.00 87.25 377 PHE A O 1
ATOM 3124 N N . LEU A 1 378 ? -12.135 -10.860 14.306 1.00 81.94 378 LEU A N 1
ATOM 3125 C CA . LEU A 1 378 ? -12.020 -10.674 15.758 1.00 81.94 378 LEU A CA 1
ATOM 3126 C C . LEU A 1 378 ? -12.906 -9.533 16.271 1.00 81.94 378 LEU A C 1
ATOM 3128 O O . LEU A 1 378 ? -13.549 -9.648 17.321 1.00 81.94 378 LEU A O 1
ATOM 3132 N N . LEU A 1 379 ? -12.983 -8.434 15.521 1.00 78.00 379 LEU A N 1
ATOM 3133 C CA . LEU A 1 379 ? -13.794 -7.282 15.905 1.00 78.00 379 LEU A CA 1
ATOM 3134 C C . LEU A 1 379 ? -15.296 -7.590 15.830 1.00 78.00 379 LEU A C 1
ATOM 3136 O O . LEU A 1 379 ? -16.051 -7.166 16.708 1.00 78.00 379 LEU A O 1
ATOM 3140 N N . ARG A 1 380 ? -15.730 -8.419 14.876 1.00 76.88 380 ARG A N 1
ATOM 3141 C CA . ARG A 1 380 ? -17.152 -8.696 14.604 1.00 76.88 380 ARG A CA 1
ATOM 3142 C C . ARG A 1 380 ? -17.781 -9.821 15.402 1.00 76.88 380 ARG A C 1
ATOM 3144 O O . ARG A 1 380 ? -18.948 -9.697 15.772 1.00 76.88 380 ARG A O 1
ATOM 3151 N N . VAL A 1 381 ? -17.064 -10.915 15.646 1.00 68.25 381 VAL A N 1
ATOM 3152 C CA . VAL A 1 381 ? -17.647 -12.131 16.247 1.00 68.25 381 VAL A CA 1
ATOM 3153 C C . VAL A 1 381 ? -18.296 -11.796 17.584 1.00 68.25 381 VAL A C 1
ATOM 3155 O O . VAL A 1 381 ? -17.628 -11.292 18.473 1.00 68.25 381 VAL A O 1
ATOM 3158 N N . LYS A 1 382 ? -19.593 -12.035 17.784 1.00 55.41 382 LYS A N 1
ATOM 3159 C CA . LYS A 1 382 ? -20.182 -11.882 19.124 1.00 55.41 382 LYS A CA 1
ATOM 3160 C C . LYS A 1 382 ? -19.673 -13.030 19.993 1.00 55.41 382 LYS A C 1
ATOM 3162 O O . LYS A 1 382 ? -20.050 -14.172 19.764 1.00 55.41 382 LYS A O 1
ATOM 3167 N N . VAL A 1 383 ? -18.820 -12.742 20.975 1.00 49.06 383 VAL A N 1
ATOM 3168 C CA . VAL A 1 383 ? -18.422 -13.757 21.956 1.00 49.06 383 VAL A CA 1
ATOM 3169 C C . VAL A 1 383 ? -19.528 -13.827 23.002 1.00 49.06 383 VAL A C 1
ATOM 3171 O O . VAL A 1 383 ? -19.621 -12.972 23.881 1.00 49.06 383 VAL A O 1
ATOM 3174 N N . GLY A 1 384 ? -20.417 -14.806 22.857 1.00 34.66 384 GLY A N 1
ATOM 3175 C CA . GLY A 1 384 ? -21.423 -15.111 23.863 1.00 34.66 384 GLY A CA 1
ATOM 3176 C C . GLY A 1 384 ? -20.771 -15.829 25.037 1.00 34.66 384 GLY A C 1
ATOM 3177 O O . GLY A 1 384 ? -20.663 -17.046 25.012 1.00 34.66 384 GLY A O 1
ATOM 3178 N N . TYR A 1 385 ? -20.350 -15.094 26.066 1.00 41.88 385 TYR A N 1
ATOM 3179 C CA . TYR A 1 385 ? -20.126 -15.698 27.377 1.00 41.88 385 TYR A CA 1
ATOM 3180 C C . TYR A 1 385 ? -21.386 -15.505 28.215 1.00 41.88 385 TYR A C 1
ATOM 3182 O O . TYR A 1 385 ? -21.687 -14.398 28.662 1.00 41.88 385 TYR A O 1
ATOM 3190 N N . LYS A 1 386 ? -22.117 -16.602 28.445 1.00 35.25 386 LYS A N 1
ATOM 3191 C CA . LYS A 1 386 ? -22.893 -16.729 29.679 1.00 35.25 386 LYS A CA 1
ATOM 3192 C C . LYS A 1 386 ? -21.859 -16.829 30.795 1.00 35.25 386 LYS A C 1
ATOM 3194 O O . LYS A 1 386 ? -21.164 -17.834 30.898 1.00 35.25 386 LYS A O 1
ATOM 3199 N N . VAL A 1 387 ? -21.711 -15.764 31.574 1.00 35.59 387 VAL A N 1
ATOM 3200 C CA . VAL A 1 387 ? -21.001 -15.839 32.850 1.00 35.59 387 VAL A CA 1
ATOM 3201 C C . VAL A 1 387 ? -21.835 -16.772 33.724 1.00 35.59 387 VAL A C 1
ATOM 3203 O O . VAL A 1 387 ? -22.935 -16.402 34.133 1.00 35.59 387 VAL A O 1
ATOM 3206 N N . LEU A 1 388 ? -21.364 -18.002 33.930 1.00 39.66 388 LEU A N 1
ATOM 3207 C CA . LEU A 1 388 ? -21.806 -18.806 35.065 1.00 39.66 388 LEU A CA 1
ATOM 3208 C C . LEU A 1 388 ? -21.310 -18.050 36.301 1.00 39.66 388 LEU A C 1
ATOM 3210 O O . LEU A 1 388 ? -20.102 -17.906 36.485 1.00 39.66 388 LEU A O 1
ATOM 3214 N N . LYS A 1 389 ? -22.255 -17.431 37.012 1.00 38.19 389 LYS A N 1
ATOM 3215 C CA . LYS A 1 389 ? -22.020 -16.786 38.303 1.00 38.19 389 LYS A CA 1
ATOM 3216 C C . LYS A 1 389 ? -21.832 -17.835 39.381 1.00 38.19 389 LYS A C 1
ATOM 3218 O O . LYS A 1 389 ? -22.552 -18.856 39.301 1.00 38.19 389 LYS A O 1
#

Foldseek 3Di:
DDPVQLLVLVVVLLVVLVVLVVLLVVLCVVQQVPVVFDPVLVVLLVVLQVLLSVLVNVVCVVCLVLLVVLLVVLQPFPQDPVLLVVLLVVLQVLLVVLVVLLVLLVVCLVVLNALVRSCVVVDDDDPSLLLLLLLLLLCLLVQVSHPHDPSSNVSSVSSNVSSCSSNLDLVSLVSSLLLLSLSASSRDDPVSVVVNVVSVVVSLVVSLVSVVRNRVDPQPDPVCSSVVVVSVSSNLLNVQSVVLVVLLVLQQDQQNLCCLQQAAVSLVVCVVVVNDPRGLAPVQQPDWDWDATPVGIDTHGQFHASQSNLCSNPNPCRSNPVVSVSLVVQCCVCSVVSLSSSNSVSSCCSSPNNSGHDLNNYVSSVSSVVSSVVVSCSSPDPPDDPPPD

pLDDT: mean 85.17, std 12.04, range [34.66, 97.94]